Protein AF-0000000066296144 (afdb_homodimer)

Solvent-accessible surface area (backbone atoms only — not comparable to full-atom values): 32142 Å² total; per-residue (Å²): 129,93,56,96,74,70,73,81,37,66,88,30,77,69,23,45,52,47,50,52,51,28,46,23,26,40,69,8,43,38,70,89,79,57,44,69,63,33,77,63,24,42,54,54,24,49,72,71,30,70,70,45,24,37,51,76,69,67,43,95,56,78,36,52,68,66,33,81,61,58,13,44,34,44,11,40,48,38,24,47,54,49,50,53,54,51,48,49,51,57,57,44,43,73,73,66,42,38,36,34,39,31,46,60,34,60,76,66,50,59,53,49,71,44,88,51,61,87,84,22,35,37,36,33,32,24,46,55,65,50,51,50,52,46,50,52,54,38,54,75,66,67,64,65,60,47,36,53,72,41,81,39,70,41,56,82,92,51,76,43,69,60,55,44,41,75,71,68,52,57,49,85,42,36,29,38,37,38,41,51,88,44,51,54,62,31,54,48,69,55,40,52,50,52,53,50,50,51,57,73,42,43,19,64,68,11,37,40,37,34,43,46,64,62,67,57,40,62,64,56,46,52,52,49,48,53,52,32,56,72,64,44,41,97,64,39,31,72,64,32,57,49,57,70,52,45,48,80,54,80,57,71,45,65,41,35,50,38,40,67,70,55,23,58,48,44,68,43,38,43,58,37,51,26,58,77,70,57,38,78,72,50,57,83,86,33,70,51,29,62,56,41,69,37,30,31,42,28,42,31,36,34,101,129,91,56,98,73,72,73,80,36,66,88,31,76,65,23,44,52,49,50,50,51,28,45,22,26,40,69,7,45,39,68,90,77,58,44,69,63,33,78,65,23,44,53,53,26,48,70,71,30,70,70,45,25,37,50,78,69,67,41,95,56,76,34,53,67,66,35,80,60,58,14,45,36,44,10,39,47,38,24,46,54,49,51,53,54,50,49,49,50,56,56,44,44,74,75,65,41,38,37,34,39,30,46,60,33,62,77,64,51,59,54,50,71,44,88,50,59,88,83,22,36,36,36,34,32,23,46,54,66,51,51,48,52,45,50,52,54,38,54,75,67,69,63,66,60,48,36,52,73,42,83,37,70,41,55,83,92,51,73,43,70,60,55,45,41,75,72,66,53,56,50,85,42,36,28,38,38,38,39,51,87,45,52,53,63,31,53,50,69,53,39,53,50,51,53,49,52,50,57,72,43,44,19,64,68,10,36,41,39,35,41,46,64,62,67,58,42,61,63,55,44,54,52,49,48,52,51,32,57,72,65,44,41,100,62,40,31,73,64,34,56,49,57,70,53,45,49,81,54,80,58,71,46,64,43,36,50,40,40,66,70,55,23,58,45,43,70,45,38,44,60,38,50,26,59,78,70,56,36,77,74,50,58,86,87,33,72,53,29,64,55,41,68,38,30,31,41,28,42,32,36,34,98

Foldseek 3Di:
DDDPCPDDDLPDLVVVLLLVLLLLQLVAAQQPPRHRLDVCSLLLQCLVDDQSVCSSVVHDHPAPLNDPARVQLSSLLSSLVSVVVLVVCVVLLVLVAQAEEEEQCQLPQCQQPPQHPPAREYEYEHAPVSVVSNVVSCVVVVGDGNYHYHYDHDDLVDDVLVSVVVSPQQLQGAYEYEAPPHQQLDDQVSNVVSLVSCVSSHHAFHKYKHKDFAADDPVVLVVQLVVQVVPADPNGRSSNSSSVSGDRDDHDDNQVVVVVVAKAKDKDQSQVSCVVSVGDHHDPPDPSNVVSRRIMMMMIGHD/DDDPCPDDDLPDLVVVLLLVLLLLQLVAAQQPPRHRLDVCSLLLQCLVDDQSVCSSVVHDHPAPLNDPARVQLSSLLSSLVSVVVLVVCVVLLVLVAQAEEEEQCQLPQCQQPPQHPPAREYEYEHAPVSVVSNVVSCVVVVGDGNYHYHYDHDDLVDDVLVSVVVSPQQLQGAYEYEAPPHQQLDDQVSNVVSLVSCVSSHHAFHKYKHKDFAADDPVVLVVQLVVQVVPADPNGGSSNSSSVSGDRDDHDDNQVVVVVVAKAKDKDQSQVSCVVSVGDHHDPPDPSNVVSRRIMMMMIGHD

InterPro domains:
  IPR007213 Methyltransferase Ppm1/Ppm2/Tcmp [PF04072] (18-198)
  IPR011610 S-adenosyl-L-methionine-dependent methyltransferase ML2640-like [TIGR00027] (16-274)
  IPR029063 S-adenosyl-L-methionine-dependent methyltransferase superfamily [G3DSA:3.40.50.150] (1-303)
  IPR029063 S-adenosyl-L-methionine-dependent methyltransferase superfamily [SSF53335] (14-295)

Nearest PDB structures (foldseek):
  6id6-assembly1_A  TM=8.631E-01  e=3.226E-24  Mycobacterium tuberculosis H37Rv
  2uyq-assembly1_A  TM=8.434E-01  e=1.087E-22  Mycobacterium leprae
  2uyo-assembly1_A  TM=8.572E-01  e=2.051E-22  Mycobacterium leprae
  2ckd-assembly2_B  TM=8.237E-01  e=7.263E-23  Mycobacterium leprae
  8q8g-assembly1_B  TM=6.213E-01  e=6.949E-06  Homo sapiens

Structure (mmCIF, N/CA/C/O backbone):
data_AF-0000000066296144-model_v1
#
loop_
_entity.id
_entity.type
_entity.pdbx_description
1 polymer 'Putative S-adenosyl-L-methionine-dependent methyltransferase MAB_0213c'
#
loop_
_atom_site.group_PDB
_atom_site.id
_atom_site.type_symbol
_atom_site.label_atom_id
_atom_site.label_alt_id
_atom_site.label_comp_id
_atom_site.label_asym_id
_atom_site.label_entity_id
_atom_site.label_seq_id
_atom_site.pdbx_PDB_ins_code
_atom_site.Cartn_x
_atom_site.Cartn_y
_atom_site.Cartn_z
_atom_site.occupancy
_atom_site.B_iso_or_equiv
_atom_site.auth_seq_id
_atom_site.auth_comp_id
_atom_site.auth_asym_id
_atom_site.auth_atom_id
_atom_site.pdbx_PDB_model_num
ATOM 1 N N . MET A 1 1 ? 5.504 0.979 -26.125 1 28.5 1 MET A N 1
ATOM 2 C CA . MET A 1 1 ? 4.133 1.437 -25.938 1 28.5 1 MET A CA 1
ATOM 3 C C . MET A 1 1 ? 3.16 0.261 -25.922 1 28.5 1 MET A C 1
ATOM 5 O O . MET A 1 1 ? 3.111 -0.515 -26.875 1 28.5 1 MET A O 1
ATOM 9 N N . ARG A 1 2 ? 2.75 -0.043 -24.719 1 39.59 2 ARG A N 1
ATOM 10 C CA . ARG A 1 2 ? 1.822 -1.164 -24.625 1 39.59 2 ARG A CA 1
ATOM 11 C C . ARG A 1 2 ? 0.554 -0.904 -25.422 1 39.59 2 ARG A C 1
ATOM 13 O O . ARG A 1 2 ? -0.055 0.161 -25.312 1 39.59 2 ARG A O 1
ATOM 20 N N . THR A 1 3 ? 0.435 -1.549 -26.641 1 40.19 3 THR A N 1
ATOM 21 C CA . THR A 1 3 ? -0.837 -1.422 -27.344 1 40.19 3 THR A CA 1
ATOM 22 C C . THR A 1 3 ? -1.847 -2.441 -26.812 1 40.19 3 THR A C 1
ATOM 24 O O . THR A 1 3 ? -1.465 -3.469 -26.25 1 40.19 3 THR A O 1
ATOM 27 N N . ASP A 1 4 ? -3.039 -2.146 -26.75 1 44.53 4 ASP A N 1
ATOM 28 C CA . ASP A 1 4 ? -4.207 -2.893 -26.297 1 44.53 4 ASP A CA 1
ATOM 29 C C . ASP A 1 4 ? -4.223 -4.301 -26.875 1 44.53 4 ASP A C 1
ATOM 31 O O . ASP A 1 4 ? -4.906 -5.188 -26.359 1 44.53 4 ASP A O 1
ATOM 35 N N . THR A 1 5 ? -3.672 -4.438 -28.125 1 40.84 5 THR A N 1
ATOM 36 C CA . THR A 1 5 ? -3.742 -5.723 -28.812 1 40.84 5 THR A CA 1
ATOM 37 C C . THR A 1 5 ? -2.398 -6.441 -28.75 1 40.84 5 THR A C 1
ATOM 39 O O . THR A 1 5 ? -1.782 -6.715 -29.781 1 40.84 5 THR A O 1
ATOM 42 N N . ASP A 1 6 ? -1.7 -6.383 -27.812 1 45.28 6 ASP A N 1
ATOM 43 C CA . ASP A 1 6 ? -0.415 -7.074 -27.797 1 45.28 6 ASP A CA 1
ATOM 44 C C . ASP A 1 6 ? -0.593 -8.578 -28.016 1 45.28 6 ASP A C 1
ATOM 46 O O . ASP A 1 6 ? -1.299 -9.242 -27.25 1 45.28 6 ASP A O 1
ATOM 50 N N . THR A 1 7 ? -0.509 -8.984 -29.312 1 42.66 7 THR A N 1
ATOM 51 C CA . THR A 1 7 ? -0.531 -10.383 -29.734 1 42.66 7 THR A CA 1
ATOM 52 C C . THR A 1 7 ? 0.552 -11.188 -29.031 1 42.66 7 THR A C 1
ATOM 54 O O . THR A 1 7 ? 1.704 -10.75 -28.953 1 42.66 7 THR A O 1
ATOM 57 N N . TRP A 1 8 ? 0.164 -12.227 -28.391 1 47.19 8 TRP A N 1
ATOM 58 C CA . TRP A 1 8 ? 0.984 -13.188 -27.672 1 47.19 8 TRP A CA 1
ATOM 59 C C . TRP A 1 8 ? 1.878 -13.969 -28.625 1 47.19 8 TRP A C 1
ATOM 61 O O . TRP A 1 8 ? 1.41 -14.484 -29.641 1 47.19 8 TRP A O 1
ATOM 71 N N . ASP A 1 9 ? 3.07 -13.617 -28.906 1 51.97 9 ASP A N 1
ATOM 72 C CA . ASP A 1 9 ? 4.105 -14.531 -29.375 1 51.97 9 ASP A CA 1
ATOM 73 C C . ASP A 1 9 ? 5.078 -14.891 -28.266 1 51.97 9 ASP A C 1
ATOM 75 O O . ASP A 1 9 ? 5.57 -14 -27.562 1 51.97 9 ASP A O 1
ATOM 79 N N . ILE A 1 10 ? 5.035 -16.188 -27.766 1 49.44 10 ILE A N 1
ATOM 80 C CA . ILE A 1 10 ? 5.895 -16.656 -26.688 1 49.44 10 ILE A CA 1
ATOM 81 C C . ILE A 1 10 ? 7.273 -16.016 -26.797 1 49.44 10 ILE A C 1
ATOM 83 O O . ILE A 1 10 ? 8 -15.898 -25.812 1 49.44 10 ILE A O 1
ATOM 87 N N . GLN A 1 11 ? 7.59 -15.656 -28.016 1 51.34 11 GLN A N 1
ATOM 88 C CA . GLN A 1 11 ? 8.875 -15 -28.234 1 51.34 11 GLN A CA 1
ATOM 89 C C . GLN A 1 11 ? 8.75 -13.484 -28.094 1 51.34 11 GLN A C 1
ATOM 91 O O . GLN A 1 11 ? 9.75 -12.758 -28.156 1 51.34 11 GLN A O 1
ATOM 96 N N . THR A 1 12 ? 7.504 -13.109 -27.875 1 57.06 12 THR A N 1
ATOM 97 C CA . THR A 1 12 ? 7.297 -11.68 -27.656 1 57.06 12 THR A CA 1
ATOM 98 C C . THR A 1 12 ? 7.316 -11.344 -26.172 1 57.06 12 THR A C 1
ATOM 100 O O . THR A 1 12 ? 7.527 -12.227 -25.328 1 57.06 12 THR A O 1
ATOM 103 N N . SER A 1 13 ? 7.09 -10.031 -25.812 1 57.91 13 SER A N 1
ATOM 104 C CA . SER A 1 13 ? 7.309 -9.445 -24.5 1 57.91 13 SER A CA 1
ATOM 105 C C . SER A 1 13 ? 6.535 -10.195 -23.422 1 57.91 13 SER A C 1
ATOM 107 O O . SER A 1 13 ? 7.102 -10.555 -22.375 1 57.91 13 SER A O 1
ATOM 109 N N . VAL A 1 14 ? 5.332 -10.602 -23.641 1 56.47 14 VAL A N 1
ATOM 110 C CA . VAL A 1 14 ? 4.562 -11.312 -22.625 1 56.47 14 VAL A CA 1
ATOM 111 C C . VAL A 1 14 ? 5.062 -12.75 -22.516 1 56.47 14 VAL A C 1
ATOM 113 O O . VAL A 1 14 ? 5.211 -13.273 -21.406 1 56.47 14 VAL A O 1
ATOM 116 N N . GLY A 1 15 ? 5.414 -13.219 -23.609 1 65.5 15 GLY A N 1
ATOM 117 C CA . GLY A 1 15 ? 5.977 -14.562 -23.625 1 65.5 15 GLY A CA 1
ATOM 118 C C . GLY A 1 15 ? 7.324 -14.648 -22.938 1 65.5 15 GLY A C 1
ATOM 119 O O . GLY A 1 15 ? 7.602 -15.617 -22.219 1 65.5 15 GLY A O 1
ATOM 120 N N . SER A 1 16 ? 7.973 -13.609 -23.016 1 72.94 16 SER A N 1
ATOM 121 C CA . SER A 1 16 ? 9.289 -13.57 -22.391 1 72.94 16 SER A CA 1
ATOM 122 C C . SER A 1 16 ? 9.188 -13.547 -20.875 1 72.94 16 SER A C 1
ATOM 124 O O . SER A 1 16 ? 9.961 -14.203 -20.188 1 72.94 16 SER A O 1
ATOM 126 N N . THR A 1 17 ? 8.094 -12.867 -20.391 1 80.88 17 THR A N 1
ATOM 127 C CA . THR A 1 17 ? 7.918 -12.82 -18.938 1 80.88 17 THR A CA 1
ATOM 128 C C . THR A 1 17 ? 7.504 -14.188 -18.406 1 80.88 17 THR A C 1
ATOM 130 O O . THR A 1 17 ? 7.977 -14.617 -17.344 1 80.88 17 THR A O 1
ATOM 133 N N . ALA A 1 18 ? 6.664 -14.898 -19.234 1 85.75 18 ALA A N 1
ATOM 134 C CA . ALA A 1 18 ? 6.234 -16.234 -18.828 1 85.75 18 ALA A CA 1
ATOM 135 C C . ALA A 1 18 ? 7.418 -17.203 -18.766 1 85.75 18 ALA A C 1
ATOM 137 O O . ALA A 1 18 ? 7.523 -18 -17.828 1 85.75 18 ALA A O 1
ATOM 138 N N . LEU A 1 19 ? 8.305 -17.078 -19.719 1 89.19 19 LEU A N 1
ATOM 139 C CA . LEU A 1 19 ? 9.461 -17.969 -19.766 1 89.19 19 LEU A CA 1
ATOM 140 C C . LEU A 1 19 ? 10.477 -17.594 -18.688 1 89.19 19 LEU A C 1
ATOM 142 O O . LEU A 1 19 ? 11.125 -18.469 -18.109 1 89.19 19 LEU A O 1
ATOM 146 N N . ALA A 1 20 ? 10.602 -16.312 -18.406 1 89.12 20 ALA A N 1
ATOM 147 C CA . ALA A 1 20 ? 11.477 -15.883 -17.312 1 89.12 20 ALA A CA 1
ATOM 148 C C . ALA A 1 20 ? 11 -16.453 -15.984 1 89.12 20 ALA A C 1
ATOM 150 O O . ALA A 1 20 ? 11.805 -16.922 -15.18 1 89.12 20 ALA A O 1
ATOM 151 N N . VAL A 1 21 ? 9.703 -16.406 -15.773 1 93.19 21 VAL A N 1
ATOM 152 C CA . VAL A 1 21 ? 9.117 -16.922 -14.539 1 93.19 21 VAL A CA 1
ATOM 153 C C . VAL A 1 21 ? 9.289 -18.438 -14.477 1 93.19 21 VAL A C 1
ATOM 155 O O . VAL A 1 21 ? 9.648 -18.984 -13.43 1 93.19 21 VAL A O 1
ATOM 158 N N . ALA A 1 22 ? 9.07 -19.094 -15.633 1 94.75 22 ALA A N 1
ATOM 159 C CA . ALA A 1 22 ? 9.281 -20.531 -15.688 1 94.75 22 ALA A CA 1
ATOM 160 C C . ALA A 1 22 ? 10.734 -20.875 -15.383 1 94.75 22 ALA A C 1
ATOM 162 O O . ALA A 1 22 ? 11.016 -21.828 -14.648 1 94.75 22 ALA A O 1
ATOM 163 N N . ALA A 1 23 ? 11.656 -20.125 -15.945 1 93.06 23 ALA A N 1
ATOM 164 C CA . ALA A 1 23 ? 13.078 -20.359 -15.688 1 93.06 23 ALA A CA 1
ATOM 165 C C . ALA A 1 23 ? 13.406 -20.156 -14.211 1 93.06 23 ALA A C 1
ATOM 167 O O . ALA A 1 23 ? 14.156 -20.938 -13.633 1 93.06 23 ALA A O 1
ATOM 168 N N . GLY A 1 24 ? 12.828 -19.094 -13.656 1 93.81 24 GLY A N 1
ATOM 169 C CA . GLY A 1 24 ? 13 -18.875 -12.227 1 93.81 24 GLY A CA 1
ATOM 170 C C . GLY A 1 24 ? 12.523 -20.047 -11.391 1 93.81 24 GLY A C 1
ATOM 171 O O . GLY A 1 24 ? 13.195 -20.469 -10.445 1 93.81 24 GLY A O 1
ATOM 172 N N . ARG A 1 25 ? 11.391 -20.594 -11.75 1 96.06 25 ARG A N 1
ATOM 173 C CA . ARG A 1 25 ? 10.852 -21.75 -11.031 1 96.06 25 ARG A CA 1
ATOM 174 C C . ARG A 1 25 ? 11.703 -22.984 -11.266 1 96.06 25 ARG A C 1
ATOM 176 O O . ARG A 1 25 ? 11.867 -23.812 -10.367 1 96.06 25 ARG A O 1
ATOM 183 N N . ALA A 1 26 ? 12.203 -23.094 -12.453 1 95.19 26 ALA A N 1
ATOM 184 C CA . ALA A 1 26 ? 13.031 -24.234 -12.797 1 95.19 26 ALA A CA 1
ATOM 185 C C . ALA A 1 26 ? 14.312 -24.25 -11.969 1 95.19 26 ALA A C 1
ATOM 187 O O . ALA A 1 26 ? 14.805 -25.328 -11.594 1 95.19 26 ALA A O 1
ATOM 188 N N . LEU A 1 27 ? 14.805 -23.125 -11.68 1 93.06 27 LEU A N 1
ATOM 189 C CA . LEU A 1 27 ? 16.062 -22.984 -10.961 1 93.06 27 LEU A CA 1
ATOM 190 C C . LEU A 1 27 ? 15.828 -22.969 -9.453 1 93.06 27 LEU A C 1
ATOM 192 O O . LEU A 1 27 ? 16.766 -23.125 -8.672 1 93.06 27 LEU A O 1
ATOM 196 N N . ALA A 1 28 ? 14.586 -22.828 -9.07 1 94.81 28 ALA A N 1
ATOM 197 C CA . ALA A 1 28 ? 14.219 -22.641 -7.664 1 94.81 28 ALA A CA 1
ATOM 198 C C . ALA A 1 28 ? 14.219 -23.969 -6.918 1 94.81 28 ALA A C 1
ATOM 200 O O . ALA A 1 28 ? 13.859 -25.016 -7.484 1 94.81 28 ALA A O 1
ATOM 201 N N . ARG A 1 29 ? 14.594 -23.859 -5.625 1 93.5 29 ARG A N 1
ATOM 202 C CA . ARG A 1 29 ? 14.633 -25.031 -4.746 1 93.5 29 ARG A CA 1
ATOM 203 C C . ARG A 1 29 ? 13.961 -24.734 -3.41 1 93.5 29 ARG A C 1
ATOM 205 O O . ARG A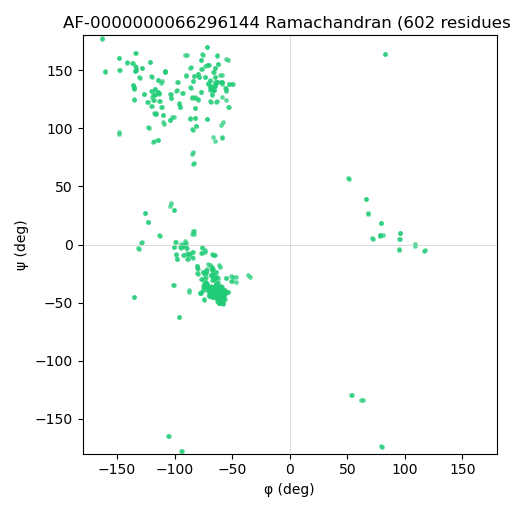 1 29 ? 13.953 -23.578 -2.955 1 93.5 29 ARG A O 1
ATOM 212 N N . HIS A 1 30 ? 13.414 -25.797 -2.85 1 93 30 HIS A N 1
ATOM 213 C CA . HIS A 1 30 ? 12.938 -25.672 -1.477 1 93 30 HIS A CA 1
ATOM 214 C C . HIS A 1 30 ? 14.094 -25.484 -0.506 1 93 30 HIS A C 1
ATOM 216 O O . HIS A 1 30 ? 15.102 -26.188 -0.596 1 93 30 HIS A O 1
ATOM 222 N N . PRO A 1 31 ? 13.859 -24.531 0.38 1 90.69 31 PRO A N 1
ATOM 223 C CA . PRO A 1 31 ? 14.984 -24.25 1.272 1 90.69 31 PRO A CA 1
ATOM 224 C C . PRO A 1 31 ? 15.273 -25.391 2.246 1 90.69 31 PRO A C 1
ATOM 226 O O . PRO A 1 31 ? 16.406 -25.547 2.691 1 90.69 31 PRO A O 1
ATOM 229 N N . ALA A 1 32 ? 14.32 -26.219 2.609 1 88.56 32 ALA A N 1
ATOM 230 C CA . ALA A 1 32 ? 14.477 -27.234 3.645 1 88.56 32 ALA A CA 1
ATOM 231 C C . ALA A 1 32 ? 15.258 -28.438 3.119 1 88.56 32 ALA A C 1
ATOM 233 O O . ALA A 1 32 ? 16.141 -28.953 3.805 1 88.56 32 ALA A O 1
ATOM 234 N N . ASN A 1 33 ? 14.977 -28.875 1.859 1 90.88 33 ASN A N 1
ATOM 235 C CA . ASN A 1 33 ? 15.562 -30.141 1.41 1 90.88 33 ASN A CA 1
ATOM 236 C C . ASN A 1 33 ? 16.203 -30 0.033 1 90.88 33 ASN A C 1
ATOM 238 O O . ASN A 1 33 ? 16.75 -30.969 -0.503 1 90.88 33 ASN A O 1
ATOM 242 N N . GLY A 1 34 ? 16.078 -28.844 -0.544 1 91.38 34 GLY A N 1
ATOM 243 C CA . GLY A 1 34 ? 16.703 -28.594 -1.832 1 91.38 34 GLY A CA 1
ATOM 244 C C . GLY A 1 34 ? 15.938 -29.188 -2.994 1 91.38 34 GLY A C 1
ATOM 245 O O . GLY A 1 34 ? 16.391 -29.156 -4.137 1 91.38 34 GLY A O 1
ATOM 246 N N . ALA A 1 35 ? 14.773 -29.703 -2.748 1 92.31 35 ALA A N 1
ATOM 247 C CA . ALA A 1 35 ? 13.961 -30.297 -3.805 1 92.31 35 ALA A CA 1
ATOM 248 C C . ALA A 1 35 ? 13.508 -29.234 -4.809 1 92.31 35 ALA A C 1
ATOM 250 O O . ALA A 1 35 ? 13.336 -28.062 -4.449 1 92.31 35 ALA A O 1
ATOM 251 N N . PRO A 1 36 ? 13.367 -29.672 -6.086 1 92.81 36 PRO A N 1
ATOM 252 C CA . PRO A 1 36 ? 12.844 -28.719 -7.066 1 92.81 36 PRO A CA 1
ATOM 253 C C . PRO A 1 36 ? 11.461 -28.188 -6.695 1 92.81 36 PRO A C 1
ATOM 255 O O . PRO A 1 36 ? 10.617 -28.938 -6.219 1 92.81 36 PRO A O 1
ATOM 258 N N . ILE A 1 37 ? 11.266 -26.891 -6.93 1 92.88 37 ILE A N 1
ATOM 259 C CA . ILE A 1 37 ? 9.984 -26.25 -6.637 1 92.88 37 ILE A CA 1
ATOM 260 C C . ILE A 1 37 ? 8.953 -26.656 -7.684 1 92.88 37 ILE A C 1
ATOM 262 O O . ILE A 1 37 ? 7.781 -26.859 -7.367 1 92.88 37 ILE A O 1
ATOM 266 N N . ASP A 1 38 ? 9.375 -26.75 -8.93 1 95 38 ASP A N 1
ATOM 267 C CA . ASP A 1 38 ? 8.508 -27.062 -10.062 1 95 38 ASP A CA 1
ATOM 268 C C . ASP A 1 38 ? 9.266 -27.828 -11.133 1 95 38 ASP A C 1
ATOM 270 O O . ASP A 1 38 ? 9.852 -27.234 -12.047 1 95 38 ASP A O 1
ATOM 274 N N . PRO A 1 39 ? 9.141 -29.094 -11.109 1 92 39 PRO A N 1
ATOM 275 C CA . PRO A 1 39 ? 9.875 -29.922 -12.07 1 92 39 PRO A CA 1
ATOM 276 C C . PRO A 1 39 ? 9.391 -29.719 -13.508 1 92 39 PRO A C 1
ATOM 278 O O . PRO A 1 39 ? 10.141 -29.969 -14.453 1 92 39 PRO A O 1
ATOM 281 N N . TYR A 1 40 ? 8.195 -29.234 -13.703 1 96.19 40 TYR A N 1
ATOM 282 C CA . TYR A 1 40 ? 7.652 -29.047 -15.039 1 96.19 40 TYR A CA 1
ATOM 283 C C . TYR A 1 40 ? 8.188 -27.781 -15.68 1 96.19 40 TYR A C 1
ATOM 285 O O . TYR A 1 40 ? 8.195 -27.641 -16.906 1 96.19 40 TYR A O 1
ATOM 293 N N . ALA A 1 41 ? 8.578 -26.828 -14.852 1 96.31 41 ALA A N 1
ATOM 294 C CA . ALA A 1 41 ? 9.023 -25.531 -15.367 1 96.31 41 ALA A CA 1
ATOM 295 C C . ALA A 1 41 ? 10.227 -25.703 -16.297 1 96.31 41 ALA A C 1
ATOM 297 O O . ALA A 1 41 ? 10.336 -25 -17.312 1 96.31 41 ALA A O 1
ATOM 298 N N . GLU A 1 42 ? 11.07 -26.625 -15.977 1 94.44 42 GLU A N 1
ATOM 299 C CA . GLU A 1 42 ? 12.242 -26.875 -16.812 1 94.44 42 GLU A CA 1
ATOM 300 C C . GLU A 1 42 ? 11.852 -27.344 -18.203 1 94.44 42 GLU A C 1
ATOM 302 O O . GLU A 1 42 ? 12.516 -27.016 -19.188 1 94.44 42 GLU A O 1
ATOM 307 N N . LEU A 1 43 ? 10.781 -28.141 -18.328 1 95.81 43 LEU A N 1
ATOM 308 C CA . LEU A 1 43 ? 10.328 -28.656 -19.609 1 95.81 43 LEU A CA 1
ATOM 309 C C . LEU A 1 43 ? 9.969 -27.516 -20.562 1 95.81 43 LEU A C 1
ATOM 311 O O . LEU A 1 43 ? 10.25 -27.594 -21.75 1 95.81 43 LEU A O 1
ATOM 315 N N . PHE A 1 44 ? 9.391 -26.453 -20 1 95.62 44 PHE A N 1
ATOM 316 C CA . PHE A 1 44 ? 8.984 -25.312 -20.812 1 95.62 44 PHE A CA 1
ATOM 317 C C . PHE A 1 44 ? 10.195 -24.562 -21.344 1 95.62 44 PHE A C 1
ATOM 319 O O . PHE A 1 44 ? 10.211 -24.141 -22.5 1 95.62 44 PHE A O 1
ATOM 326 N N . CYS A 1 45 ? 11.203 -24.422 -20.5 1 92.62 45 CYS A N 1
ATOM 327 C CA . CYS A 1 45 ? 12.422 -23.734 -20.922 1 92.62 45 CYS A CA 1
ATOM 328 C C . CYS A 1 45 ? 13.141 -24.516 -22 1 92.62 45 CYS A C 1
ATOM 330 O O . CYS A 1 45 ? 13.609 -23.953 -22.984 1 92.62 45 CYS A O 1
ATOM 332 N N . ARG A 1 46 ? 13.188 -25.781 -21.875 1 93.5 46 ARG A N 1
ATOM 333 C CA . ARG A 1 46 ? 13.812 -26.625 -22.875 1 93.5 46 ARG A CA 1
ATOM 334 C C . ARG A 1 46 ? 13.047 -26.578 -24.188 1 93.5 46 ARG A C 1
ATOM 336 O O . ARG A 1 46 ? 13.648 -26.5 -25.266 1 93.5 46 ARG A O 1
ATOM 343 N N . ALA A 1 47 ? 11.75 -26.641 -24.094 1 93.19 47 ALA A N 1
ATOM 344 C CA . ALA A 1 47 ? 10.898 -26.609 -25.281 1 93.19 47 ALA A CA 1
ATOM 345 C C . ALA A 1 47 ? 11.031 -25.281 -26.016 1 93.19 47 ALA A C 1
ATOM 347 O O . ALA A 1 47 ? 10.961 -25.219 -27.25 1 93.19 47 ALA A O 1
ATOM 348 N N . ALA A 1 48 ? 11.148 -24.172 -25.25 1 90 48 ALA A N 1
ATOM 349 C CA . ALA A 1 48 ? 11.312 -22.844 -25.844 1 90 48 ALA A CA 1
ATOM 350 C C . ALA A 1 48 ? 12.633 -22.75 -26.609 1 90 48 ALA A C 1
ATOM 352 O O . ALA A 1 48 ? 12.734 -22.031 -27.609 1 90 48 ALA A O 1
ATOM 353 N N . GLY A 1 49 ? 13.648 -23.406 -26.125 1 88.75 49 GLY A N 1
ATOM 354 C CA . GLY A 1 49 ? 14.938 -23.453 -26.797 1 88.75 49 GLY A CA 1
ATOM 355 C C . GLY A 1 49 ? 15.781 -22.219 -26.562 1 88.75 49 GLY A C 1
ATOM 356 O O . GLY A 1 49 ? 15.508 -21.438 -25.656 1 88.75 49 GLY A O 1
ATOM 357 N N . GLY A 1 50 ? 16.906 -22.188 -27.266 1 87.38 50 GLY A N 1
ATOM 358 C CA . GLY A 1 50 ? 17.766 -21.016 -27.219 1 87.38 50 GLY A CA 1
ATOM 359 C C . GLY A 1 50 ? 18.344 -20.75 -25.844 1 87.38 50 GLY A C 1
ATOM 360 O O . GLY A 1 50 ? 18.828 -21.672 -25.188 1 87.38 50 GLY A O 1
ATOM 361 N N . GLN A 1 51 ? 18.25 -19.469 -25.484 1 83.94 51 GLN A N 1
ATOM 362 C CA . GLN A 1 51 ? 18.859 -19.047 -24.234 1 83.94 51 GLN A CA 1
ATOM 363 C C . GLN A 1 51 ? 18.172 -19.688 -23.031 1 83.94 51 GLN A C 1
ATOM 365 O O . GLN A 1 51 ? 18.797 -19.953 -22.016 1 83.94 51 GLN A O 1
ATOM 370 N N . TRP A 1 52 ? 16.906 -19.969 -23.156 1 88.94 52 TRP A N 1
ATOM 371 C CA . TRP A 1 52 ? 16.156 -20.562 -22.062 1 88.94 52 TRP A CA 1
ATOM 372 C C . TRP A 1 52 ? 16.594 -22 -21.812 1 88.94 52 TRP A C 1
ATOM 374 O O . TRP A 1 52 ? 16.766 -22.422 -20.656 1 88.94 52 TRP A O 1
ATOM 384 N N . SER A 1 53 ? 16.75 -22.719 -22.906 1 90.06 53 SER A N 1
ATOM 385 C CA . SER A 1 53 ? 17.219 -24.094 -22.781 1 90.06 53 SER A CA 1
ATOM 386 C C . SER A 1 53 ? 18.641 -24.156 -22.203 1 90.06 53 SER A C 1
ATOM 388 O O . SER A 1 53 ? 18.922 -24.969 -21.328 1 90.06 53 SER A O 1
ATOM 390 N N . ASP A 1 54 ? 19.5 -23.266 -22.656 1 89.69 54 ASP A N 1
ATOM 391 C CA . ASP A 1 54 ? 20.875 -23.219 -22.172 1 89.69 54 ASP A CA 1
ATOM 392 C C . ASP A 1 54 ? 20.906 -22.891 -20.672 1 89.69 54 ASP A C 1
ATOM 394 O O . ASP A 1 54 ? 21.688 -23.484 -19.922 1 89.69 54 ASP A O 1
ATOM 398 N N . LEU A 1 55 ? 20.047 -21.984 -20.297 1 88.19 55 LEU A N 1
ATOM 399 C CA . LEU A 1 55 ? 20.016 -21.531 -18.922 1 88.19 55 LEU A CA 1
ATOM 400 C C . LEU A 1 55 ? 19.688 -22.688 -17.984 1 88.19 55 LEU A C 1
ATOM 402 O O . LEU A 1 55 ? 20.391 -22.922 -17 1 88.19 55 LEU A O 1
ATOM 406 N N . VAL A 1 56 ? 18.688 -23.516 -18.297 1 90.12 56 VAL A N 1
ATOM 407 C CA . VAL A 1 56 ? 18.219 -24.531 -17.359 1 90.12 56 VAL A CA 1
ATOM 408 C C . VAL A 1 56 ? 19.094 -25.766 -17.469 1 90.12 56 VAL A C 1
ATOM 410 O O . VAL A 1 56 ? 19.078 -26.641 -16.594 1 90.12 56 VAL A O 1
ATOM 413 N N . GLN A 1 57 ? 19.938 -25.859 -18.484 1 89.81 57 GLN A N 1
ATOM 414 C CA . GLN A 1 57 ? 20.859 -26.969 -18.641 1 89.81 57 GLN A CA 1
ATOM 415 C C . GLN A 1 57 ? 22.219 -26.656 -18.016 1 89.81 57 GLN A C 1
ATOM 417 O O . GLN A 1 57 ? 23.141 -27.484 -18.047 1 89.81 57 GLN A O 1
ATOM 422 N N . GLY A 1 58 ? 22.359 -25.453 -17.469 1 85.38 58 GLY A N 1
ATOM 423 C CA . GLY A 1 58 ? 23.578 -25.078 -16.766 1 85.38 58 GLY A CA 1
ATOM 424 C C . GLY A 1 58 ? 24.703 -24.688 -17.688 1 85.38 58 GLY A C 1
ATOM 425 O O . GLY A 1 58 ? 25.875 -24.703 -17.297 1 85.38 58 GLY A O 1
ATOM 426 N N . LYS A 1 59 ? 24.375 -24.391 -18.844 1 84.19 59 LYS A N 1
ATOM 427 C CA . LYS A 1 59 ? 25.406 -23.922 -19.766 1 84.19 59 LYS A CA 1
ATOM 428 C C . LYS A 1 59 ? 25.781 -22.469 -19.469 1 84.19 59 LYS A C 1
ATOM 430 O O . LYS A 1 59 ? 25.016 -21.734 -18.844 1 84.19 59 LYS A O 1
ATOM 435 N N . GLN A 1 60 ? 27.062 -22.219 -19.812 1 74.06 60 GLN A N 1
ATOM 436 C CA . GLN A 1 60 ? 27.484 -20.828 -19.641 1 74.06 60 GLN A CA 1
ATOM 437 C C . GLN A 1 60 ? 26.516 -19.875 -20.344 1 74.06 60 GLN A C 1
ATOM 439 O O . GLN A 1 60 ? 26.172 -20.094 -21.516 1 74.06 60 GLN A O 1
ATOM 444 N N . SER A 1 61 ? 25.906 -19.016 -19.547 1 75.44 61 SER A N 1
ATOM 445 C CA . SER A 1 61 ? 24.906 -18.094 -20.078 1 75.44 61 SER A CA 1
ATOM 446 C C . SER A 1 61 ? 25.125 -16.688 -19.531 1 75.44 61 SER A C 1
ATOM 448 O O . SER A 1 61 ? 25.547 -16.516 -18.391 1 75.44 61 SER A O 1
ATOM 450 N N . ASP A 1 62 ? 25.062 -15.75 -20.391 1 77.12 62 ASP A N 1
ATOM 451 C CA . ASP A 1 62 ? 25.125 -14.352 -19.984 1 77.12 62 ASP A CA 1
ATOM 452 C C . ASP A 1 62 ? 23.734 -13.844 -19.562 1 77.12 62 ASP A C 1
ATOM 454 O O . ASP A 1 62 ? 23.547 -12.641 -19.359 1 77.12 62 ASP A O 1
ATOM 458 N N . HIS A 1 63 ? 22.906 -14.867 -19.438 1 80.31 63 HIS A N 1
ATOM 459 C CA . HIS A 1 63 ? 21.562 -14.461 -19.047 1 80.31 63 HIS A CA 1
ATOM 460 C C . HIS A 1 63 ? 21.531 -13.953 -17.609 1 80.31 63 HIS A C 1
ATOM 462 O O . HIS A 1 63 ? 22.219 -14.508 -16.734 1 80.31 63 HIS A O 1
ATOM 468 N N . ALA A 1 64 ? 20.734 -12.875 -17.344 1 79.88 64 ALA A N 1
ATOM 469 C CA . ALA A 1 64 ? 20.656 -12.242 -16.031 1 79.88 64 ALA A CA 1
ATOM 470 C C . ALA A 1 64 ? 20.281 -13.258 -14.961 1 79.88 64 ALA A C 1
ATOM 472 O O . ALA A 1 64 ? 20.734 -13.164 -13.82 1 79.88 64 ALA A O 1
ATOM 473 N N . LEU A 1 65 ? 19.562 -14.281 -15.32 1 85.69 65 LEU A N 1
ATOM 474 C CA . LEU A 1 65 ? 19.078 -15.281 -14.375 1 85.69 65 LEU A CA 1
ATOM 475 C C . LEU A 1 65 ? 20.203 -16.234 -13.977 1 85.69 65 LEU A C 1
ATOM 477 O O . LEU A 1 65 ? 20.047 -17.016 -13.031 1 85.69 65 LEU A O 1
ATOM 481 N N . SER A 1 66 ? 21.297 -16.109 -14.609 1 83 66 SER A N 1
ATOM 482 C CA . SER A 1 66 ? 22.438 -16.953 -14.258 1 83 66 SER A CA 1
ATOM 483 C C . SER A 1 66 ? 23.328 -16.266 -13.227 1 83 66 SER A C 1
ATOM 485 O O . SER A 1 66 ? 24.234 -16.891 -12.664 1 83 66 SER A O 1
ATOM 487 N N . SER A 1 67 ? 23.016 -15.008 -13 1 80.56 67 SER A N 1
ATOM 488 C CA . SER A 1 67 ? 23.859 -14.242 -12.094 1 80.56 67 SER A CA 1
ATOM 489 C C . SER A 1 67 ? 23.656 -14.68 -10.648 1 80.56 67 SER A C 1
ATOM 491 O O . SER A 1 67 ? 22.562 -15.133 -10.281 1 80.56 67 SER A O 1
ATOM 493 N N . GLU A 1 68 ? 24.703 -14.445 -9.844 1 78.69 68 GLU A N 1
ATOM 494 C CA . GLU A 1 68 ? 24.672 -14.812 -8.43 1 78.69 68 GLU A CA 1
ATOM 495 C C . GLU A 1 68 ? 23.781 -13.852 -7.637 1 78.69 68 GLU A C 1
ATOM 497 O O . GLU A 1 68 ? 23.219 -14.234 -6.609 1 78.69 68 GLU A O 1
ATOM 502 N N . ASP A 1 69 ? 23.641 -12.75 -8.109 1 80.44 69 ASP A N 1
ATOM 503 C CA . ASP A 1 69 ? 22.875 -11.766 -7.336 1 80.44 69 ASP A CA 1
ATOM 504 C C . ASP A 1 69 ? 21.422 -11.719 -7.797 1 80.44 69 ASP A C 1
ATOM 506 O O . ASP A 1 69 ? 20.531 -12.211 -7.105 1 80.44 69 ASP A O 1
ATOM 510 N N . PHE A 1 70 ? 21.219 -11.367 -8.984 1 79.81 70 PHE A N 1
ATOM 511 C CA . PHE A 1 70 ? 19.859 -11.211 -9.484 1 79.81 70 PHE A CA 1
ATOM 512 C C . PHE A 1 70 ? 19.203 -12.57 -9.719 1 79.81 70 PHE A C 1
ATOM 514 O O . PHE A 1 70 ? 18.078 -12.812 -9.281 1 79.81 70 PHE A O 1
ATOM 521 N N . GLY A 1 71 ? 19.953 -13.414 -10.375 1 85.12 71 GLY A N 1
ATOM 522 C CA . GLY A 1 71 ? 19.422 -14.719 -10.703 1 85.12 71 GLY A CA 1
ATOM 523 C C . GLY A 1 71 ? 19.047 -15.539 -9.484 1 85.12 71 GLY A C 1
ATOM 524 O O . GLY A 1 71 ? 17.969 -16.141 -9.43 1 85.12 71 GLY A O 1
ATOM 525 N N . ARG A 1 72 ? 19.922 -15.539 -8.531 1 88.5 72 ARG A N 1
ATOM 526 C CA . ARG A 1 72 ? 19.672 -16.281 -7.305 1 88.5 72 ARG A CA 1
ATOM 527 C C . ARG A 1 72 ? 18.484 -15.688 -6.547 1 88.5 72 ARG A C 1
ATOM 529 O O . ARG A 1 72 ? 17.625 -16.422 -6.078 1 88.5 72 ARG A O 1
ATOM 536 N N . SER A 1 73 ? 18.422 -14.406 -6.441 1 91 73 SER A N 1
ATOM 537 C CA . SER A 1 73 ? 17.312 -13.734 -5.762 1 91 73 SER A CA 1
ATOM 538 C C . SER A 1 73 ? 15.992 -13.992 -6.469 1 91 73 SER A C 1
ATOM 540 O O . SER A 1 73 ? 14.961 -14.18 -5.82 1 91 73 SER A O 1
ATOM 542 N N . PHE A 1 74 ? 16.094 -14.023 -7.75 1 92.44 74 PHE A N 1
ATOM 543 C CA . PHE A 1 74 ? 14.891 -14.25 -8.547 1 92.44 74 PHE A CA 1
ATOM 544 C C . PHE A 1 74 ? 14.375 -15.672 -8.359 1 92.44 74 PHE A C 1
ATOM 546 O O . PHE A 1 74 ? 13.172 -15.883 -8.203 1 92.44 74 PHE A O 1
ATOM 553 N N . ALA A 1 75 ? 15.281 -16.609 -8.391 1 93.62 75 ALA A N 1
ATOM 554 C CA . ALA A 1 75 ? 14.906 -18 -8.172 1 93.62 75 ALA A CA 1
ATOM 555 C C . ALA A 1 75 ? 14.312 -18.188 -6.777 1 93.62 75 ALA A C 1
ATOM 557 O O . ALA A 1 75 ? 13.305 -18.891 -6.617 1 93.62 75 ALA A O 1
ATOM 558 N N . ASN A 1 76 ? 14.906 -17.594 -5.785 1 95.06 76 ASN A N 1
ATOM 559 C CA . ASN A 1 76 ? 14.406 -17.703 -4.422 1 95.06 76 ASN A CA 1
ATOM 560 C C . ASN A 1 76 ? 13.039 -17.031 -4.273 1 95.06 76 ASN A C 1
ATOM 562 O O . ASN A 1 76 ? 12.188 -17.516 -3.527 1 95.06 76 ASN A O 1
ATOM 566 N N . PHE A 1 77 ? 12.891 -15.945 -4.961 1 96.12 77 PHE A N 1
ATOM 567 C CA . PHE A 1 77 ? 11.594 -15.281 -5.016 1 96.12 77 PHE A CA 1
ATOM 568 C C . PHE A 1 77 ? 10.539 -16.203 -5.613 1 96.12 77 PHE A C 1
ATOM 570 O O . PHE A 1 77 ? 9.461 -16.359 -5.039 1 96.12 77 PHE A O 1
ATOM 577 N N . GLN A 1 78 ? 10.844 -16.766 -6.727 1 96.12 78 GLN A N 1
ATOM 578 C CA . GLN A 1 78 ? 9.906 -17.672 -7.379 1 96.12 78 GLN A CA 1
ATOM 579 C C . GLN A 1 78 ? 9.586 -18.859 -6.488 1 96.12 78 GLN A C 1
ATOM 581 O O . GLN A 1 78 ? 8.438 -19.312 -6.441 1 96.12 78 GLN A O 1
ATOM 586 N N . ALA A 1 79 ? 10.609 -19.359 -5.797 1 96.94 79 ALA A N 1
ATOM 587 C CA . ALA A 1 79 ? 10.414 -20.484 -4.891 1 96.94 79 ALA A CA 1
ATOM 588 C C . ALA A 1 79 ? 9.43 -20.125 -3.775 1 96.94 79 ALA A C 1
ATOM 590 O O . ALA A 1 79 ? 8.477 -20.859 -3.521 1 96.94 79 ALA A O 1
ATOM 591 N N . ALA A 1 80 ? 9.664 -19.016 -3.137 1 97.62 80 ALA A N 1
ATOM 592 C CA . ALA A 1 80 ? 8.828 -18.578 -2.016 1 97.62 80 ALA A CA 1
ATOM 593 C C . ALA A 1 80 ? 7.398 -18.312 -2.467 1 97.62 80 ALA A C 1
ATOM 595 O O . ALA A 1 80 ? 6.445 -18.75 -1.819 1 97.62 80 ALA A O 1
ATOM 596 N N . ARG A 1 81 ? 7.277 -17.625 -3.57 1 97.56 81 ARG A N 1
ATOM 597 C CA . ARG A 1 81 ? 5.973 -17.312 -4.141 1 97.56 81 ARG A CA 1
ATOM 598 C C . ARG A 1 81 ? 5.191 -18.578 -4.461 1 97.56 81 ARG A C 1
ATOM 600 O O . ARG A 1 81 ? 4.012 -18.688 -4.117 1 97.56 81 ARG A O 1
ATOM 607 N N . THR A 1 82 ? 5.832 -19.469 -5.121 1 97.5 82 THR A N 1
ATOM 608 C CA . THR A 1 82 ? 5.199 -20.719 -5.492 1 97.5 82 THR A CA 1
ATOM 609 C C . THR A 1 82 ? 4.785 -21.516 -4.254 1 97.5 82 THR A C 1
ATOM 611 O O . THR A 1 82 ? 3.662 -22.016 -4.176 1 97.5 82 THR A O 1
ATOM 614 N N . ALA A 1 83 ? 5.703 -21.578 -3.293 1 97 83 ALA A N 1
ATOM 615 C CA . ALA A 1 83 ? 5.418 -22.312 -2.062 1 97 83 ALA A CA 1
ATOM 616 C C . ALA A 1 83 ? 4.223 -21.703 -1.332 1 97 83 ALA A C 1
ATOM 618 O O . ALA A 1 83 ? 3.373 -22.422 -0.809 1 97 83 ALA A O 1
ATOM 619 N N . PHE A 1 84 ? 4.164 -20.422 -1.262 1 98.19 84 PHE A N 1
ATOM 620 C CA . PHE A 1 84 ? 3.074 -19.734 -0.583 1 98.19 84 PHE A CA 1
ATOM 621 C C . PHE A 1 84 ? 1.731 -20.094 -1.207 1 98.19 84 PHE A C 1
ATOM 623 O O . PHE A 1 84 ? 0.798 -20.484 -0.502 1 98.19 84 PHE A O 1
ATOM 630 N N . PHE A 1 85 ? 1.626 -20.016 -2.518 1 98.56 85 PHE A N 1
ATOM 631 C CA . PHE A 1 85 ? 0.351 -20.219 -3.191 1 98.56 85 PHE A CA 1
ATOM 632 C C . PHE A 1 85 ? 0.011 -21.703 -3.266 1 98.56 85 PHE A C 1
ATOM 634 O O . PHE A 1 85 ? -1.164 -22.078 -3.254 1 98.56 85 PHE A O 1
ATOM 641 N N . ASP A 1 86 ? 1.066 -22.578 -3.318 1 97.81 86 ASP A N 1
ATOM 642 C CA . ASP A 1 86 ? 0.8 -24 -3.195 1 97.81 86 ASP A CA 1
ATOM 643 C C . ASP A 1 86 ? 0.139 -24.328 -1.857 1 97.81 86 ASP A C 1
ATOM 645 O O . ASP A 1 86 ? -0.816 -25.094 -1.803 1 97.81 86 ASP A O 1
ATOM 649 N N . ASN A 1 87 ? 0.688 -23.734 -0.811 1 97.25 87 ASN A N 1
ATOM 650 C CA . ASN A 1 87 ? 0.12 -23.953 0.517 1 97.25 87 ASN A CA 1
ATOM 651 C C . ASN A 1 87 ? -1.312 -23.422 0.604 1 97.25 87 ASN A C 1
ATOM 653 O O . ASN A 1 87 ? -2.15 -24.016 1.287 1 97.25 87 ASN A O 1
ATOM 657 N N . PHE A 1 88 ? -1.583 -22.359 -0.069 1 98.56 88 PHE A N 1
ATOM 658 C CA . PHE A 1 88 ? -2.939 -21.828 -0.153 1 98.56 88 PHE A CA 1
ATOM 659 C C . PHE A 1 88 ? -3.9 -22.875 -0.691 1 98.56 88 PHE A C 1
ATOM 661 O O . PHE A 1 88 ? -4.969 -23.109 -0.12 1 98.56 88 PHE A O 1
ATOM 668 N N . PHE A 1 89 ? -3.52 -23.531 -1.749 1 98.44 89 PHE A N 1
ATOM 669 C CA . PHE A 1 89 ? -4.395 -24.516 -2.371 1 98.44 89 PHE A CA 1
ATOM 670 C C . PHE A 1 89 ? -4.508 -25.766 -1.504 1 98.44 89 PHE A C 1
ATOM 672 O O . PHE A 1 89 ? -5.574 -26.375 -1.419 1 98.44 89 PHE A O 1
ATOM 679 N N . THR A 1 90 ? -3.375 -26.141 -0.881 1 96.5 90 THR A N 1
ATOM 680 C CA . THR A 1 90 ? -3.432 -27.281 0.026 1 96.5 90 THR A CA 1
ATOM 681 C C . THR A 1 90 ? -4.418 -27.031 1.162 1 96.5 90 THR A C 1
ATOM 683 O O . THR A 1 90 ? -5.273 -27.859 1.452 1 96.5 90 THR A O 1
ATOM 686 N N . THR A 1 91 ? -4.379 -25.844 1.731 1 97 91 THR A N 1
ATOM 687 C CA . THR A 1 91 ? -5.219 -25.484 2.861 1 97 91 THR A CA 1
ATOM 688 C C . THR A 1 91 ? -6.68 -25.344 2.428 1 97 91 THR A C 1
ATOM 690 O O . THR A 1 91 ? -7.586 -25.781 3.139 1 97 91 THR A O 1
ATOM 693 N N . THR A 1 92 ? -6.898 -24.75 1.241 1 97.5 92 THR A N 1
ATOM 694 C CA . THR A 1 92 ? -8.273 -24.531 0.79 1 97.5 92 THR A CA 1
ATOM 695 C C . THR A 1 92 ? -8.914 -25.844 0.349 1 97.5 92 THR A C 1
ATOM 697 O O . THR A 1 92 ? -10.117 -26.047 0.524 1 97.5 92 THR A O 1
ATOM 700 N N . SER A 1 93 ? -8.125 -26.734 -0.178 1 96.75 93 SER A N 1
ATOM 701 C CA . SER A 1 93 ? -8.648 -28.047 -0.542 1 96.75 93 SER A CA 1
ATOM 702 C C . SER A 1 93 ? -9.148 -28.797 0.684 1 96.75 93 SER A C 1
ATOM 704 O O . SER A 1 93 ? -10.125 -29.547 0.601 1 96.75 93 SER A O 1
ATOM 706 N N . ASP A 1 94 ? -8.516 -28.578 1.796 1 95.56 94 ASP A N 1
ATOM 707 C CA . ASP A 1 94 ? -8.875 -29.234 3.045 1 95.56 94 ASP A CA 1
ATOM 708 C C . ASP A 1 94 ? -10.219 -28.75 3.572 1 95.56 94 ASP A C 1
ATOM 710 O O . ASP A 1 94 ? -10.859 -29.422 4.379 1 95.56 94 ASP A O 1
ATOM 714 N N . THR A 1 95 ? -10.656 -27.609 3.072 1 96.06 95 THR A N 1
ATOM 715 C CA . THR A 1 95 ? -11.938 -27.062 3.52 1 96.06 95 THR A CA 1
ATOM 716 C C . THR A 1 95 ? -13.086 -27.625 2.688 1 96.06 95 THR A C 1
ATOM 718 O O . THR A 1 95 ? -14.25 -27.344 2.965 1 96.06 95 THR A O 1
ATOM 721 N N . GLY A 1 96 ? -12.766 -28.344 1.625 1 96.25 96 GLY A N 1
ATOM 722 C CA . GLY A 1 96 ? -13.805 -28.984 0.823 1 96.25 96 GLY A CA 1
ATOM 723 C C . GLY A 1 96 ? -13.992 -28.328 -0.533 1 96.25 96 GLY A C 1
ATOM 724 O O . GLY A 1 96 ? -14.781 -28.797 -1.352 1 96.25 96 GLY A O 1
ATOM 725 N N . VAL A 1 97 ? -13.25 -27.328 -0.84 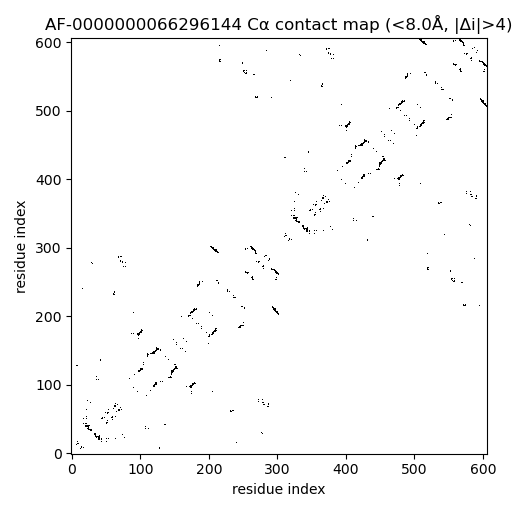1 98.25 97 VAL A N 1
ATOM 726 C CA . VAL A 1 97 ? -13.344 -26.641 -2.121 1 98.25 97 VAL A CA 1
ATOM 727 C C . VAL A 1 97 ? -12.828 -27.547 -3.236 1 98.25 97 VAL A C 1
ATOM 729 O O . VAL A 1 97 ? -11.766 -28.156 -3.109 1 98.25 97 VAL A O 1
ATOM 732 N N . ARG A 1 98 ? -13.602 -27.578 -4.301 1 98.62 98 ARG A N 1
ATOM 733 C CA . ARG A 1 98 ? -13.234 -28.5 -5.371 1 98.62 98 ARG A CA 1
ATOM 734 C C . ARG A 1 98 ? -13.195 -27.797 -6.719 1 98.62 98 ARG A C 1
ATOM 736 O O . ARG A 1 98 ? -13 -28.422 -7.754 1 98.62 98 ARG A O 1
ATOM 743 N N . GLN A 1 99 ? -13.461 -26.5 -6.777 1 98.81 99 GLN A N 1
ATOM 744 C CA . GLN A 1 99 ? -13.289 -25.672 -7.965 1 98.81 99 GLN A CA 1
ATOM 745 C C . GLN A 1 99 ? -12.141 -24.688 -7.789 1 98.81 99 GLN A C 1
ATOM 747 O O . GLN A 1 99 ? -12.172 -23.844 -6.883 1 98.81 99 GLN A O 1
ATOM 752 N N . VAL A 1 100 ? -11.172 -24.828 -8.633 1 98.88 100 VAL A N 1
ATOM 753 C CA . VAL A 1 100 ? -9.992 -23.969 -8.586 1 98.88 100 VAL A CA 1
ATOM 754 C C . VAL A 1 100 ? -9.883 -23.156 -9.875 1 98.88 100 VAL A C 1
ATOM 756 O O . VAL A 1 100 ? -10.023 -23.703 -10.977 1 98.88 100 VAL A O 1
ATOM 759 N N . VAL A 1 101 ? -9.727 -21.859 -9.766 1 98.94 101 VAL A N 1
ATOM 760 C CA . VAL A 1 101 ? -9.602 -21 -10.938 1 98.94 101 VAL A CA 1
ATOM 761 C C . VAL A 1 101 ? -8.258 -20.281 -10.922 1 98.94 101 VAL A C 1
ATOM 763 O O . VAL A 1 101 ? -7.949 -19.562 -9.969 1 98.94 101 VAL A O 1
ATOM 766 N N . LEU A 1 102 ? -7.43 -20.5 -11.906 1 98.75 102 LEU A N 1
ATOM 767 C CA . LEU A 1 102 ? -6.156 -19.828 -12.109 1 98.75 102 LEU A CA 1
ATOM 768 C C . LEU A 1 102 ? -6.266 -18.781 -13.219 1 98.75 102 LEU A C 1
ATOM 770 O O . LEU A 1 102 ? -6.328 -19.125 -14.398 1 98.75 102 LEU A O 1
ATOM 774 N N . LEU A 1 103 ? -6.27 -17.516 -12.859 1 98.31 103 LEU A N 1
ATOM 775 C CA . LEU A 1 103 ? -6.344 -16.438 -13.836 1 98.31 103 LEU A CA 1
ATOM 776 C C . LEU A 1 103 ? -4.957 -16.078 -14.359 1 98.31 103 LEU A C 1
ATOM 778 O O . LEU A 1 103 ? -4.016 -15.922 -13.578 1 98.31 103 LEU A O 1
ATOM 782 N N . ALA A 1 104 ? -4.879 -15.93 -15.703 1 95.56 104 ALA A N 1
ATOM 783 C CA . ALA A 1 104 ? -3.582 -15.742 -16.344 1 95.56 104 ALA A CA 1
ATOM 784 C C . ALA A 1 104 ? -2.59 -16.812 -15.906 1 95.56 104 ALA A C 1
ATOM 786 O O . ALA A 1 104 ? -1.491 -16.5 -15.445 1 95.56 104 ALA A O 1
ATOM 787 N N . SER A 1 105 ? -2.986 -18.062 -16.125 1 96.06 105 SER A N 1
ATOM 788 C CA . SER A 1 105 ? -2.295 -19.219 -15.555 1 96.06 105 SER A CA 1
ATOM 789 C C . SER A 1 105 ? -0.894 -19.375 -16.141 1 96.06 105 SER A C 1
ATOM 791 O O . SER A 1 105 ? -0.029 -20.016 -15.539 1 96.06 105 SER A O 1
ATOM 793 N N . GLY A 1 106 ? -0.692 -18.859 -17.375 1 94.19 106 GLY A N 1
ATOM 794 C CA . GLY A 1 106 ? 0.621 -18.984 -17.984 1 94.19 106 GLY A CA 1
ATOM 795 C C . GLY A 1 106 ? 1.127 -20.422 -18.031 1 94.19 106 GLY A C 1
ATOM 796 O O . GLY A 1 106 ? 0.414 -21.328 -18.453 1 94.19 106 GLY A O 1
ATOM 797 N N . LEU A 1 107 ? 2.33 -20.594 -17.562 1 96.19 107 LEU A N 1
ATOM 798 C CA . LEU A 1 107 ? 2.961 -21.906 -17.562 1 96.19 107 LEU A CA 1
ATOM 799 C C . LEU A 1 107 ? 2.881 -22.562 -16.188 1 96.19 107 LEU A C 1
ATOM 801 O O . LEU A 1 107 ? 3.785 -23.297 -15.797 1 96.19 107 LEU A O 1
ATOM 805 N N . ASP A 1 108 ? 1.818 -22.203 -15.484 1 96.38 108 ASP A N 1
ATOM 806 C CA . ASP A 1 108 ? 1.513 -22.828 -14.195 1 96.38 108 ASP A CA 1
ATOM 807 C C . ASP A 1 108 ? 1.189 -24.312 -14.352 1 96.38 108 ASP A C 1
ATOM 809 O O . ASP A 1 108 ? 0.48 -24.703 -15.281 1 96.38 108 ASP A O 1
ATOM 813 N N . CYS A 1 109 ? 1.726 -25.156 -13.469 1 96.94 109 CYS A N 1
ATOM 814 C CA . CYS A 1 109 ? 1.487 -26.594 -13.594 1 96.94 109 CYS A CA 1
ATOM 815 C C . CYS A 1 109 ? 0.92 -27.156 -12.297 1 96.94 109 CYS A C 1
ATOM 817 O O . CYS A 1 109 ? 1.126 -28.344 -11.992 1 96.94 109 CYS A O 1
ATOM 819 N N . ARG A 1 110 ? 0.254 -26.359 -11.562 1 98 110 ARG A N 1
ATOM 820 C CA . ARG A 1 110 ? -0.276 -26.828 -10.289 1 98 110 ARG A CA 1
ATOM 821 C C . ARG A 1 110 ? -1.283 -27.953 -10.492 1 98 110 ARG A C 1
ATOM 823 O O . ARG A 1 110 ? -1.398 -28.844 -9.648 1 98 110 ARG A O 1
ATOM 830 N N . ALA A 1 111 ? -1.987 -28 -11.594 1 98 111 ALA A N 1
ATOM 831 C CA . ALA A 1 111 ? -2.914 -29.094 -11.898 1 98 111 ALA A CA 1
ATOM 832 C C . ALA A 1 111 ? -2.174 -30.422 -12.039 1 98 111 ALA A C 1
ATOM 834 O O . ALA A 1 111 ? -2.777 -31.484 -11.906 1 98 111 ALA A O 1
ATOM 835 N N . TYR A 1 112 ? -0.875 -30.344 -12.367 1 97.06 112 TYR A N 1
ATOM 836 C CA . TYR A 1 112 ? -0.038 -31.516 -12.57 1 97.06 112 TYR A CA 1
ATOM 837 C C . TYR A 1 112 ? 0.829 -31.797 -11.352 1 97.06 112 TYR A C 1
ATOM 839 O O . TYR A 1 112 ? 1.113 -32.938 -11.023 1 97.06 112 TYR A O 1
ATOM 847 N N . ARG A 1 113 ? 1.249 -30.766 -10.703 1 96.12 113 ARG A N 1
ATOM 848 C CA . ARG A 1 113 ? 2.289 -30.828 -9.688 1 96.12 113 ARG A CA 1
ATOM 849 C C . ARG A 1 113 ? 1.69 -31.141 -8.312 1 96.12 113 ARG A C 1
ATOM 851 O O . ARG A 1 113 ? 2.262 -31.906 -7.535 1 96.12 113 ARG A O 1
ATOM 858 N N . LEU A 1 114 ? 0.543 -30.531 -7.988 1 96.81 114 LEU A N 1
ATOM 859 C CA . LEU A 1 114 ? -0.052 -30.703 -6.664 1 96.81 114 LEU A CA 1
ATOM 860 C C . LEU A 1 114 ? -0.922 -31.953 -6.609 1 96.81 114 LEU A C 1
ATOM 862 O O . LEU A 1 114 ? -1.423 -32.406 -7.637 1 96.81 114 LEU A O 1
ATOM 866 N N . GLN A 1 115 ? -1.039 -32.5 -5.434 1 95.56 115 GLN A N 1
ATOM 867 C CA . GLN A 1 115 ? -1.967 -33.594 -5.203 1 95.56 115 GLN A CA 1
ATOM 868 C C . GLN A 1 115 ? -3.361 -33.094 -4.859 1 95.56 115 GLN A C 1
ATOM 870 O O . GLN A 1 115 ? -3.598 -32.625 -3.746 1 95.56 115 GLN A O 1
ATOM 875 N N . TRP A 1 116 ? -4.258 -33.25 -5.797 1 97.69 116 TRP A N 1
ATOM 876 C CA . TRP A 1 116 ? -5.613 -32.75 -5.621 1 97.69 116 TRP A CA 1
ATOM 877 C C . TRP A 1 116 ? -6.555 -33.844 -5.152 1 97.69 116 TRP A C 1
ATOM 879 O O . TRP A 1 116 ? -6.445 -35 -5.594 1 97.69 116 TRP A O 1
ATOM 889 N N . PRO A 1 117 ? -7.469 -33.531 -4.215 1 97.25 117 PRO A N 1
ATOM 890 C CA . PRO A 1 117 ? -8.539 -34.469 -3.912 1 97.25 117 PRO A CA 1
ATOM 891 C C . PRO A 1 117 ? -9.336 -34.906 -5.152 1 97.25 117 PRO A C 1
ATOM 893 O O . PRO A 1 117 ? -9.391 -34.156 -6.129 1 97.25 117 PRO A O 1
ATOM 896 N N . ALA A 1 118 ? -9.969 -36 -5 1 94.56 118 ALA A N 1
ATOM 897 C CA . ALA A 1 118 ? -10.773 -36.5 -6.109 1 94.56 118 ALA A CA 1
ATOM 898 C C . ALA A 1 118 ? -11.844 -35.5 -6.516 1 94.56 118 ALA A C 1
ATOM 900 O O . ALA A 1 118 ? -12.445 -34.844 -5.66 1 94.56 118 ALA A O 1
ATOM 901 N N . GLU A 1 119 ? -12.062 -35.344 -7.738 1 93.69 119 GLU A N 1
ATOM 902 C CA . GLU A 1 119 ? -13.141 -34.531 -8.336 1 93.69 119 GLU A CA 1
ATOM 903 C C . GLU A 1 119 ? -12.805 -33.062 -8.32 1 93.69 119 GLU A C 1
ATOM 905 O O . GLU A 1 119 ? -13.672 -32.219 -8.57 1 93.69 119 GLU A O 1
ATOM 910 N N . THR A 1 120 ? -11.562 -32.75 -7.941 1 98.44 120 THR A N 1
ATOM 911 C CA . THR A 1 120 ? -11.164 -31.359 -8.055 1 98.44 120 THR A CA 1
ATOM 912 C C . THR A 1 120 ? -11.078 -30.922 -9.516 1 98.44 120 THR A C 1
ATOM 914 O O . THR A 1 120 ? -10.5 -31.641 -10.336 1 98.44 120 THR A O 1
ATOM 917 N N . GLU A 1 121 ? -11.742 -29.828 -9.812 1 98.75 121 GLU A N 1
ATOM 918 C CA . GLU A 1 121 ? -11.68 -29.203 -11.133 1 98.75 121 GLU A CA 1
ATOM 919 C C . GLU A 1 121 ? -10.789 -27.969 -11.117 1 98.75 121 GLU A C 1
ATOM 921 O O . GLU A 1 121 ? -10.945 -27.094 -10.266 1 98.75 121 GLU A O 1
ATOM 926 N N . VAL A 1 122 ? -9.828 -27.906 -12.078 1 98.88 122 VAL A N 1
ATOM 927 C CA . VAL A 1 122 ? -8.922 -26.766 -12.188 1 98.88 122 VAL A CA 1
ATOM 928 C C . VAL A 1 122 ? -9.148 -26.047 -13.516 1 98.88 122 VAL A C 1
ATOM 930 O O . VAL A 1 122 ? -8.891 -26.609 -14.578 1 98.88 122 VAL A O 1
ATOM 933 N N . TYR A 1 123 ? -9.664 -24.828 -13.406 1 98.94 123 TYR A N 1
ATOM 934 C CA . TYR A 1 123 ? -9.875 -23.984 -14.578 1 98.94 123 TYR A CA 1
ATOM 935 C C . TYR A 1 123 ? -8.703 -23.047 -14.781 1 98.94 123 TYR A C 1
ATOM 937 O O . TYR A 1 123 ? -8.414 -22.203 -13.93 1 98.94 123 TYR A O 1
ATOM 945 N N . GLU A 1 124 ? -8.023 -23.188 -15.945 1 98.56 124 GLU A N 1
ATOM 946 C CA . GLU A 1 124 ? -6.883 -22.344 -16.281 1 98.56 124 GLU A CA 1
ATOM 947 C C . GLU A 1 124 ? -7.227 -21.375 -17.422 1 98.56 124 GLU A C 1
ATOM 949 O O . GLU A 1 124 ? -7.453 -21.812 -18.547 1 98.56 124 GLU A O 1
ATOM 954 N N . LEU A 1 125 ? -7.281 -20.094 -17.078 1 98 125 LEU A N 1
ATOM 955 C CA . LEU A 1 125 ? -7.598 -19.109 -18.109 1 98 125 LEU A CA 1
ATOM 956 C C . LEU A 1 125 ? -6.34 -18.375 -18.562 1 98 125 LEU A C 1
ATOM 958 O O . LEU A 1 125 ? -5.574 -17.875 -17.734 1 98 125 LEU A O 1
ATOM 962 N N . ASP A 1 126 ? -6.07 -18.359 -19.844 1 95.44 126 ASP A N 1
ATOM 963 C CA . ASP A 1 126 ? -4.984 -17.594 -20.453 1 95.44 126 ASP A CA 1
ATOM 964 C C . ASP A 1 126 ? -5.188 -17.453 -21.953 1 95.44 126 ASP A C 1
ATOM 966 O O . ASP A 1 126 ? -6.164 -17.969 -22.5 1 95.44 126 ASP A O 1
ATOM 970 N N . GLN A 1 127 ? -4.309 -16.734 -22.562 1 92 127 GLN A N 1
ATOM 971 C CA . GLN A 1 127 ? -4.367 -16.531 -24 1 92 127 GLN A CA 1
ATOM 972 C C . GLN A 1 127 ? -4.16 -17.844 -24.75 1 92 127 GLN A C 1
ATOM 974 O O . GLN A 1 127 ? -3.428 -18.719 -24.281 1 92 127 GLN A O 1
ATOM 979 N N . PRO A 1 128 ? -4.707 -17.969 -25.938 1 91 128 PRO A N 1
ATOM 980 C CA . PRO A 1 128 ? -4.711 -19.234 -26.688 1 91 128 PRO A CA 1
ATOM 981 C C . PRO A 1 128 ? -3.303 -19.75 -26.969 1 91 128 PRO A C 1
ATOM 983 O O . PRO A 1 128 ? -3.027 -20.938 -26.781 1 91 128 PRO A O 1
ATOM 986 N N . LEU A 1 129 ? -2.404 -18.922 -27.297 1 88.88 129 LEU A N 1
ATOM 987 C CA . LEU A 1 129 ? -1.077 -19.359 -27.703 1 88.88 129 LEU A CA 1
ATOM 988 C C . LEU A 1 129 ? -0.278 -19.859 -26.5 1 88.88 129 LEU A C 1
ATOM 990 O O . LEU A 1 129 ? 0.533 -20.781 -26.625 1 88.88 129 LEU A O 1
ATOM 994 N N . VAL A 1 130 ? -0.518 -19.266 -25.344 1 90.19 130 VAL A N 1
ATOM 995 C CA . VAL A 1 130 ? 0.142 -19.719 -24.125 1 90.19 130 VAL A CA 1
ATOM 996 C C . VAL A 1 130 ? -0.364 -21.109 -23.75 1 90.19 130 VAL A C 1
ATOM 998 O O . VAL A 1 130 ? 0.428 -22 -23.422 1 90.19 130 VAL A O 1
ATOM 1001 N N . GLN A 1 131 ? -1.621 -21.297 -23.859 1 92 131 GLN A N 1
ATOM 1002 C CA . GLN A 1 131 ? -2.23 -22.578 -23.531 1 92 131 GLN A CA 1
ATOM 1003 C C . GLN A 1 131 ? -1.746 -23.672 -24.484 1 92 131 GLN A C 1
ATOM 1005 O O . GLN A 1 131 ? -1.478 -24.797 -24.062 1 92 131 GLN A O 1
ATOM 1010 N N . GLN A 1 132 ? -1.661 -23.312 -25.719 1 92.81 132 GLN A N 1
ATOM 1011 C CA . GLN A 1 132 ? -1.212 -24.266 -26.719 1 92.81 132 GLN A CA 1
ATOM 1012 C C . GLN A 1 132 ? 0.218 -24.734 -26.453 1 92.81 132 GLN A C 1
ATOM 1014 O O . GLN A 1 132 ? 0.505 -25.922 -26.453 1 92.81 132 GLN A O 1
ATOM 1019 N N . PHE A 1 133 ? 1.069 -23.797 -26.219 1 92.62 133 PHE A N 1
ATOM 1020 C CA . PHE A 1 133 ? 2.461 -24.109 -25.922 1 92.62 133 PHE A CA 1
ATOM 1021 C C . PHE A 1 133 ? 2.562 -25 -24.688 1 92.62 133 PHE A C 1
ATOM 1023 O O . PHE A 1 133 ? 3.293 -25.984 -24.688 1 92.62 133 PHE A O 1
ATOM 1030 N N . LYS A 1 134 ? 1.816 -24.594 -23.656 1 95.12 134 LYS A N 1
ATOM 1031 C CA . LYS A 1 134 ? 1.814 -25.344 -22.406 1 95.12 134 LYS A CA 1
ATOM 1032 C C . LYS A 1 134 ? 1.351 -26.781 -22.641 1 95.12 134 LYS A C 1
ATOM 1034 O O . LYS A 1 134 ? 2.018 -27.734 -22.234 1 95.12 134 LYS A O 1
ATOM 1039 N N . GLN A 1 135 ? 0.274 -26.953 -23.375 1 95.25 135 GLN A N 1
ATOM 1040 C CA . GLN A 1 135 ? -0.315 -28.266 -23.609 1 95.25 135 GLN A CA 1
ATOM 1041 C C . GLN A 1 135 ? 0.609 -29.141 -24.453 1 95.25 135 GLN A C 1
ATOM 1043 O O . GLN A 1 135 ? 0.839 -30.312 -24.125 1 95.25 135 GLN A O 1
ATOM 1048 N N . GLU A 1 136 ? 1.147 -28.578 -25.484 1 95.56 136 GLU A N 1
ATOM 1049 C CA . GLU A 1 136 ? 2.031 -29.328 -26.375 1 95.56 136 GLU A CA 1
ATOM 1050 C C . GLU A 1 136 ? 3.27 -29.812 -25.641 1 95.56 136 GLU A C 1
ATOM 1052 O O . GLU A 1 136 ? 3.695 -30.953 -25.828 1 95.56 136 GLU A O 1
ATOM 1057 N N . THR A 1 137 ? 3.803 -28.922 -24.859 1 95.62 137 THR A N 1
ATOM 1058 C CA . THR A 1 137 ? 5.004 -29.266 -24.109 1 95.62 137 THR A CA 1
ATOM 1059 C C . THR A 1 137 ? 4.719 -30.391 -23.125 1 95.62 137 THR A C 1
ATOM 1061 O O . THR A 1 137 ? 5.469 -31.375 -23.047 1 95.62 137 THR A O 1
ATOM 1064 N N . LEU A 1 138 ? 3.629 -30.312 -22.391 1 96.88 138 LEU A N 1
ATOM 1065 C CA . LEU A 1 138 ? 3.287 -31.312 -21.375 1 96.88 138 LEU A CA 1
ATOM 1066 C C . LEU A 1 138 ? 2.922 -32.656 -22.031 1 96.88 138 LEU A C 1
ATOM 1068 O O . LEU A 1 138 ? 3.314 -33.719 -21.547 1 96.88 138 LEU A O 1
ATOM 1072 N N . ASP A 1 139 ? 2.242 -32.594 -23.141 1 96.62 139 ASP A N 1
ATOM 1073 C CA . ASP A 1 139 ? 1.892 -33.781 -23.875 1 96.62 139 ASP A CA 1
ATOM 1074 C C . ASP A 1 139 ? 3.143 -34.5 -24.375 1 96.62 139 ASP A C 1
ATOM 1076 O O . ASP A 1 139 ? 3.223 -35.75 -24.297 1 96.62 139 ASP A O 1
ATOM 1080 N N . ALA A 1 140 ? 4.047 -33.75 -24.859 1 96.56 140 ALA A N 1
ATOM 1081 C CA . ALA A 1 140 ? 5.277 -34.312 -25.406 1 96.56 140 ALA A CA 1
ATOM 1082 C C . ALA A 1 140 ? 6.055 -35.094 -24.344 1 96.56 140 ALA A C 1
ATOM 1084 O O . ALA A 1 140 ? 6.867 -35.969 -24.672 1 96.56 140 ALA A O 1
ATOM 1085 N N . HIS A 1 141 ? 5.734 -34.812 -23.141 1 96.12 141 HIS A N 1
ATOM 1086 C CA . HIS A 1 141 ? 6.473 -35.438 -22.062 1 96.12 141 HIS A CA 1
ATOM 1087 C C . HIS A 1 141 ? 5.578 -36.406 -21.281 1 96.12 141 HIS A C 1
ATOM 1089 O O . HIS A 1 141 ? 5.934 -36.844 -20.188 1 96.12 141 HIS A O 1
ATOM 1095 N N . GLY A 1 142 ? 4.395 -36.656 -21.719 1 95.94 142 GLY A N 1
ATOM 1096 C CA . GLY A 1 142 ? 3.484 -37.625 -21.156 1 95.94 142 GLY A CA 1
ATOM 1097 C C . GLY A 1 142 ? 2.982 -37.219 -19.766 1 95.94 142 GLY A C 1
ATOM 1098 O O . GLY A 1 142 ? 2.693 -38.094 -18.938 1 95.94 142 GLY A O 1
ATOM 1099 N N . ALA A 1 143 ? 2.949 -35.938 -19.531 1 95.81 143 ALA A N 1
ATOM 1100 C CA . ALA A 1 143 ? 2.471 -35.469 -18.234 1 95.81 143 ALA A CA 1
ATOM 1101 C C . ALA A 1 143 ? 0.974 -35.719 -18.078 1 95.81 143 ALA A C 1
ATOM 1103 O O . ALA A 1 143 ? 0.208 -35.562 -19.031 1 95.81 143 ALA A O 1
ATOM 1104 N N . ALA A 1 144 ? 0.564 -36.219 -16.875 1 95.94 144 ALA A N 1
ATOM 1105 C CA . ALA A 1 144 ? -0.844 -36.406 -16.547 1 95.94 144 ALA A CA 1
ATOM 1106 C C . ALA A 1 144 ? -1.262 -35.562 -15.352 1 95.94 144 ALA A C 1
ATOM 1108 O O . ALA A 1 144 ? -0.61 -35.625 -14.305 1 95.94 144 ALA A O 1
ATOM 1109 N N . PRO A 1 145 ? -2.297 -34.844 -15.5 1 96.88 145 PRO A N 1
ATOM 1110 C CA . PRO A 1 145 ? -2.742 -34.031 -14.359 1 96.88 145 PRO A CA 1
ATOM 1111 C C . PRO A 1 145 ? -3.34 -34.875 -13.234 1 96.88 145 PRO A C 1
ATOM 1113 O O . PRO A 1 145 ? -3.834 -35.969 -13.477 1 96.88 145 PRO A O 1
ATOM 1116 N N . SER A 1 146 ? -3.27 -34.312 -12.023 1 96.38 146 SER A N 1
ATOM 1117 C CA . SER A 1 146 ? -3.838 -34.969 -10.844 1 96.38 146 SER A CA 1
ATOM 1118 C C . SER A 1 146 ? -5.258 -34.469 -10.578 1 96.38 146 SER A C 1
ATOM 1120 O O . SER A 1 146 ? -5.906 -34.938 -9.633 1 96.38 146 SER A O 1
ATOM 1122 N N . ALA A 1 147 ? -5.785 -33.562 -11.391 1 97.81 147 ALA A N 1
ATOM 1123 C CA . ALA A 1 147 ? -7.129 -33 -11.312 1 97.81 147 ALA A CA 1
ATOM 1124 C C . ALA A 1 147 ? -7.789 -32.969 -12.695 1 97.81 147 ALA A C 1
ATOM 1126 O O . ALA A 1 147 ? -7.145 -33.281 -13.703 1 97.81 147 ALA A O 1
ATOM 1127 N N . VAL A 1 148 ? -9.102 -32.781 -12.703 1 98 148 VAL A N 1
ATOM 1128 C CA . VAL A 1 148 ? -9.766 -32.5 -13.977 1 98 148 VAL A CA 1
ATOM 1129 C C . VAL A 1 148 ? -9.414 -31.094 -14.453 1 98 148 VAL A C 1
ATOM 1131 O O . VAL A 1 148 ? -9.883 -30.109 -13.883 1 98 148 VAL A O 1
ATOM 1134 N N . ARG A 1 149 ? -8.602 -31.031 -15.477 1 98.12 149 ARG A N 1
ATOM 1135 C CA . ARG A 1 149 ? -8.086 -29.766 -15.961 1 98.12 149 ARG A CA 1
ATOM 1136 C C . ARG A 1 149 ? -8.961 -29.203 -17.078 1 98.12 149 ARG A C 1
ATOM 1138 O O . ARG A 1 149 ? -9.336 -29.938 -18 1 98.12 149 ARG A O 1
ATOM 1145 N N . HIS A 1 150 ? -9.328 -27.953 -16.953 1 98.31 150 HIS A N 1
ATOM 1146 C CA . HIS A 1 150 ? -10.086 -27.25 -17.969 1 98.31 150 HIS A CA 1
ATOM 1147 C C . HIS A 1 150 ? -9.305 -26.047 -18.5 1 98.31 150 HIS A C 1
ATOM 1149 O O . HIS A 1 150 ? -9.453 -24.938 -18 1 98.31 150 HIS A O 1
ATOM 1155 N N . PRO A 1 151 ? -8.461 -26.281 -19.562 1 97.81 151 PRO A N 1
ATOM 1156 C CA . PRO A 1 151 ? -7.824 -25.109 -20.203 1 97.81 151 PRO A CA 1
ATOM 1157 C C . PRO A 1 151 ? -8.82 -24.234 -20.953 1 97.81 151 PRO A C 1
ATOM 1159 O O . PRO A 1 151 ? -9.562 -24.734 -21.812 1 97.81 151 PRO A O 1
ATOM 1162 N N . ILE A 1 152 ? -8.867 -23.031 -20.594 1 97.69 152 ILE A N 1
ATOM 1163 C CA . ILE A 1 152 ? -9.805 -22.094 -21.203 1 97.69 152 ILE A CA 1
ATOM 1164 C C . ILE A 1 152 ? -9.031 -20.984 -21.922 1 97.69 152 ILE A C 1
ATOM 1166 O O . ILE A 1 152 ? -8.391 -20.156 -21.266 1 97.69 152 ILE A O 1
ATOM 1170 N N . SER A 1 153 ? -9.117 -20.969 -23.281 1 94.69 153 SER A N 1
ATOM 1171 C CA . SER A 1 153 ? -8.469 -19.938 -24.094 1 94.69 153 SER A CA 1
ATOM 1172 C C . SER A 1 153 ? -9.312 -18.672 -24.156 1 94.69 153 SER A C 1
ATOM 1174 O O . SER A 1 153 ? -10.344 -18.641 -24.828 1 94.69 153 SER A O 1
ATOM 1176 N N . VAL A 1 154 ? -8.797 -17.594 -23.438 1 94.06 154 VAL A N 1
ATOM 1177 C CA . VAL A 1 154 ? -9.586 -16.375 -23.406 1 94.06 154 VAL A CA 1
ATOM 1178 C C . VAL A 1 154 ? -8.695 -15.188 -23.016 1 94.06 154 VAL A C 1
ATOM 1180 O O . VAL A 1 154 ? -7.699 -15.367 -22.312 1 94.06 154 VAL A O 1
ATOM 1183 N N . ASP A 1 155 ? -9.031 -14.086 -23.531 1 89.5 155 ASP A N 1
ATOM 1184 C CA . ASP A 1 155 ? -8.477 -12.812 -23.094 1 89.5 155 ASP A CA 1
ATOM 1185 C C . ASP A 1 155 ? -9.242 -12.266 -21.891 1 89.5 155 ASP A C 1
ATOM 1187 O O . ASP A 1 155 ? -10.461 -12.055 -21.969 1 89.5 155 ASP A O 1
ATOM 1191 N N . LEU A 1 156 ? -8.539 -11.938 -20.781 1 90.56 156 LEU A N 1
ATOM 1192 C CA . LEU A 1 156 ? -9.195 -11.531 -19.547 1 90.56 156 LEU A CA 1
ATOM 1193 C C . LEU A 1 156 ? -9.766 -10.125 -19.656 1 90.56 156 LEU A C 1
ATOM 1195 O O . LEU A 1 156 ? -10.492 -9.664 -18.781 1 90.56 156 LEU A O 1
ATOM 1199 N N . ARG A 1 157 ? -9.547 -9.375 -20.766 1 86.12 157 ARG A N 1
ATOM 1200 C CA . ARG A 1 157 ? -10.148 -8.078 -21.047 1 86.12 157 ARG A CA 1
ATOM 1201 C C . ARG A 1 157 ? -11.523 -8.242 -21.688 1 86.12 157 ARG A C 1
ATOM 1203 O O . ARG A 1 157 ? -12.266 -7.262 -21.828 1 86.12 157 ARG A O 1
ATOM 1210 N N . GLN A 1 158 ? -11.828 -9.477 -21.984 1 87.81 158 GLN A N 1
ATOM 1211 C CA . GLN A 1 158 ? -13.117 -9.812 -22.562 1 87.81 158 GLN A CA 1
ATOM 1212 C C . GLN A 1 158 ? -14.039 -10.469 -21.547 1 87.81 158 GLN A C 1
ATOM 1214 O O . GLN A 1 158 ? -13.812 -10.352 -20.328 1 87.81 158 GLN A O 1
ATOM 1219 N N . ASP A 1 159 ? -15.109 -11.086 -22.047 1 92.88 159 ASP A N 1
ATOM 1220 C CA . ASP A 1 159 ? -16.109 -11.688 -21.172 1 92.88 159 ASP A CA 1
ATOM 1221 C C . ASP A 1 159 ? -15.688 -13.094 -20.734 1 92.88 159 ASP A C 1
ATOM 1223 O O . ASP A 1 159 ? -16.375 -14.07 -21.031 1 92.88 159 ASP A O 1
ATOM 1227 N N . TRP A 1 160 ? -14.656 -13.102 -19.891 1 97.06 160 TRP A N 1
ATOM 1228 C CA . TRP A 1 160 ? -14.102 -14.383 -19.469 1 97.06 160 TRP A CA 1
ATOM 1229 C C . TRP A 1 160 ? -15.016 -15.062 -18.453 1 97.06 160 TRP A C 1
ATOM 1231 O O . TRP A 1 160 ? -14.961 -16.281 -18.281 1 97.06 160 TRP A O 1
ATOM 1241 N N . SER A 1 161 ? -15.875 -14.297 -17.703 1 97.81 161 SER A N 1
ATOM 1242 C CA . SER A 1 161 ? -16.75 -14.859 -16.688 1 97.81 161 SER A CA 1
ATOM 1243 C C . SER A 1 161 ? -17.781 -15.797 -17.297 1 97.81 161 SER A C 1
ATOM 1245 O O . SER A 1 161 ? -18.047 -16.875 -16.766 1 97.81 161 SER A O 1
ATOM 1247 N N . THR A 1 162 ? -18.328 -15.398 -18.438 1 97.75 162 THR A N 1
ATOM 1248 C CA . THR A 1 162 ? -19.297 -16.219 -19.141 1 97.75 162 THR A CA 1
ATOM 1249 C C . THR A 1 162 ? -18.656 -17.5 -19.672 1 97.75 162 THR A C 1
ATOM 1251 O O . THR A 1 162 ? -19.203 -18.594 -19.516 1 97.75 162 THR A O 1
ATOM 1254 N N . ILE A 1 163 ? -17.516 -17.359 -20.266 1 98.12 163 ILE A N 1
ATOM 1255 C CA . ILE A 1 163 ? -16.797 -18.484 -20.844 1 98.12 163 ILE A CA 1
ATOM 1256 C C . ILE A 1 163 ? -16.422 -19.469 -19.734 1 98.12 163 ILE A C 1
ATOM 1258 O O . ILE A 1 163 ? -16.516 -20.688 -19.922 1 98.12 163 ILE A O 1
ATOM 1262 N N . LEU A 1 164 ? -16.016 -18.984 -18.562 1 98.75 164 LEU A N 1
ATOM 1263 C CA . LEU A 1 164 ? -15.695 -19.812 -17.422 1 98.75 164 LEU A CA 1
ATOM 1264 C C . LEU A 1 164 ? -16.906 -20.641 -17 1 98.75 164 LEU A C 1
ATOM 1266 O O . LEU A 1 164 ? -16.781 -21.859 -16.797 1 98.75 164 LEU A O 1
ATOM 1270 N N . GLN A 1 165 ? -18.016 -20.047 -16.906 1 98.56 165 GLN A N 1
ATOM 1271 C CA . GLN A 1 165 ? -19.234 -20.734 -16.5 1 98.56 165 GLN A CA 1
ATOM 1272 C C . GLN A 1 165 ? -19.672 -21.75 -17.547 1 98.56 165 GLN A C 1
ATOM 1274 O O . GLN A 1 165 ? -20.094 -22.859 -17.219 1 98.56 165 GLN A O 1
ATOM 1279 N N . GLU A 1 166 ? -19.5 -21.406 -18.797 1 98.12 166 GLU A N 1
ATOM 1280 C CA . GLU A 1 166 ? -19.844 -22.312 -19.891 1 98.12 166 GLU A CA 1
ATOM 1281 C C . GLU A 1 166 ? -18.922 -23.516 -19.906 1 98.12 166 GLU A C 1
ATOM 1283 O O . GLU A 1 166 ? -19.266 -24.562 -20.484 1 98.12 166 GLU A O 1
ATOM 1288 N N . SER A 1 167 ? -17.797 -23.375 -19.281 1 98.25 167 SER A N 1
ATOM 1289 C CA . SER A 1 167 ? -16.812 -24.453 -19.266 1 98.25 167 SER A CA 1
ATOM 1290 C C . SER A 1 167 ? -17.031 -25.375 -18.062 1 98.25 167 SER A C 1
ATOM 1292 O O . SER A 1 167 ? -16.234 -26.281 -17.828 1 98.25 167 SER A O 1
ATOM 1294 N N . GLY A 1 168 ? -18.062 -25.094 -17.297 1 98.38 168 GLY A N 1
ATOM 1295 C CA . GLY A 1 168 ? -18.453 -26.047 -16.25 1 98.38 168 GLY A CA 1
ATOM 1296 C C . GLY A 1 168 ? -18.328 -25.469 -14.852 1 98.38 168 GLY A C 1
ATOM 1297 O O . GLY A 1 168 ? -18.719 -26.109 -13.875 1 98.38 168 GLY A O 1
ATOM 1298 N N . PHE A 1 169 ? -17.797 -24.25 -14.711 1 98.81 169 PHE A N 1
ATOM 1299 C CA . PHE A 1 169 ? -17.688 -23.609 -13.406 1 98.81 169 PHE A CA 1
ATOM 1300 C C . PHE A 1 169 ? -19.047 -23.281 -12.828 1 98.81 169 PHE A C 1
ATOM 1302 O O . PHE A 1 169 ? -19.922 -22.766 -13.531 1 98.81 169 PHE A O 1
ATOM 1309 N N . ASP A 1 170 ? -19.266 -23.625 -11.547 1 98.81 170 ASP A N 1
ATOM 1310 C CA . ASP A 1 170 ? -20.531 -23.391 -10.867 1 98.81 170 ASP A CA 1
ATOM 1311 C C . ASP A 1 170 ? -20.406 -22.281 -9.82 1 98.81 170 ASP A C 1
ATOM 1313 O O . ASP A 1 170 ? -19.844 -22.516 -8.742 1 98.81 170 ASP A O 1
ATOM 1317 N N . PRO A 1 171 ? -20.906 -21.078 -10.117 1 98.62 171 PRO A N 1
ATOM 1318 C CA . PRO A 1 171 ? -20.734 -19.953 -9.188 1 98.62 171 PRO A CA 1
ATOM 1319 C C . PRO A 1 171 ? -21.5 -20.172 -7.879 1 98.62 171 PRO A C 1
ATOM 1321 O O . PRO A 1 171 ? -21.312 -19.406 -6.926 1 98.62 171 PRO A O 1
ATOM 1324 N N . SER A 1 172 ? -22.312 -21.141 -7.758 1 98.5 172 SER A N 1
ATOM 1325 C CA . SER A 1 172 ? -23.094 -21.391 -6.543 1 98.5 172 SER A CA 1
ATOM 1326 C C . SER A 1 172 ? -22.312 -22.281 -5.574 1 98.5 172 SER A C 1
ATOM 1328 O O . SER A 1 172 ? -22.703 -22.438 -4.418 1 98.5 172 SER A O 1
ATOM 1330 N N . ARG A 1 173 ? -21.172 -22.797 -6.035 1 98.38 173 ARG A N 1
ATOM 1331 C CA . ARG A 1 173 ? -20.328 -23.641 -5.195 1 98.38 173 ARG A CA 1
ATOM 1332 C C . ARG A 1 173 ? -19.047 -22.906 -4.801 1 98.38 173 ARG A C 1
ATOM 1334 O O . ARG A 1 173 ? -18.516 -22.125 -5.582 1 98.38 173 ARG A O 1
ATOM 1341 N N . PRO A 1 174 ? -18.5 -23.219 -3.605 1 98.56 174 PRO A N 1
ATOM 1342 C CA . PRO A 1 174 ? -17.25 -22.562 -3.193 1 98.56 174 PRO A CA 1
ATOM 1343 C C . PRO A 1 174 ? -16.094 -22.844 -4.16 1 98.56 174 PRO A C 1
ATOM 1345 O O . PRO A 1 174 ? -16.016 -23.938 -4.734 1 98.56 174 PRO A O 1
ATOM 1348 N N . SER A 1 175 ? -15.266 -21.875 -4.301 1 98.88 175 SER A N 1
ATOM 1349 C CA . SER A 1 175 ? -14.148 -21.969 -5.234 1 98.88 175 SER A CA 1
ATOM 1350 C C . SER A 1 175 ? -12.891 -21.328 -4.652 1 98.88 175 SER A C 1
ATOM 1352 O O . SER A 1 175 ? -12.961 -20.562 -3.686 1 98.88 175 SER A O 1
ATOM 1354 N N . ALA A 1 176 ? -11.742 -21.719 -5.133 1 98.94 176 ALA A N 1
ATOM 1355 C CA . ALA A 1 176 ? -10.453 -21.109 -4.809 1 98.94 176 ALA A CA 1
ATOM 1356 C C . ALA A 1 176 ? -9.852 -20.422 -6.023 1 98.94 176 ALA A C 1
ATOM 1358 O O . ALA A 1 176 ? -9.68 -21.031 -7.078 1 98.94 176 ALA A O 1
ATOM 1359 N N . TRP A 1 177 ? -9.57 -19.125 -5.875 1 98.94 177 TRP A N 1
ATOM 1360 C CA . TRP A 1 177 ? -9.102 -18.297 -6.977 1 98.94 177 TRP A CA 1
ATOM 1361 C C . TRP A 1 177 ? -7.645 -17.891 -6.766 1 98.94 177 TRP A C 1
ATOM 1363 O O . TRP A 1 177 ? -7.242 -17.547 -5.648 1 98.94 177 TRP A O 1
ATOM 1373 N N . LEU A 1 178 ? -6.895 -17.891 -7.824 1 98.94 178 LEU A N 1
ATOM 1374 C CA . LEU A 1 178 ? -5.523 -17.406 -7.777 1 98.94 178 LEU A CA 1
ATOM 1375 C C . LEU A 1 178 ? -5.312 -16.281 -8.797 1 98.94 178 LEU A C 1
ATOM 1377 O O . LEU A 1 178 ? -5.602 -16.469 -9.984 1 98.94 178 LEU A O 1
ATOM 1381 N N . VAL A 1 179 ? -4.902 -15.148 -8.344 1 98.56 179 VAL A N 1
ATOM 1382 C CA . VAL A 1 179 ? -4.445 -14.023 -9.156 1 98.56 179 VAL A CA 1
ATOM 1383 C C . VAL A 1 179 ? -2.963 -13.773 -8.898 1 98.56 179 VAL A C 1
ATOM 1385 O O . VAL A 1 179 ? -2.605 -12.984 -8.023 1 98.56 179 VAL A O 1
ATOM 1388 N N . GLU A 1 180 ? -2.131 -14.414 -9.656 1 97.69 180 GLU A N 1
ATOM 1389 C CA . GLU A 1 180 ? -0.682 -14.406 -9.484 1 97.69 180 GLU A CA 1
ATOM 1390 C C . GLU A 1 180 ? 0.02 -13.812 -10.703 1 97.69 180 GLU A C 1
ATOM 1392 O O . GLU A 1 180 ? -0.176 -14.281 -11.82 1 97.69 180 GLU A O 1
ATOM 1397 N N . GLY A 1 181 ? 0.846 -12.766 -10.43 1 94.88 181 GLY A N 1
ATOM 1398 C CA . GLY A 1 181 ? 1.608 -12.188 -11.523 1 94.88 181 GLY A CA 1
ATOM 1399 C C . GLY A 1 181 ? 0.737 -11.508 -12.562 1 94.88 181 GLY A C 1
ATOM 1400 O O . GLY A 1 181 ? 1.026 -11.57 -13.758 1 94.88 181 GLY A O 1
ATOM 1401 N N . LEU A 1 182 ? -0.265 -10.836 -12.125 1 95.06 182 LEU A N 1
ATOM 1402 C CA . LEU A 1 182 ? -1.23 -10.352 -13.109 1 95.06 182 LEU A CA 1
ATOM 1403 C C . LEU A 1 182 ? -1.619 -8.906 -12.836 1 95.06 182 LEU A C 1
ATOM 1405 O O . LEU A 1 182 ? -1.598 -8.07 -13.734 1 95.06 182 LEU A O 1
ATOM 1409 N N . LEU A 1 183 ? -1.915 -8.516 -11.586 1 96.06 183 LEU A N 1
ATOM 1410 C CA . LEU A 1 183 ? -2.584 -7.266 -11.266 1 96.06 183 LEU A CA 1
ATOM 1411 C C . LEU A 1 183 ? -1.766 -6.07 -11.75 1 96.06 183 LEU A C 1
ATOM 1413 O O . LEU A 1 183 ? -2.32 -5.113 -12.297 1 96.06 183 LEU A O 1
ATOM 1417 N N . PHE A 1 184 ? -0.484 -6.137 -11.586 1 93.5 184 PHE A N 1
ATOM 1418 C CA . PHE A 1 184 ? 0.346 -4.98 -11.898 1 93.5 184 PHE A CA 1
ATOM 1419 C C . PHE A 1 184 ? 0.524 -4.832 -13.406 1 93.5 184 PHE A C 1
ATOM 1421 O O . PHE A 1 184 ? 1.112 -3.855 -13.867 1 93.5 184 PHE A O 1
ATOM 1428 N N . PHE A 1 185 ? 0.005 -5.703 -14.219 1 92.88 185 PHE A N 1
ATOM 1429 C CA . PHE A 1 185 ? -0.002 -5.582 -15.672 1 92.88 185 PHE A CA 1
ATOM 1430 C C . PHE A 1 185 ? -1.349 -5.066 -16.172 1 92.88 185 PHE A C 1
ATOM 1432 O O . PHE A 1 185 ? -1.557 -4.914 -17.375 1 92.88 185 PHE A O 1
ATOM 1439 N N . LEU A 1 186 ? -2.223 -4.785 -15.227 1 94.81 186 LEU A N 1
ATOM 1440 C CA . LEU A 1 186 ? -3.539 -4.242 -15.539 1 94.81 186 LEU A CA 1
ATOM 1441 C C . LEU A 1 186 ? -3.631 -2.773 -15.133 1 94.81 186 LEU A C 1
ATOM 1443 O O . LEU A 1 186 ? -3.018 -2.359 -14.148 1 94.81 186 LEU A O 1
ATOM 1447 N N . LYS A 1 187 ? -4.426 -2.049 -15.898 1 95.25 187 LYS A N 1
ATOM 1448 C CA . LYS A 1 187 ? -4.828 -0.74 -15.398 1 95.25 187 LYS A CA 1
ATOM 1449 C C . LYS A 1 187 ? -5.625 -0.871 -14.102 1 95.25 187 LYS A C 1
ATOM 1451 O O . LYS A 1 187 ? -6.242 -1.906 -13.852 1 95.25 187 LYS A O 1
ATOM 1456 N N . SER A 1 188 ? -5.609 0.203 -13.297 1 94.94 188 SER A N 1
ATOM 1457 C CA . SER A 1 188 ? -6.277 0.193 -12 1 94.94 188 SER A CA 1
ATOM 1458 C C . SER A 1 188 ? -7.758 -0.155 -12.141 1 94.94 188 SER A C 1
ATOM 1460 O O . SER A 1 188 ? -8.297 -0.936 -11.359 1 94.94 188 SER A O 1
ATOM 1462 N N . SER A 1 189 ? -8.414 0.392 -13.172 1 95.19 189 SER A N 1
ATOM 1463 C CA . SER A 1 189 ? -9.836 0.12 -13.391 1 95.19 189 SER A CA 1
ATOM 1464 C C . SER A 1 189 ? -10.062 -1.342 -13.758 1 95.19 189 SER A C 1
ATOM 1466 O O . SER A 1 189 ? -11.062 -1.942 -13.344 1 95.19 189 SER A O 1
ATOM 1468 N N . ALA A 1 190 ? -9.141 -1.913 -14.523 1 96.06 190 ALA A N 1
ATOM 1469 C CA . ALA A 1 190 ? -9.242 -3.316 -14.914 1 96.06 190 ALA A CA 1
ATOM 1470 C C . ALA A 1 190 ? -9.047 -4.238 -13.711 1 96.06 190 ALA A C 1
ATOM 1472 O O . ALA A 1 190 ? -9.68 -5.289 -13.617 1 96.06 190 ALA A O 1
ATOM 1473 N N . GLN A 1 191 ? -8.148 -3.883 -12.836 1 96.38 191 GLN A N 1
ATOM 1474 C CA . GLN A 1 191 ? -7.973 -4.637 -11.594 1 96.38 191 GLN A CA 1
ATOM 1475 C C . GLN A 1 191 ? -9.266 -4.672 -10.789 1 96.38 191 GLN A C 1
ATOM 1477 O O . GLN A 1 191 ? -9.672 -5.73 -10.305 1 96.38 191 GLN A O 1
ATOM 1482 N N . ASP A 1 192 ? -9.859 -3.496 -10.578 1 96.62 192 ASP A N 1
ATOM 1483 C CA . ASP A 1 192 ? -11.094 -3.445 -9.797 1 96.62 192 ASP A CA 1
ATOM 1484 C C . ASP A 1 192 ? -12.188 -4.301 -10.44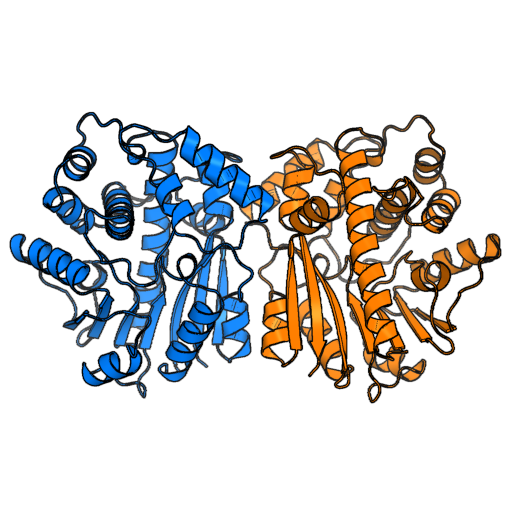5 1 96.62 192 ASP A C 1
ATOM 1486 O O . ASP A 1 192 ? -12.906 -5.02 -9.75 1 96.62 192 ASP A O 1
ATOM 1490 N N . LEU A 1 193 ? -12.273 -4.199 -11.773 1 97.25 193 LEU A N 1
ATOM 1491 C CA . LEU A 1 193 ? -13.266 -4.988 -12.492 1 97.25 193 LEU A CA 1
ATOM 1492 C C . LEU A 1 193 ? -13 -6.48 -12.32 1 97.25 193 LEU A C 1
ATOM 1494 O O . LEU A 1 193 ? -13.938 -7.266 -12.156 1 97.25 193 LEU A O 1
ATOM 1498 N N . LEU A 1 194 ? -11.766 -6.891 -12.391 1 98 194 LEU A N 1
ATOM 1499 C CA . LEU A 1 194 ? -11.383 -8.289 -12.195 1 98 194 LEU A CA 1
ATOM 1500 C C . LEU A 1 194 ? -11.82 -8.773 -10.812 1 98 194 LEU A C 1
ATOM 1502 O O . LEU A 1 194 ? -12.43 -9.844 -10.695 1 98 194 LEU A O 1
ATOM 1506 N N . LEU A 1 195 ? -11.531 -8.008 -9.758 1 98.25 195 LEU A N 1
ATOM 1507 C CA . LEU A 1 195 ? -11.883 -8.391 -8.391 1 98.25 195 LEU A CA 1
ATOM 1508 C C . LEU A 1 195 ? -13.398 -8.43 -8.211 1 98.25 195 LEU A C 1
ATOM 1510 O O . LEU A 1 195 ? -13.922 -9.312 -7.531 1 98.25 195 LEU A O 1
ATOM 1514 N N . GLU A 1 196 ? -14.055 -7.484 -8.82 1 98.19 196 GLU A N 1
ATOM 1515 C CA . GLU A 1 196 ? -15.516 -7.473 -8.773 1 98.19 196 GLU A CA 1
ATOM 1516 C C . GLU A 1 196 ? -16.094 -8.727 -9.414 1 98.19 196 GLU A C 1
ATOM 1518 O O . GLU A 1 196 ? -17.047 -9.312 -8.891 1 98.19 196 GLU A O 1
ATOM 1523 N N . THR A 1 197 ? -15.539 -9.031 -10.562 1 98.56 197 THR A N 1
ATOM 1524 C CA . THR A 1 197 ? -16.016 -10.211 -11.273 1 98.56 197 THR A CA 1
ATOM 1525 C C . THR A 1 197 ? -15.781 -11.469 -10.438 1 98.56 197 THR A C 1
ATOM 1527 O O . THR A 1 197 ? -16.688 -12.305 -10.305 1 98.56 197 THR A O 1
ATOM 1530 N N . ILE A 1 198 ? -14.633 -11.625 -9.844 1 98.81 198 ILE A N 1
ATOM 1531 C CA . ILE A 1 198 ? -14.344 -12.773 -8.992 1 98.81 198 ILE A CA 1
ATOM 1532 C C . ILE A 1 198 ? -15.328 -12.805 -7.82 1 98.81 198 ILE A C 1
ATOM 1534 O O . ILE A 1 198 ? -15.898 -13.852 -7.512 1 98.81 198 ILE A O 1
ATOM 1538 N N . ASP A 1 199 ? -15.492 -11.625 -7.191 1 98.69 199 ASP A N 1
ATOM 1539 C CA . ASP A 1 199 ? -16.406 -11.523 -6.055 1 98.69 199 ASP A CA 1
ATOM 1540 C C . ASP A 1 199 ? -17.812 -11.992 -6.438 1 98.69 199 ASP A C 1
ATOM 1542 O O . ASP A 1 199 ? -18.469 -12.672 -5.66 1 98.69 199 ASP A O 1
ATOM 1546 N N . SER A 1 200 ? -18.219 -11.648 -7.641 1 98.44 200 SER A N 1
ATOM 1547 C CA . SER A 1 200 ? -19.562 -11.984 -8.094 1 98.44 200 SER A CA 1
ATOM 1548 C C . SER A 1 200 ? -19.688 -13.477 -8.398 1 98.44 200 SER A C 1
ATOM 1550 O O . SER A 1 200 ? -20.781 -14.039 -8.336 1 98.44 200 SER A O 1
ATOM 1552 N N . LEU A 1 201 ? -18.625 -14.125 -8.68 1 98.75 201 LEU A N 1
ATOM 1553 C CA . LEU A 1 201 ? -18.641 -15.531 -9.086 1 98.75 201 LEU A CA 1
ATOM 1554 C C . LEU A 1 201 ? -18.312 -16.438 -7.906 1 98.75 201 LEU A C 1
ATOM 1556 O O . LEU A 1 201 ? -18.438 -17.656 -8.008 1 98.75 201 LEU A O 1
ATOM 1560 N N . ALA A 1 202 ? -17.891 -15.883 -6.801 1 98.81 202 ALA A N 1
ATOM 1561 C CA . ALA A 1 202 ? -17.469 -16.672 -5.645 1 98.81 202 ALA A CA 1
ATOM 1562 C C . ALA A 1 202 ? -18.594 -16.828 -4.641 1 98.81 202 ALA A C 1
ATOM 1564 O O . ALA A 1 202 ? -19.125 -15.828 -4.129 1 98.81 202 ALA A O 1
ATOM 1565 N N . ALA A 1 203 ? -18.984 -18 -4.324 1 98.62 203 ALA A N 1
ATOM 1566 C CA . ALA A 1 203 ? -19.984 -18.281 -3.293 1 98.62 203 ALA A CA 1
ATOM 1567 C C . ALA A 1 203 ? -19.375 -18.156 -1.898 1 98.62 203 ALA A C 1
ATOM 1569 O O . ALA A 1 203 ? -18.156 -18.172 -1.738 1 98.62 203 ALA A O 1
ATOM 1570 N N . PRO A 1 204 ? -20.25 -17.938 -0.86 1 98.12 204 PRO A N 1
ATOM 1571 C CA . PRO A 1 204 ? -19.703 -18.016 0.501 1 98.12 204 PRO A CA 1
ATOM 1572 C C . PRO A 1 204 ? -18.891 -19.297 0.743 1 98.12 204 PRO A C 1
ATOM 1574 O O . PRO A 1 204 ? -19.266 -20.359 0.263 1 98.12 204 PRO A O 1
ATOM 1577 N N . GLY A 1 205 ? -17.797 -19.172 1.408 1 98.25 205 GLY A N 1
ATOM 1578 C CA . GLY A 1 205 ? -16.891 -20.297 1.619 1 98.25 205 GLY A CA 1
ATOM 1579 C C . GLY A 1 205 ? -15.781 -20.359 0.597 1 98.25 205 GLY A C 1
ATOM 1580 O O . GLY A 1 205 ? -14.875 -21.188 0.715 1 98.25 205 GLY A O 1
ATOM 1581 N N . SER A 1 206 ? -15.828 -19.469 -0.396 1 98.88 206 SER A N 1
ATOM 1582 C CA . SER A 1 206 ? -14.781 -19.375 -1.401 1 98.88 206 SER A CA 1
ATOM 1583 C C . SER A 1 206 ? -13.531 -18.703 -0.843 1 98.88 206 SER A C 1
ATOM 1585 O O . SER A 1 206 ? -13.578 -18.078 0.22 1 98.88 206 SER A O 1
ATOM 1587 N N . HIS A 1 207 ? -12.422 -18.875 -1.554 1 98.94 207 HIS A N 1
ATOM 1588 C CA . HIS A 1 207 ? -11.133 -18.328 -1.182 1 98.94 207 HIS A CA 1
ATOM 1589 C C . HIS A 1 207 ? -10.445 -17.672 -2.381 1 98.94 207 HIS A C 1
ATOM 1591 O O . HIS A 1 207 ? -10.664 -18.078 -3.521 1 98.94 207 HIS A O 1
ATOM 1597 N N . ILE A 1 208 ? -9.664 -16.656 -2.074 1 98.94 208 ILE A N 1
ATOM 1598 C CA . ILE A 1 208 ? -8.867 -16.016 -3.123 1 98.94 208 ILE A CA 1
ATOM 1599 C C . ILE A 1 208 ? -7.457 -15.75 -2.609 1 98.94 208 ILE A C 1
ATOM 1601 O O . ILE A 1 208 ? -7.27 -15.398 -1.441 1 98.94 208 ILE A O 1
ATOM 1605 N N . ALA A 1 209 ? -6.477 -16 -3.381 1 98.94 209 ALA A N 1
ATOM 1606 C CA . ALA A 1 209 ? -5.09 -15.594 -3.17 1 98.94 209 ALA A CA 1
ATOM 1607 C C . ALA A 1 209 ? -4.625 -14.648 -4.277 1 98.94 209 ALA A C 1
ATOM 1609 O O . ALA A 1 209 ? -4.898 -14.883 -5.457 1 98.94 209 ALA A O 1
ATOM 1610 N N . VAL A 1 210 ? -3.957 -13.531 -3.889 1 98.81 210 VAL A N 1
ATOM 1611 C CA . VAL A 1 210 ? -3.586 -12.469 -4.816 1 98.81 210 VAL A CA 1
ATOM 1612 C C . VAL A 1 210 ? -2.145 -12.031 -4.559 1 98.81 210 VAL A C 1
ATOM 1614 O O . VAL A 1 210 ? -1.763 -11.773 -3.416 1 98.81 210 VAL A O 1
ATOM 1617 N N . GLU A 1 211 ? -1.36 -12.094 -5.625 1 98.38 211 GLU A N 1
ATOM 1618 C CA . GLU A 1 211 ? -0.107 -11.344 -5.582 1 98.38 211 GLU A CA 1
ATOM 1619 C C . GLU A 1 211 ? -0.329 -9.875 -5.93 1 98.38 211 GLU A C 1
ATOM 1621 O O . GLU A 1 211 ? -0.837 -9.555 -7.008 1 98.38 211 GLU A O 1
ATOM 1626 N N . GLN A 1 212 ? -0.064 -9.031 -5.043 1 95.94 212 GLN A N 1
ATOM 1627 C CA . GLN A 1 212 ? -0.17 -7.609 -5.344 1 95.94 212 GLN A CA 1
ATOM 1628 C C . GLN A 1 212 ? 1.165 -6.902 -5.133 1 95.94 212 GLN A C 1
ATOM 1630 O O . GLN A 1 212 ? 2.066 -7.445 -4.492 1 95.94 212 GLN A O 1
ATOM 1635 N N . ARG A 1 213 ? 1.308 -5.809 -5.785 1 94.56 213 ARG A N 1
ATOM 1636 C CA . ARG A 1 213 ? 2.49 -4.957 -5.684 1 94.56 213 ARG A CA 1
ATOM 1637 C C . ARG A 1 213 ? 2.104 -3.52 -5.352 1 94.56 213 ARG A C 1
ATOM 1639 O O . ARG A 1 213 ? 1.199 -2.955 -5.969 1 94.56 213 ARG A O 1
ATOM 1646 N N . ASP A 1 214 ? 2.775 -3.037 -4.332 1 93.81 214 ASP A N 1
ATOM 1647 C CA . ASP A 1 214 ? 2.596 -1.616 -4.047 1 93.81 214 ASP A CA 1
ATOM 1648 C C . ASP A 1 214 ? 3.125 -0.755 -5.188 1 93.81 214 ASP A C 1
ATOM 1650 O O . ASP A 1 214 ? 4.105 -1.117 -5.84 1 93.81 214 ASP A O 1
ATOM 1654 N N . THR A 1 215 ? 2.461 0.333 -5.441 1 93.19 215 THR A N 1
ATOM 1655 C CA . THR A 1 215 ? 2.891 1.254 -6.488 1 93.19 215 THR A CA 1
ATOM 1656 C C . THR A 1 215 ? 4.164 1.986 -6.078 1 93.19 215 THR A C 1
ATOM 1658 O O . THR A 1 215 ? 4.305 2.398 -4.926 1 93.19 215 THR A O 1
ATOM 1661 N N . TYR A 1 216 ? 5.062 2.113 -7.031 1 94.31 216 TYR A N 1
ATOM 1662 C CA . TYR A 1 216 ? 6.219 2.975 -6.812 1 94.31 216 TYR A CA 1
ATOM 1663 C C . TYR A 1 216 ? 5.824 4.445 -6.871 1 94.31 216 TYR A C 1
ATOM 1665 O O . TYR A 1 216 ? 4.957 4.832 -7.66 1 94.31 216 TYR A O 1
ATOM 1673 N N . PRO A 1 217 ? 6.535 5.227 -5.984 1 95.94 217 PRO A N 1
ATOM 1674 C CA . PRO A 1 217 ? 6.516 6.625 -6.426 1 95.94 217 PRO A CA 1
ATOM 1675 C C . PRO A 1 217 ? 6.973 6.789 -7.875 1 95.94 217 PRO A C 1
ATOM 1677 O O . PRO A 1 217 ? 7.91 6.117 -8.312 1 95.94 217 PRO A O 1
ATOM 1680 N N . ASP A 1 218 ? 6.289 7.637 -8.625 1 96.69 218 ASP A N 1
ATOM 1681 C CA . ASP A 1 218 ? 6.582 7.809 -10.047 1 96.69 218 ASP A CA 1
ATOM 1682 C C . ASP A 1 218 ? 8.055 8.133 -10.273 1 96.69 218 ASP A C 1
ATOM 1684 O O . ASP A 1 218 ? 8.68 7.598 -11.188 1 96.69 218 ASP A O 1
ATOM 1688 N N . ILE A 1 219 ? 8.609 8.953 -9.445 1 96.38 219 ILE A N 1
ATOM 1689 C CA . ILE A 1 219 ? 10 9.367 -9.594 1 96.38 219 ILE A CA 1
ATOM 1690 C C . ILE A 1 219 ? 10.914 8.164 -9.383 1 96.38 219 ILE A C 1
ATOM 1692 O O . ILE A 1 219 ? 11.93 8.016 -10.07 1 96.38 219 ILE A O 1
ATOM 1696 N N . GLU A 1 220 ? 10.633 7.383 -8.461 1 95.06 220 GLU A N 1
ATOM 1697 C CA . GLU A 1 220 ? 11.414 6.176 -8.234 1 95.06 220 GLU A CA 1
ATOM 1698 C C . GLU A 1 220 ? 11.258 5.191 -9.391 1 95.06 220 GLU A C 1
ATOM 1700 O O . GLU A 1 220 ? 12.219 4.547 -9.805 1 95.06 220 GLU A O 1
ATOM 1705 N N . PHE A 1 221 ? 10.039 5.023 -9.844 1 95.88 221 PHE A N 1
ATOM 1706 C CA . PHE A 1 221 ? 9.758 4.129 -10.961 1 95.88 221 PHE A CA 1
ATOM 1707 C C . PHE A 1 221 ? 10.578 4.512 -12.188 1 95.88 221 PHE A C 1
ATOM 1709 O O . PHE A 1 221 ? 11.148 3.646 -12.852 1 95.88 221 PHE A O 1
ATOM 1716 N N . GLU A 1 222 ? 10.656 5.789 -12.438 1 95 222 GLU A N 1
ATOM 1717 C CA . GLU A 1 222 ? 11.43 6.281 -13.57 1 95 222 GLU A CA 1
ATOM 1718 C C . GLU A 1 222 ? 12.914 5.977 -13.398 1 95 222 GLU A C 1
ATOM 1720 O O . GLU A 1 222 ? 13.586 5.574 -14.344 1 95 222 GLU A O 1
ATOM 1725 N N . MET A 1 223 ? 13.391 6.156 -12.219 1 93.56 223 MET A N 1
ATOM 1726 C CA . MET A 1 223 ? 14.789 5.859 -11.93 1 93.56 223 MET A CA 1
ATOM 1727 C C . MET A 1 223 ? 15.078 4.375 -12.109 1 93.56 223 MET A C 1
ATOM 1729 O O . MET A 1 223 ? 16.109 4.004 -12.672 1 93.56 223 MET A O 1
ATOM 1733 N N . ARG A 1 224 ? 14.164 3.561 -11.68 1 92.06 224 ARG A N 1
ATOM 1734 C CA . ARG A 1 224 ? 14.344 2.115 -11.773 1 92.06 224 ARG A CA 1
ATOM 1735 C C . ARG A 1 224 ? 14.305 1.647 -13.227 1 92.06 224 ARG A C 1
ATOM 1737 O O . ARG A 1 224 ? 15.094 0.794 -13.625 1 92.06 224 ARG A O 1
ATOM 1744 N N . ARG A 1 225 ? 13.391 2.162 -13.945 1 92.94 225 ARG A N 1
ATOM 1745 C CA . ARG A 1 225 ? 13.312 1.817 -15.359 1 92.94 225 ARG A CA 1
ATOM 1746 C C . ARG A 1 225 ? 14.594 2.201 -16.094 1 92.94 225 ARG A C 1
ATOM 1748 O O . ARG A 1 225 ? 15.102 1.432 -16.906 1 92.94 225 ARG A O 1
ATOM 1755 N N . ALA A 1 226 ? 15.117 3.377 -15.82 1 92.19 226 ALA A N 1
ATOM 1756 C CA . ALA A 1 226 ? 16.344 3.848 -16.453 1 92.19 226 ALA A CA 1
ATOM 1757 C C . ALA A 1 226 ? 17.531 2.961 -16.078 1 92.19 226 ALA A C 1
ATOM 1759 O O . ALA A 1 226 ? 18.328 2.574 -16.938 1 92.19 226 ALA A O 1
ATOM 1760 N N . ALA A 1 227 ? 17.594 2.609 -14.789 1 88.88 227 ALA A N 1
ATOM 1761 C CA . ALA A 1 227 ? 18.688 1.77 -14.312 1 88.88 227 ALA A CA 1
ATOM 1762 C C . ALA A 1 227 ? 18.625 0.376 -14.93 1 88.88 227 ALA A C 1
ATOM 1764 O O . ALA A 1 227 ? 19.656 -0.193 -15.297 1 88.88 227 ALA A O 1
ATOM 1765 N N . ALA A 1 228 ? 17.438 -0.167 -15 1 86.94 228 ALA A N 1
ATOM 1766 C CA . ALA A 1 228 ? 17.266 -1.495 -15.578 1 86.94 228 ALA A CA 1
ATOM 1767 C C . ALA A 1 228 ? 17.609 -1.497 -17.062 1 86.94 228 ALA A C 1
ATOM 1769 O O . ALA A 1 228 ? 18.203 -2.457 -17.562 1 86.94 228 ALA A O 1
ATOM 1770 N N . ALA A 1 229 ? 17.281 -0.458 -17.734 1 85.5 229 ALA A N 1
ATOM 1771 C CA . ALA A 1 229 ? 17.594 -0.335 -19.156 1 85.5 229 ALA A CA 1
ATOM 1772 C C . ALA A 1 229 ? 19.094 -0.231 -19.391 1 85.5 229 ALA A C 1
ATOM 1774 O O . ALA A 1 229 ? 19.625 -0.824 -20.328 1 85.5 229 ALA A O 1
ATOM 1775 N N . ASP A 1 230 ? 19.734 0.435 -18.5 1 84.31 230 ASP A N 1
ATOM 1776 C CA . ASP A 1 230 ? 21.172 0.657 -18.625 1 84.31 230 ASP A CA 1
ATOM 1777 C C . ASP A 1 230 ? 21.953 -0.622 -18.328 1 84.31 230 ASP A C 1
ATOM 1779 O O . ASP A 1 230 ? 23.062 -0.807 -18.828 1 84.31 230 ASP A O 1
ATOM 1783 N N . SER A 1 231 ? 21.344 -1.455 -17.484 1 76.31 231 SER A N 1
ATOM 1784 C CA . SER A 1 231 ? 22.031 -2.67 -17.062 1 76.31 231 SER A CA 1
ATOM 1785 C C . SER A 1 231 ? 21.703 -3.84 -17.984 1 76.31 231 SER A C 1
ATOM 1787 O O . SER A 1 231 ? 22.156 -4.965 -17.766 1 76.31 231 SER A O 1
ATOM 1789 N N . ALA A 1 232 ? 20.875 -3.576 -18.969 1 71.81 232 ALA A N 1
ATOM 1790 C CA . ALA A 1 232 ? 20.453 -4.668 -19.844 1 71.81 232 ALA A CA 1
ATOM 1791 C C . ALA A 1 232 ? 21.641 -5.258 -20.594 1 71.81 232 ALA A C 1
ATOM 1793 O O . ALA A 1 232 ? 22.453 -4.523 -21.156 1 71.81 232 ALA A O 1
ATOM 1794 N N . GLU A 1 233 ? 21.766 -6.559 -20.375 1 67.88 233 GLU A N 1
ATOM 1795 C CA . GLU A 1 233 ? 22.797 -7.332 -21.062 1 67.88 233 GLU A CA 1
ATOM 1796 C C . GLU A 1 233 ? 22.281 -7.883 -22.391 1 67.88 233 GLU A C 1
ATOM 1798 O O . GLU A 1 233 ? 21.078 -7.887 -22.641 1 67.88 233 GLU A O 1
ATOM 1803 N N . PRO A 1 234 ? 23.125 -8.312 -23.281 1 60.56 234 PRO A N 1
ATOM 1804 C CA . PRO A 1 234 ? 22.703 -8.875 -24.562 1 60.56 234 PRO A CA 1
ATOM 1805 C C . PRO A 1 234 ? 21.641 -9.969 -24.406 1 60.56 234 PRO A C 1
ATOM 1807 O O . PRO A 1 234 ? 20.781 -10.125 -25.281 1 60.56 234 PRO A O 1
ATOM 1810 N N . GLY A 1 235 ? 21.672 -10.609 -23.281 1 63.56 235 GLY A N 1
ATOM 1811 C CA . GLY A 1 235 ? 20.688 -11.641 -23 1 63.56 235 GLY A CA 1
ATOM 1812 C C . GLY A 1 235 ? 19.391 -11.086 -22.438 1 63.56 235 GLY A C 1
ATOM 1813 O O . GLY A 1 235 ? 18.438 -11.828 -22.219 1 63.56 235 GLY A O 1
ATOM 1814 N N . GLY A 1 236 ? 19.312 -9.789 -22.484 1 69.81 236 GLY A N 1
ATOM 1815 C CA . GLY A 1 236 ? 18.109 -9.141 -22.016 1 69.81 236 GLY A CA 1
ATOM 1816 C C . GLY A 1 236 ? 18.078 -8.961 -20.516 1 69.81 236 GLY A C 1
ATOM 1817 O O . GLY A 1 236 ? 18.984 -9.391 -19.812 1 69.81 236 GLY A O 1
ATOM 1818 N N . SER A 1 237 ? 17.219 -8.133 -20.047 1 78.25 237 SER A N 1
ATOM 1819 C CA . SER A 1 237 ? 17 -7.875 -18.625 1 78.25 237 SER A CA 1
ATOM 1820 C C . SER A 1 237 ? 15.547 -8.141 -18.234 1 78.25 237 SER A C 1
ATOM 1822 O O . SER A 1 237 ? 14.664 -7.332 -18.531 1 78.25 237 SER A O 1
ATOM 1824 N N . PRO A 1 238 ? 15.32 -9.383 -17.609 1 80.38 238 PRO A N 1
ATOM 1825 C CA . PRO A 1 238 ? 13.953 -9.68 -17.172 1 80.38 238 PRO A CA 1
ATOM 1826 C C . PRO A 1 238 ? 13.344 -8.547 -16.344 1 80.38 238 PRO A C 1
ATOM 1828 O O . PRO A 1 238 ? 12.133 -8.297 -16.438 1 80.38 238 PRO A O 1
ATOM 1831 N N . LEU A 1 239 ? 14.234 -7.859 -15.617 1 84 239 LEU A N 1
ATOM 1832 C CA . LEU A 1 239 ? 13.719 -6.754 -14.82 1 84 239 LEU A CA 1
ATOM 1833 C C . LEU A 1 239 ? 13.25 -5.605 -15.711 1 84 239 LEU A C 1
ATOM 1835 O O . LEU A 1 239 ? 12.195 -5.016 -15.469 1 84 239 LEU A O 1
ATOM 1839 N N . ALA A 1 240 ? 14.078 -5.305 -16.703 1 86.44 240 ALA A N 1
ATOM 1840 C CA . ALA A 1 240 ? 13.688 -4.246 -17.641 1 86.44 240 ALA A CA 1
ATOM 1841 C C . ALA A 1 240 ? 12.383 -4.59 -18.359 1 86.44 240 ALA A C 1
ATOM 1843 O O . ALA A 1 240 ? 11.508 -3.736 -18.5 1 86.44 240 ALA A O 1
ATOM 1844 N N . ASP A 1 241 ? 12.273 -5.824 -18.75 1 84.5 241 ASP A N 1
ATOM 1845 C CA . ASP A 1 241 ? 11.062 -6.285 -19.422 1 84.5 241 ASP A CA 1
ATOM 1846 C C . ASP A 1 241 ? 9.852 -6.207 -18.5 1 84.5 241 ASP A C 1
ATOM 1848 O O . ASP A 1 241 ? 8.773 -5.762 -18.906 1 84.5 241 ASP A O 1
ATOM 1852 N N . PHE A 1 242 ? 10.055 -6.59 -17.344 1 86.44 242 PHE A N 1
ATOM 1853 C CA . PHE A 1 242 ? 9.008 -6.555 -16.328 1 86.44 242 PHE A CA 1
ATOM 1854 C C . PHE A 1 242 ? 8.531 -5.129 -16.078 1 86.44 242 PHE A C 1
ATOM 1856 O O . PHE A 1 242 ? 7.332 -4.848 -16.141 1 86.44 242 PHE A O 1
ATOM 1863 N N . LEU A 1 243 ? 9.477 -4.207 -15.844 1 90.19 243 LEU A N 1
ATOM 1864 C CA . LEU A 1 243 ? 9.148 -2.822 -15.531 1 90.19 243 LEU A CA 1
ATOM 1865 C C . LEU A 1 243 ? 8.453 -2.15 -16.719 1 90.19 243 LEU A C 1
ATOM 1867 O O . LEU A 1 243 ? 7.602 -1.278 -16.531 1 90.19 243 LEU A O 1
ATOM 1871 N N . ALA A 1 244 ? 8.75 -2.629 -17.875 1 88.56 244 ALA A N 1
ATOM 1872 C CA . ALA A 1 244 ? 8.148 -2.053 -19.078 1 88.56 244 ALA A CA 1
ATOM 1873 C C . ALA A 1 244 ? 6.676 -2.428 -19.188 1 88.56 244 ALA A C 1
ATOM 1875 O O . ALA A 1 244 ? 5.895 -1.722 -19.828 1 88.56 244 ALA A O 1
ATOM 1876 N N . LEU A 1 245 ? 6.285 -3.48 -18.531 1 89.62 245 LEU A N 1
ATOM 1877 C CA . LEU A 1 245 ? 4.926 -3.988 -18.672 1 89.62 245 LEU A CA 1
ATOM 1878 C C . LEU A 1 245 ? 4.043 -3.488 -17.531 1 89.62 245 LEU A C 1
ATOM 1880 O O . LEU A 1 245 ? 2.816 -3.586 -17.594 1 89.62 245 LEU A O 1
ATOM 1884 N N . ILE A 1 246 ? 4.617 -2.932 -16.5 1 93 246 ILE A N 1
ATOM 1885 C CA . ILE A 1 246 ? 3.885 -2.547 -15.297 1 93 246 ILE A CA 1
ATOM 1886 C C . ILE A 1 246 ? 3.111 -1.256 -15.555 1 93 246 ILE A C 1
ATOM 1888 O O . ILE A 1 246 ? 3.637 -0.321 -16.156 1 93 246 ILE A O 1
ATOM 1892 N N . TYR A 1 247 ? 1.836 -1.225 -15.211 1 95.06 247 TYR A N 1
ATOM 1893 C CA . TYR A 1 247 ? 1.096 0.023 -15.055 1 95.06 247 TYR A CA 1
ATOM 1894 C C . TYR A 1 247 ? 1.302 0.609 -13.664 1 95.06 247 TYR A C 1
ATOM 1896 O O . TYR A 1 247 ? 0.625 0.215 -12.711 1 95.06 247 TYR A O 1
ATOM 1904 N N . ASN A 1 248 ? 2.236 1.596 -13.555 1 95.38 248 ASN A N 1
ATOM 1905 C CA . ASN A 1 248 ? 2.533 2.215 -12.266 1 95.38 248 ASN A CA 1
ATOM 1906 C C . ASN A 1 248 ? 1.555 3.34 -11.945 1 95.38 248 ASN A C 1
ATOM 1908 O O . ASN A 1 248 ? 1.896 4.52 -12.07 1 95.38 248 ASN A O 1
ATOM 1912 N N . GLU A 1 249 ? 0.369 3.006 -11.477 1 94.31 249 GLU A N 1
ATOM 1913 C CA . GLU A 1 249 ? -0.655 3.99 -11.141 1 94.31 249 GLU A CA 1
ATOM 1914 C C . GLU A 1 249 ? -1.337 3.643 -9.82 1 94.31 249 GLU A C 1
ATOM 1916 O O . GLU A 1 249 ? -1.303 2.492 -9.383 1 94.31 249 GLU A O 1
ATOM 1921 N N . SER A 1 250 ? -1.869 4.676 -9.234 1 91 250 SER A N 1
ATOM 1922 C CA . SER A 1 250 ? -2.617 4.449 -8 1 91 250 SER A CA 1
ATOM 1923 C C . SER A 1 250 ? -3.725 3.422 -8.211 1 91 250 SER A C 1
ATOM 1925 O O . SER A 1 250 ? -4.43 3.453 -9.219 1 91 250 SER A O 1
ATOM 1927 N N . ARG A 1 251 ? -3.789 2.484 -7.301 1 94.38 251 ARG A N 1
ATOM 1928 C CA . ARG A 1 251 ? -4.742 1.39 -7.438 1 94.38 251 ARG A CA 1
ATOM 1929 C C . ARG A 1 251 ? -5.219 0.903 -6.074 1 94.38 251 ARG A C 1
ATOM 1931 O O . ARG A 1 251 ? -4.602 1.203 -5.051 1 94.38 251 ARG A O 1
ATOM 1938 N N . SER A 1 252 ? -6.363 0.203 -6.066 1 96.12 252 SER A N 1
ATOM 1939 C CA . SER A 1 252 ? -6.895 -0.358 -4.832 1 96.12 252 SER A CA 1
ATOM 1940 C C . SER A 1 252 ? -5.965 -1.424 -4.262 1 96.12 252 SER A C 1
ATOM 1942 O O . SER A 1 252 ? -5.383 -2.213 -5.012 1 96.12 252 SER A O 1
ATOM 1944 N N . GLU A 1 253 ? -5.82 -1.343 -2.973 1 97.19 253 GLU A N 1
ATOM 1945 C CA . GLU A 1 253 ? -5.121 -2.408 -2.262 1 97.19 253 GLU A CA 1
ATOM 1946 C C . GLU A 1 253 ? -6.031 -3.613 -2.041 1 97.19 253 GLU A C 1
ATOM 1948 O O . GLU A 1 253 ? -7.102 -3.488 -1.444 1 97.19 253 GLU A O 1
ATOM 1953 N N . ALA A 1 254 ? -5.582 -4.758 -2.488 1 98 254 ALA A N 1
ATOM 1954 C CA . ALA A 1 254 ? -6.469 -5.906 -2.676 1 98 254 ALA A CA 1
ATOM 1955 C C . ALA A 1 254 ? -7.066 -6.359 -1.346 1 98 254 ALA A C 1
ATOM 1957 O O . ALA A 1 254 ? -8.258 -6.652 -1.264 1 98 254 ALA A O 1
ATOM 1958 N N . ALA A 1 255 ? -6.281 -6.465 -0.277 1 98.06 255 ALA A N 1
ATOM 1959 C CA . ALA A 1 255 ? -6.809 -6.926 1.004 1 98.06 255 ALA A CA 1
ATOM 1960 C C . ALA A 1 255 ? -7.879 -5.973 1.532 1 98.06 255 ALA A C 1
ATOM 1962 O O . ALA A 1 255 ? -8.938 -6.41 1.992 1 98.06 255 ALA A O 1
ATOM 1963 N N . THR A 1 256 ? -7.562 -4.691 1.458 1 97.94 256 THR A N 1
ATOM 1964 C CA . THR A 1 256 ? -8.531 -3.693 1.897 1 97.94 256 THR A CA 1
ATOM 1965 C C . THR A 1 256 ? -9.797 -3.764 1.056 1 97.94 256 THR A C 1
ATOM 1967 O O . THR A 1 256 ? -10.906 -3.689 1.589 1 97.94 256 THR A O 1
ATOM 1970 N N . TRP A 1 257 ? -9.617 -3.893 -0.275 1 98.31 257 TRP A N 1
ATOM 1971 C CA . TRP A 1 257 ? -10.742 -3.99 -1.199 1 98.31 257 TRP A CA 1
ATOM 1972 C C . TRP A 1 257 ? -11.633 -5.172 -0.841 1 98.31 257 TRP A C 1
ATOM 1974 O O . TRP A 1 257 ? -12.859 -5.027 -0.754 1 98.31 257 TRP A O 1
ATOM 1984 N N . LEU A 1 258 ? -11.023 -6.289 -0.579 1 98.56 258 LEU A N 1
ATOM 1985 C CA . LEU A 1 258 ? -11.758 -7.512 -0.264 1 98.56 258 LEU A CA 1
ATOM 1986 C C . LEU A 1 258 ? -12.461 -7.395 1.084 1 98.56 258 LEU A C 1
ATOM 1988 O O . LEU A 1 258 ? -13.625 -7.781 1.218 1 98.56 258 LEU A O 1
ATOM 1992 N N . ARG A 1 259 ? -11.781 -6.844 2.098 1 97.25 259 ARG A N 1
ATOM 1993 C CA . ARG A 1 259 ? -12.398 -6.664 3.41 1 97.25 259 ARG A CA 1
ATOM 1994 C C . ARG A 1 259 ? -13.648 -5.797 3.312 1 97.25 259 ARG A C 1
ATOM 1996 O O . ARG A 1 259 ? -14.641 -6.055 3.992 1 97.25 259 ARG A O 1
ATOM 2003 N N . GLY A 1 260 ? -13.531 -4.801 2.455 1 95.62 260 GLY A N 1
ATOM 2004 C CA . GLY A 1 260 ? -14.664 -3.906 2.268 1 95.62 260 GLY A CA 1
ATOM 2005 C C . GLY A 1 260 ? -15.875 -4.594 1.656 1 95.62 260 GLY A C 1
ATOM 2006 O O . GLY A 1 260 ? -16.969 -4.023 1.625 1 95.62 260 GLY A O 1
ATOM 2007 N N . ARG A 1 261 ? -15.711 -5.816 1.205 1 96.62 261 ARG A N 1
ATOM 2008 C CA . ARG A 1 261 ? -16.781 -6.543 0.538 1 96.62 261 ARG A CA 1
ATOM 2009 C C . ARG A 1 261 ? -17.078 -7.859 1.248 1 96.62 261 ARG A C 1
ATOM 2011 O O . ARG A 1 261 ? -17.609 -8.797 0.641 1 96.62 261 ARG A O 1
ATOM 2018 N N . GLY A 1 262 ? -16.672 -7.941 2.451 1 95.38 262 GLY A N 1
ATOM 2019 C CA . GLY A 1 262 ? -17.125 -9.016 3.32 1 95.38 262 GLY A CA 1
ATOM 2020 C C . GLY A 1 262 ? -16.172 -10.188 3.361 1 95.38 262 GLY A C 1
ATOM 2021 O O . GLY A 1 262 ? -16.469 -11.219 3.967 1 95.38 262 GLY A O 1
ATOM 2022 N N . TRP A 1 263 ? -15.023 -10.125 2.732 1 98.44 263 TRP A N 1
ATOM 2023 C CA . TRP A 1 263 ? -14.008 -11.172 2.826 1 98.44 263 TRP A CA 1
ATOM 2024 C C . TRP A 1 263 ? -13.148 -10.977 4.066 1 98.44 263 TRP A C 1
ATOM 2026 O O . TRP A 1 263 ? -12.828 -9.844 4.445 1 98.44 263 TRP A O 1
ATOM 2036 N N . ALA A 1 264 ? -12.797 -12.016 4.723 1 98.25 264 ALA A N 1
ATOM 2037 C CA . ALA A 1 264 ? -11.727 -11.984 5.715 1 98.25 264 ALA A CA 1
ATOM 2038 C C . ALA A 1 264 ? -10.359 -12.078 5.043 1 98.25 264 ALA A C 1
ATOM 2040 O O . ALA A 1 264 ? -9.93 -13.164 4.637 1 98.25 264 ALA A O 1
ATOM 2041 N N . ALA A 1 265 ? -9.719 -10.969 4.938 1 98.12 265 ALA A N 1
ATOM 2042 C CA . ALA A 1 265 ? -8.5 -10.906 4.133 1 98.12 265 ALA A CA 1
ATOM 2043 C C . ALA A 1 265 ? -7.277 -10.625 5.004 1 98.12 265 ALA A C 1
ATOM 2045 O O . ALA A 1 265 ? -7.348 -9.828 5.941 1 98.12 265 ALA A O 1
ATOM 2046 N N . GLU A 1 266 ? -6.199 -11.25 4.684 1 97.06 266 GLU A N 1
ATOM 2047 C CA . GLU A 1 266 ? -4.898 -11.023 5.305 1 97.06 266 GLU A CA 1
ATOM 2048 C C . GLU A 1 266 ? -3.822 -10.773 4.25 1 97.06 266 GLU A C 1
ATOM 2050 O O . GLU A 1 266 ? -3.953 -11.211 3.105 1 97.06 266 GLU A O 1
ATOM 2055 N N . ARG A 1 267 ? -2.896 -10.078 4.629 1 96.81 267 ARG A N 1
ATOM 2056 C CA . ARG A 1 267 ? -1.783 -9.766 3.74 1 96.81 267 ARG A CA 1
ATOM 2057 C C . ARG A 1 267 ? -0.445 -10.023 4.426 1 96.81 267 ARG A C 1
ATOM 2059 O O . ARG A 1 267 ? -0.307 -9.812 5.633 1 96.81 267 ARG A O 1
ATOM 2066 N N . ILE A 1 268 ? 0.564 -10.5 3.686 1 97.56 268 ILE A N 1
ATOM 2067 C CA . ILE A 1 268 ? 1.925 -10.688 4.18 1 97.56 268 ILE A CA 1
ATOM 2068 C C . ILE A 1 268 ? 2.924 -10.172 3.143 1 97.56 268 ILE A C 1
ATOM 2070 O O . ILE A 1 268 ? 2.758 -10.406 1.943 1 97.56 268 ILE A O 1
ATOM 2074 N N . ALA A 1 269 ? 3.902 -9.414 3.627 1 97.62 269 ALA A N 1
ATOM 2075 C CA . ALA A 1 269 ? 4.996 -9.023 2.74 1 97.62 269 ALA A CA 1
ATOM 2076 C C . ALA A 1 269 ? 5.793 -10.242 2.281 1 97.62 269 ALA A C 1
ATOM 2078 O O . ALA A 1 269 ? 6.062 -11.148 3.072 1 97.62 269 ALA A O 1
ATOM 2079 N N . LEU A 1 270 ? 6.176 -10.234 1.032 1 97.94 270 LEU A N 1
ATOM 2080 C CA . LEU A 1 270 ? 6.93 -11.367 0.505 1 97.94 270 LEU A CA 1
ATOM 2081 C C . LEU A 1 270 ? 8.234 -11.555 1.274 1 97.94 270 LEU A C 1
ATOM 2083 O O . LEU A 1 270 ? 8.602 -12.68 1.606 1 97.94 270 LEU A O 1
ATOM 2087 N N . LEU A 1 271 ? 8.93 -10.484 1.593 1 97.75 271 LEU A N 1
ATOM 2088 C CA . LEU A 1 271 ? 10.18 -10.562 2.346 1 97.75 271 LEU A CA 1
ATOM 2089 C C . LEU A 1 271 ? 9.961 -11.227 3.699 1 97.75 271 LEU A C 1
ATOM 2091 O O . LEU A 1 271 ? 10.805 -12 4.16 1 97.75 271 LEU A O 1
ATOM 2095 N N . ASP A 1 272 ? 8.844 -10.93 4.305 1 98.19 272 ASP A N 1
ATOM 2096 C CA . ASP A 1 272 ? 8.555 -11.523 5.609 1 98.19 272 ASP A CA 1
ATOM 2097 C C . ASP A 1 272 ? 8.266 -13.016 5.477 1 98.19 272 ASP A C 1
ATOM 2099 O O . ASP A 1 272 ? 8.711 -13.82 6.305 1 98.19 272 ASP A O 1
ATOM 2103 N N . TYR A 1 273 ? 7.477 -13.359 4.473 1 98.25 273 TYR A N 1
ATOM 2104 C CA . TYR A 1 273 ? 7.238 -14.781 4.246 1 98.25 273 TYR A CA 1
ATOM 2105 C C . TYR A 1 273 ? 8.547 -15.516 3.988 1 98.25 273 TYR A C 1
ATOM 2107 O O . TYR A 1 273 ? 8.781 -16.594 4.539 1 98.25 273 TYR A O 1
ATOM 2115 N N . MET A 1 274 ? 9.414 -14.938 3.109 1 97.81 274 MET A N 1
ATOM 2116 C CA . MET A 1 274 ? 10.711 -15.547 2.824 1 97.81 274 MET A CA 1
ATOM 2117 C C . MET A 1 274 ? 11.523 -15.734 4.105 1 97.81 274 MET A C 1
ATOM 2119 O O . MET A 1 274 ? 12.031 -16.828 4.371 1 97.81 274 MET A O 1
ATOM 2123 N N . ASN A 1 275 ? 11.523 -14.711 4.883 1 97.19 275 ASN A N 1
ATOM 2124 C CA . ASN A 1 275 ? 12.297 -14.727 6.121 1 97.19 275 ASN A CA 1
ATOM 2125 C C . ASN A 1 275 ? 11.789 -15.797 7.086 1 97.19 275 ASN A C 1
ATOM 2127 O O . ASN A 1 275 ? 12.57 -16.594 7.605 1 97.19 275 ASN A O 1
ATOM 2131 N N . THR A 1 276 ? 10.477 -15.883 7.305 1 96.81 276 THR A N 1
ATOM 2132 C CA . THR A 1 276 ? 9.898 -16.75 8.32 1 96.81 276 THR A CA 1
ATOM 2133 C C . THR A 1 276 ? 9.82 -18.188 7.82 1 96.81 276 THR A C 1
ATOM 2135 O O . THR A 1 276 ? 9.742 -19.125 8.617 1 96.81 276 THR A O 1
ATOM 2138 N N . SER A 1 277 ? 9.852 -18.406 6.48 1 96.31 277 SER A N 1
ATOM 2139 C CA . SER A 1 277 ? 9.719 -19.734 5.918 1 96.31 277 SER A CA 1
ATOM 2140 C C . SER A 1 277 ? 11.078 -20.312 5.527 1 96.31 277 SER A C 1
ATOM 2142 O O . SER A 1 277 ? 11.156 -21.406 4.957 1 96.31 277 SER A O 1
ATOM 2144 N N . GLY A 1 278 ? 12.141 -19.562 5.691 1 95.62 278 GLY A N 1
ATOM 2145 C CA . GLY A 1 278 ? 13.492 -20.094 5.559 1 95.62 278 GLY A CA 1
ATOM 2146 C C . GLY A 1 278 ? 14.086 -19.875 4.18 1 95.62 278 GLY A C 1
ATOM 2147 O O . GLY A 1 278 ? 15.117 -20.453 3.846 1 95.62 278 GLY A O 1
ATOM 2148 N N . PHE A 1 279 ? 13.477 -19.094 3.33 1 96.38 279 PHE A N 1
ATOM 2149 C CA . PHE A 1 279 ? 14.055 -18.766 2.033 1 96.38 279 PHE A CA 1
ATOM 2150 C C . PHE A 1 279 ? 15.125 -17.688 2.178 1 96.38 279 PHE A C 1
ATOM 2152 O O . PHE A 1 279 ? 14.977 -16.766 2.99 1 96.38 279 PHE A O 1
ATOM 2159 N N . GLU A 1 280 ? 16.156 -17.797 1.374 1 95.06 280 GLU A N 1
ATOM 2160 C CA . GLU A 1 280 ? 17.219 -16.797 1.411 1 95.06 280 GLU A CA 1
ATOM 2161 C C . GLU A 1 280 ? 16.719 -15.438 0.947 1 95.06 280 GLU A C 1
ATOM 2163 O O . GLU A 1 280 ? 16.031 -15.336 -0.068 1 95.06 280 GLU A O 1
ATOM 2168 N N . LEU A 1 281 ? 17.047 -14.422 1.694 1 95.44 281 LEU A N 1
ATOM 2169 C CA . LEU A 1 281 ? 16.703 -13.055 1.334 1 95.44 281 LEU A CA 1
ATOM 2170 C C . LEU A 1 281 ? 17.797 -12.414 0.49 1 95.44 281 LEU A C 1
ATOM 2172 O O . LEU A 1 281 ? 18.969 -12.742 0.646 1 95.44 281 LEU A O 1
ATOM 2176 N N . PRO A 1 282 ? 17.422 -11.578 -0.434 1 93.81 282 PRO A N 1
ATOM 2177 C CA . PRO A 1 282 ? 18.469 -10.766 -1.059 1 93.81 282 PRO A CA 1
ATOM 2178 C C . PRO A 1 282 ? 19.156 -9.836 -0.067 1 93.81 282 PRO A C 1
ATOM 2180 O O . PRO A 1 282 ? 18.625 -9.578 1.018 1 93.81 282 PRO A O 1
ATOM 2183 N N . ALA A 1 283 ? 20.344 -9.367 -0.533 1 91.44 283 ALA A N 1
ATOM 2184 C CA . ALA A 1 283 ? 21.031 -8.391 0.3 1 91.44 283 ALA A CA 1
ATOM 2185 C C . ALA A 1 283 ? 20.219 -7.117 0.455 1 91.44 283 ALA A C 1
ATOM 2187 O O . ALA A 1 283 ? 19.594 -6.645 -0.505 1 91.44 283 ALA A O 1
ATOM 2188 N N . TYR A 1 284 ? 20.219 -6.566 1.676 1 89.5 284 TYR A N 1
ATOM 2189 C CA . TYR A 1 284 ? 19.5 -5.328 1.935 1 89.5 284 TYR A CA 1
ATOM 2190 C C . TYR A 1 284 ? 19.953 -4.223 0.99 1 89.5 284 TYR A C 1
ATOM 2192 O O . TYR A 1 284 ? 21.156 -4.07 0.739 1 89.5 284 TYR A O 1
ATOM 2200 N N . SER A 1 285 ? 19.047 -3.467 0.409 1 86 285 SER A N 1
ATOM 2201 C CA . SER A 1 285 ? 19.25 -2.326 -0.479 1 86 285 SER A CA 1
ATOM 2202 C C . SER A 1 285 ? 19.766 -2.773 -1.844 1 86 285 SER A C 1
ATOM 2204 O O . SER A 1 285 ? 20.156 -1.943 -2.672 1 86 285 SER A O 1
ATOM 2206 N N . SER A 1 286 ? 19.859 -4.113 -2.09 1 88.38 286 SER A N 1
ATOM 2207 C CA . SER A 1 286 ? 20.156 -4.609 -3.43 1 88.38 286 SER A CA 1
ATOM 2208 C C . SER A 1 286 ? 18.969 -4.422 -4.367 1 88.38 286 SER A C 1
ATOM 2210 O O . SER A 1 286 ? 17.875 -4.086 -3.922 1 88.38 286 SER A O 1
ATOM 2212 N N . VAL A 1 287 ? 19.188 -4.633 -5.59 1 84.44 287 VAL A N 1
ATOM 2213 C CA . VAL A 1 287 ? 18.125 -4.574 -6.582 1 84.44 287 VAL A CA 1
ATOM 2214 C C . VAL A 1 287 ? 17.062 -5.617 -6.254 1 84.44 287 VAL A C 1
ATOM 2216 O O . VAL A 1 287 ? 15.859 -5.344 -6.359 1 84.44 287 VAL A O 1
ATOM 2219 N N . GLY A 1 288 ? 17.5 -6.777 -5.848 1 88.81 288 GLY A N 1
ATOM 2220 C CA . GLY A 1 288 ? 16.578 -7.82 -5.449 1 88.81 288 GLY A CA 1
ATOM 2221 C C . GLY A 1 288 ? 15.695 -7.418 -4.281 1 88.81 288 GLY A C 1
ATOM 2222 O O . GLY A 1 288 ? 14.477 -7.621 -4.316 1 88.81 288 GLY A O 1
ATOM 2223 N N . TRP A 1 289 ? 16.344 -6.84 -3.225 1 91.19 289 TRP A N 1
ATOM 2224 C CA . TRP A 1 289 ? 15.586 -6.391 -2.059 1 91.19 289 TRP A CA 1
ATOM 2225 C C . TRP A 1 289 ? 14.57 -5.324 -2.449 1 91.19 289 TRP A C 1
ATOM 2227 O O . TRP A 1 289 ? 13.391 -5.41 -2.082 1 91.19 289 TRP A O 1
ATOM 2237 N N . ASP A 1 290 ? 14.992 -4.375 -3.248 1 87.38 290 ASP A N 1
ATOM 2238 C CA . ASP A 1 290 ? 14.164 -3.24 -3.635 1 87.38 290 ASP A CA 1
ATOM 2239 C C . ASP A 1 290 ? 13 -3.688 -4.52 1 87.38 290 ASP A C 1
ATOM 2241 O O . ASP A 1 290 ? 11.938 -3.062 -4.516 1 87.38 290 ASP A O 1
ATOM 2245 N N . THR A 1 291 ? 13.219 -4.742 -5.191 1 87.56 291 THR A N 1
ATOM 2246 C CA . THR A 1 291 ? 12.148 -5.281 -6.027 1 87.56 291 THR A CA 1
ATOM 2247 C C . THR A 1 291 ? 11.125 -6.027 -5.18 1 87.56 291 THR A C 1
ATOM 2249 O O . THR A 1 291 ? 9.922 -5.852 -5.359 1 87.56 291 THR A O 1
ATOM 2252 N N . LEU A 1 292 ? 11.609 -6.793 -4.223 1 93.88 292 LEU A N 1
ATOM 2253 C CA . LEU A 1 292 ? 10.734 -7.68 -3.457 1 93.88 292 LEU A CA 1
ATOM 2254 C C . LEU A 1 292 ? 10.008 -6.91 -2.361 1 93.88 292 LEU A C 1
ATOM 2256 O O . LEU A 1 292 ? 8.945 -7.336 -1.899 1 93.88 292 LEU A O 1
ATOM 2260 N N . ARG A 1 293 ? 10.539 -5.73 -2.023 1 93.75 293 ARG A N 1
ATOM 2261 C CA . ARG A 1 293 ? 9.945 -4.98 -0.918 1 93.75 293 ARG A CA 1
ATOM 2262 C C . ARG A 1 293 ? 8.547 -4.496 -1.271 1 93.75 293 ARG A C 1
ATOM 2264 O O . ARG A 1 293 ? 7.742 -4.203 -0.383 1 93.75 293 ARG A O 1
ATOM 2271 N N . TYR A 1 294 ? 8.203 -4.402 -2.533 1 94.44 294 TYR A N 1
ATOM 2272 C CA . TYR A 1 294 ? 6.914 -3.885 -2.973 1 94.44 294 TYR A CA 1
ATOM 2273 C C . TYR A 1 294 ? 5.922 -5.02 -3.205 1 94.44 294 TYR A C 1
ATOM 2275 O O . TYR A 1 294 ? 4.758 -4.777 -3.533 1 94.44 294 TYR A O 1
ATOM 2283 N N . THR A 1 295 ? 6.34 -6.223 -3.029 1 96.06 295 THR A N 1
ATOM 2284 C CA . THR A 1 295 ? 5.496 -7.375 -3.318 1 96.06 295 THR A CA 1
ATOM 2285 C C . THR A 1 295 ? 4.855 -7.91 -2.041 1 96.06 295 THR A C 1
ATOM 2287 O O . THR A 1 295 ? 5.531 -8.078 -1.024 1 96.06 295 THR A O 1
ATOM 2290 N N . ASN A 1 296 ? 3.549 -8.156 -2.098 1 96 296 ASN A N 1
ATOM 2291 C CA . ASN A 1 296 ? 2.775 -8.742 -1.005 1 96 296 ASN A CA 1
ATOM 2292 C C . ASN A 1 296 ? 1.854 -9.852 -1.501 1 96 296 ASN A C 1
ATOM 2294 O O . ASN A 1 296 ? 1.498 -9.891 -2.68 1 96 296 ASN A O 1
ATOM 2298 N N . MET A 1 297 ? 1.585 -10.711 -0.597 1 98.19 297 MET A N 1
ATOM 2299 C CA . MET A 1 297 ? 0.627 -11.773 -0.872 1 98.19 297 MET A CA 1
ATOM 2300 C C . MET A 1 297 ? -0.622 -11.625 -0.01 1 98.19 297 MET A C 1
ATOM 2302 O O . MET A 1 297 ? -0.523 -11.398 1.198 1 98.19 297 MET A O 1
ATOM 2306 N N . VAL A 1 298 ? -1.785 -11.688 -0.648 1 98.62 298 VAL A N 1
ATOM 2307 C CA . VAL A 1 298 ? -3.07 -11.547 0.03 1 98.62 298 VAL A CA 1
ATOM 2308 C C . VAL A 1 298 ? -3.846 -12.859 -0.061 1 98.62 298 VAL A C 1
ATOM 2310 O O . VAL A 1 298 ? -3.895 -13.484 -1.122 1 98.62 298 VAL A O 1
ATOM 2313 N N . THR A 1 299 ? -4.363 -13.336 1.029 1 98.81 299 THR A N 1
ATOM 2314 C CA . THR A 1 299 ? -5.359 -14.406 1.042 1 98.81 299 THR A CA 1
ATOM 2315 C C . THR A 1 299 ? -6.648 -13.93 1.709 1 98.81 299 THR A C 1
ATOM 2317 O O . THR A 1 299 ? -6.613 -13.117 2.631 1 98.81 299 THR A O 1
ATOM 2320 N N . ALA A 1 300 ? -7.719 -14.406 1.204 1 98.81 300 ALA A N 1
ATOM 2321 C CA . ALA A 1 300 ? -9 -13.992 1.77 1 98.81 300 ALA A CA 1
ATOM 2322 C C . ALA A 1 300 ? -10.031 -15.109 1.661 1 98.81 300 ALA A C 1
ATOM 2324 O O . ALA A 1 300 ? -9.961 -15.945 0.755 1 98.81 300 ALA A O 1
ATOM 2325 N N . ALA A 1 301 ? -10.953 -15.172 2.576 1 98.81 301 ALA A N 1
ATOM 2326 C CA . ALA A 1 301 ? -12.094 -16.094 2.594 1 98.81 301 ALA A CA 1
ATOM 2327 C C . ALA A 1 301 ? -13.414 -15.328 2.596 1 98.81 301 ALA A C 1
ATOM 2329 O O . ALA A 1 301 ? -13.586 -14.375 3.361 1 98.81 301 ALA A O 1
ATOM 2330 N N . LYS A 1 302 ? -14.242 -15.742 1.755 1 98.38 302 LYS A N 1
ATOM 2331 C CA . LYS A 1 302 ? -15.547 -15.102 1.678 1 98.38 302 LYS A CA 1
ATOM 2332 C C . LYS A 1 302 ? -16.5 -15.648 2.74 1 98.38 302 LYS A C 1
ATOM 2334 O O . LYS A 1 302 ? -16.656 -16.859 2.861 1 98.38 302 LYS A O 1
ATOM 2339 N N . ARG A 1 303 ? -17.062 -14.727 3.529 1 94.31 303 ARG A N 1
ATOM 2340 C CA . ARG A 1 303 ? -17.969 -15.117 4.605 1 94.31 303 ARG A CA 1
ATOM 2341 C C . ARG A 1 303 ? -19.406 -15.242 4.098 1 94.31 303 ARG A C 1
ATOM 2343 O O . ARG A 1 303 ? -19.766 -14.594 3.119 1 94.31 303 ARG A O 1
ATOM 2350 N N . MET B 1 1 ? 7.906 -0.403 25.406 1 28.53 1 MET B N 1
ATOM 2351 C CA . MET B 1 1 ? 6.586 -1.017 25.297 1 28.53 1 MET B CA 1
ATOM 2352 C C . MET B 1 1 ? 5.488 0.033 25.438 1 28.53 1 MET B C 1
ATOM 2354 O O . MET B 1 1 ? 5.426 0.752 26.422 1 28.53 1 MET B O 1
ATOM 2358 N N . ARG B 1 2 ? 4.992 0.371 24.297 1 40.75 2 ARG B N 1
ATOM 2359 C CA . ARG B 1 2 ? 3.938 1.381 24.328 1 40.75 2 ARG B CA 1
ATOM 2360 C C . ARG B 1 2 ? 2.77 0.93 25.188 1 40.75 2 ARG B C 1
ATOM 2362 O O . ARG B 1 2 ? 2.289 -0.197 25.062 1 40.75 2 ARG B O 1
ATOM 2369 N N . THR B 1 3 ? 2.668 1.545 26.422 1 40.88 3 THR B N 1
ATOM 2370 C CA . THR B 1 3 ? 1.483 1.232 27.219 1 40.88 3 THR B CA 1
ATOM 2371 C C . THR B 1 3 ? 0.303 2.102 26.797 1 40.88 3 THR B C 1
ATOM 2373 O O . THR B 1 3 ? 0.492 3.166 26.203 1 40.88 3 THR B O 1
ATOM 2376 N N . ASP B 1 4 ? -0.836 1.635 26.812 1 45.28 4 ASP B N 1
ATOM 2377 C CA . ASP B 1 4 ? -2.125 2.221 26.453 1 45.28 4 ASP B CA 1
ATOM 2378 C C . ASP B 1 4 ? -2.283 3.611 27.062 1 45.28 4 ASP B C 1
ATOM 2380 O O . ASP B 1 4 ? -3.123 4.398 26.625 1 45.28 4 ASP B O 1
ATOM 2384 N N . THR B 1 5 ? -1.593 3.834 28.234 1 41.75 5 THR B N 1
ATOM 2385 C CA . THR B 1 5 ? -1.772 5.098 28.938 1 41.75 5 THR B CA 1
ATOM 2386 C C . THR B 1 5 ? -0.573 6.016 28.719 1 41.75 5 THR B C 1
ATOM 2388 O O . THR B 1 5 ? 0.01 6.527 29.672 1 41.75 5 THR B O 1
ATOM 2391 N N . ASP B 1 6 ? 0.015 6.008 27.703 1 46.75 6 ASP B N 1
ATOM 2392 C CA . ASP B 1 6 ? 1.153 6.906 27.547 1 46.75 6 ASP B CA 1
ATOM 2393 C C . ASP B 1 6 ? 0.738 8.359 27.734 1 46.75 6 ASP B C 1
ATOM 2395 O O . ASP B 1 6 ? -0.129 8.867 27.031 1 46.75 6 ASP B O 1
ATOM 2399 N N . THR B 1 7 ? 0.854 8.82 29.031 1 44.09 7 THR B N 1
ATOM 2400 C CA . THR B 1 7 ? 0.595 10.195 29.453 1 44.09 7 THR B CA 1
ATOM 2401 C C . THR B 1 7 ? 1.501 11.164 28.703 1 44.09 7 THR B C 1
ATOM 2403 O O . THR B 1 7 ? 2.699 10.914 28.547 1 44.09 7 THR B O 1
ATOM 2406 N N . TRP B 1 8 ? 0.921 12.133 28.109 1 47.78 8 TRP B N 1
ATOM 2407 C CA . TRP B 1 8 ? 1.515 13.242 27.375 1 47.78 8 TRP B CA 1
ATOM 2408 C C . TRP B 1 8 ? 2.342 14.133 28.281 1 47.78 8 TRP B C 1
ATOM 2410 O O . TRP B 1 8 ? 1.878 14.531 29.359 1 47.78 8 TRP B O 1
ATOM 2420 N N . ASP B 1 9 ? 3.596 13.953 28.516 1 52 9 ASP B N 1
ATOM 2421 C CA . ASP B 1 9 ? 4.484 15.023 28.938 1 52 9 ASP B CA 1
ATOM 2422 C C . ASP B 1 9 ? 5.309 15.555 27.766 1 52 9 ASP B C 1
ATOM 2424 O O . ASP B 1 9 ? 5.895 14.781 27.016 1 52 9 ASP B O 1
ATOM 2428 N N . ILE B 1 10 ? 5 16.812 27.312 1 49.16 10 ILE B N 1
ATOM 2429 C CA . ILE B 1 10 ? 5.695 17.453 26.203 1 49.16 10 ILE B CA 1
ATOM 2430 C C . ILE B 1 10 ? 7.168 17.047 26.203 1 49.16 10 ILE B C 1
ATOM 2432 O O . ILE B 1 10 ? 7.832 17.078 25.172 1 49.16 10 ILE B O 1
ATOM 2436 N N . GLN B 1 11 ? 7.648 16.734 27.391 1 51.62 11 GLN B N 1
ATOM 2437 C CA . GLN B 1 11 ? 9.039 16.312 27.5 1 51.62 11 GLN B CA 1
ATOM 2438 C C . GLN B 1 11 ? 9.156 14.797 27.328 1 51.62 11 GLN B C 1
ATOM 2440 O O . GLN B 1 11 ? 10.266 14.258 27.312 1 51.62 11 GLN B O 1
ATOM 2445 N N . THR B 1 12 ? 7.996 14.234 27.188 1 57.16 12 THR B N 1
ATOM 2446 C CA . THR B 1 12 ? 8.016 12.789 26.969 1 57.16 12 THR B CA 1
ATOM 2447 C C . THR B 1 12 ? 7.973 12.469 25.484 1 57.16 12 THR B C 1
ATOM 2449 O O . THR B 1 12 ? 7.973 13.375 24.641 1 57.16 12 THR B O 1
ATOM 2452 N N . SER B 1 13 ? 7.938 11.141 25.125 1 58.12 13 SER B N 1
ATOM 2453 C CA . SER B 1 13 ? 8.125 10.602 23.781 1 58.12 13 SER B CA 1
ATOM 2454 C C . SER B 1 13 ? 7.137 11.219 22.797 1 58.12 13 SER B C 1
ATOM 2456 O O . SER B 1 13 ? 7.527 11.672 21.719 1 58.12 13 SER B O 1
ATOM 2458 N N . VAL B 1 14 ? 5.918 11.422 23.141 1 56.47 14 VAL B N 1
ATOM 2459 C CA . VAL B 1 14 ? 4.941 12 22.234 1 56.47 14 VAL B CA 1
ATOM 2460 C C . VAL B 1 14 ? 5.188 13.5 22.078 1 56.47 14 VAL B C 1
ATOM 2462 O O . VAL B 1 14 ? 5.137 14.031 20.969 1 56.47 14 VAL B O 1
ATOM 2465 N N . GLY B 1 15 ? 5.562 14.023 23.156 1 65.88 15 GLY B N 1
ATOM 2466 C CA . GLY B 1 15 ? 5.898 15.438 23.125 1 65.88 15 GLY B CA 1
ATOM 2467 C C . GLY B 1 15 ? 7.137 15.742 22.297 1 65.88 15 GLY B C 1
ATOM 2468 O O . GLY B 1 15 ? 7.176 16.734 21.562 1 65.88 15 GLY B O 1
ATOM 2469 N N . SER B 1 16 ? 7.945 14.812 22.297 1 72.75 16 SER B N 1
ATOM 2470 C CA . SER B 1 16 ? 9.18 14.977 21.531 1 72.75 16 SER B CA 1
ATOM 2471 C C . SER B 1 16 ? 8.922 14.922 20.031 1 72.75 16 SER B C 1
ATOM 2473 O O . SER B 1 16 ? 9.5 15.695 19.266 1 72.75 16 SER B O 1
ATOM 2475 N N . THR B 1 17 ? 7.914 14.078 19.656 1 80.94 17 THR B N 1
ATOM 2476 C CA . THR B 1 17 ? 7.598 13.992 18.234 1 80.94 17 THR B CA 1
ATOM 2477 C C . THR B 1 17 ? 6.91 15.266 17.75 1 80.94 17 THR B C 1
ATOM 2479 O O . THR B 1 17 ? 7.199 15.758 16.656 1 80.94 17 THR B O 1
ATOM 2482 N N . ALA B 1 18 ? 6.047 15.836 18.672 1 85.69 18 ALA B N 1
ATOM 2483 C CA . ALA B 1 18 ? 5.367 17.078 18.312 1 85.69 18 ALA B CA 1
ATOM 2484 C C . ALA B 1 18 ? 6.363 18.219 18.141 1 85.69 18 ALA B C 1
ATOM 2486 O O . ALA B 1 18 ? 6.242 19.016 17.219 1 85.69 18 ALA B O 1
ATOM 2487 N N . LEU B 1 19 ? 7.359 18.266 19.016 1 89.25 19 LEU B N 1
ATOM 2488 C CA . LEU B 1 19 ? 8.352 19.328 18.953 1 89.25 19 LEU B CA 1
ATOM 2489 C C . LEU B 1 19 ? 9.297 19.125 17.766 1 89.25 19 LEU B C 1
ATOM 2491 O O . LEU B 1 19 ? 9.734 20.078 17.141 1 89.25 19 LEU B O 1
ATOM 2495 N N . ALA B 1 20 ? 9.609 17.859 17.469 1 89.12 20 ALA B N 1
ATOM 2496 C CA . ALA B 1 20 ? 10.422 17.578 16.297 1 89.12 20 ALA B CA 1
ATOM 2497 C C . ALA B 1 20 ? 9.727 18.047 15.023 1 89.12 20 ALA B C 1
ATOM 2499 O O . ALA B 1 20 ? 10.359 18.641 14.148 1 89.12 20 ALA B O 1
ATOM 2500 N N . VAL B 1 21 ? 8.438 17.797 14.945 1 93.19 21 VAL B N 1
ATOM 2501 C CA . VAL B 1 21 ? 7.66 18.203 13.781 1 93.19 21 VAL B CA 1
ATOM 2502 C C . VAL B 1 21 ? 7.574 19.719 13.719 1 93.19 21 VAL B C 1
ATOM 2504 O O . VAL B 1 21 ? 7.738 20.312 12.648 1 93.19 21 VAL B O 1
ATOM 2507 N N . ALA B 1 22 ? 7.367 20.344 14.891 1 94.75 22 ALA B N 1
ATOM 2508 C CA . ALA B 1 22 ? 7.348 21.797 14.938 1 94.75 22 ALA B CA 1
ATOM 2509 C C . ALA B 1 22 ? 8.688 22.375 14.5 1 94.75 22 ALA B C 1
ATOM 2511 O O . ALA B 1 22 ? 8.727 23.359 13.75 1 94.75 22 ALA B O 1
ATOM 2512 N N . ALA B 1 23 ? 9.773 21.781 14.961 1 93.06 23 ALA B N 1
ATOM 2513 C CA . ALA B 1 23 ? 11.102 22.234 14.57 1 93.06 23 ALA B CA 1
ATOM 2514 C C . ALA B 1 23 ? 11.312 22.094 13.062 1 93.06 23 ALA B C 1
ATOM 2516 O O . ALA B 1 23 ? 11.859 22.984 12.414 1 93.06 23 ALA B O 1
ATOM 2517 N N . GLY B 1 24 ? 10.859 20.938 12.547 1 93.75 24 GLY B N 1
ATOM 2518 C CA . GLY B 1 24 ? 10.922 20.75 11.109 1 93.75 24 GLY B CA 1
ATOM 2519 C C . GLY B 1 24 ? 10.172 21.828 10.336 1 93.75 24 GLY B C 1
ATOM 2520 O O . GLY B 1 24 ? 10.68 22.344 9.336 1 93.75 24 GLY B O 1
ATOM 2521 N N . ARG B 1 25 ? 9.008 22.172 10.812 1 96.06 25 ARG B N 1
ATOM 2522 C CA . ARG B 1 25 ? 8.219 23.219 10.156 1 96.06 25 ARG B CA 1
ATOM 2523 C C . ARG B 1 25 ? 8.875 24.578 10.312 1 96.06 25 ARG B C 1
ATOM 2525 O O . ARG B 1 25 ? 8.812 25.422 9.406 1 96.06 25 ARG B O 1
ATOM 2532 N N . ALA B 1 26 ? 9.477 24.781 11.445 1 95.19 26 ALA B N 1
ATOM 2533 C CA . ALA B 1 26 ? 10.133 26.047 11.711 1 95.19 26 ALA B CA 1
ATOM 2534 C C . ALA B 1 26 ? 11.305 26.266 10.758 1 95.19 26 ALA B C 1
ATOM 2536 O O . ALA B 1 26 ? 11.57 27.391 10.336 1 95.19 26 ALA B O 1
ATOM 2537 N N . LEU B 1 27 ? 11.938 25.219 10.414 1 93.06 27 LEU B N 1
ATOM 2538 C CA . LEU B 1 27 ? 13.125 25.281 9.57 1 93.06 27 LEU B CA 1
ATOM 2539 C C . LEU B 1 27 ? 12.75 25.219 8.094 1 93.06 27 LEU B C 1
ATOM 2541 O O . LEU B 1 27 ? 13.57 25.531 7.227 1 93.06 27 LEU B O 1
ATOM 2545 N N . ALA B 1 28 ? 11.508 24.875 7.832 1 94.81 28 ALA B N 1
ATOM 2546 C CA . ALA B 1 28 ? 11.039 24.625 6.473 1 94.81 28 ALA B CA 1
ATOM 2547 C C . ALA B 1 28 ? 10.75 25.938 5.738 1 94.81 28 ALA B C 1
ATOM 2549 O O . ALA B 1 28 ? 10.289 26.906 6.344 1 94.81 28 ALA B O 1
ATOM 2550 N N . ARG B 1 29 ? 11 25.875 4.418 1 93.38 29 ARG B N 1
ATOM 2551 C CA . ARG B 1 29 ? 10.766 27.016 3.549 1 93.38 29 ARG B CA 1
ATOM 2552 C C . ARG B 1 29 ? 10.023 26.609 2.283 1 93.38 29 ARG B C 1
ATOM 2554 O O . ARG B 1 29 ? 10.156 25.469 1.822 1 93.38 29 ARG B O 1
ATOM 2561 N N . HIS B 1 30 ? 9.258 27.578 1.787 1 92.75 30 HIS B N 1
ATOM 2562 C CA . HIS B 1 30 ? 8.672 27.359 0.468 1 92.75 30 HIS B CA 1
ATOM 2563 C C . HIS B 1 30 ? 9.75 27.359 -0.616 1 92.75 30 HIS B C 1
ATOM 2565 O O . HIS B 1 30 ? 10.633 28.219 -0.625 1 92.75 30 HIS B O 1
ATOM 2571 N N . PRO B 1 31 ? 9.578 26.359 -1.474 1 90.5 31 PRO B N 1
ATOM 2572 C CA . PRO B 1 31 ? 10.641 26.25 -2.475 1 90.5 31 PRO B CA 1
ATOM 2573 C C . PRO B 1 31 ? 10.641 27.406 -3.463 1 90.5 31 PRO B C 1
ATOM 2575 O O . PRO B 1 31 ? 11.695 27.75 -4.016 1 90.5 31 PRO B O 1
ATOM 2578 N N . ALA B 1 32 ? 9.539 28.062 -3.73 1 88.44 32 ALA B N 1
ATOM 2579 C CA . ALA B 1 32 ? 9.422 29.094 -4.77 1 88.44 32 ALA B CA 1
ATOM 2580 C C . ALA B 1 32 ? 10.047 30.406 -4.312 1 88.44 32 ALA B C 1
ATOM 2582 O O . ALA B 1 32 ? 10.758 31.062 -5.078 1 88.44 32 ALA B O 1
ATOM 2583 N N . ASN B 1 33 ? 9.82 30.812 -3.029 1 90.75 33 ASN B N 1
ATOM 2584 C CA . ASN B 1 33 ? 10.234 32.156 -2.631 1 90.75 33 ASN B CA 1
ATOM 2585 C C . ASN B 1 33 ? 11.023 32.125 -1.326 1 90.75 33 ASN B C 1
ATOM 2587 O O . ASN B 1 33 ? 11.461 33.188 -0.842 1 90.75 33 ASN B O 1
ATOM 2591 N N . GLY B 1 34 ? 11.141 30.969 -0.739 1 91.19 34 GLY B N 1
ATOM 2592 C CA . GLY B 1 34 ? 11.93 30.844 0.478 1 91.19 34 GLY B CA 1
ATOM 2593 C C . GLY B 1 34 ? 11.195 31.328 1.715 1 91.19 34 GLY B C 1
ATOM 2594 O O . GLY B 1 34 ? 11.766 31.375 2.805 1 91.19 34 GLY B O 1
ATOM 2595 N N . ALA B 1 35 ? 9.945 31.625 1.582 1 92.12 35 ALA B N 1
ATOM 2596 C CA . ALA B 1 35 ? 9.148 32.094 2.719 1 92.12 35 ALA B CA 1
ATOM 2597 C C . ALA B 1 35 ? 8.984 30.984 3.756 1 92.12 35 ALA B C 1
ATOM 2599 O O . ALA B 1 35 ? 8.961 29.797 3.412 1 92.12 35 ALA B O 1
ATOM 2600 N N . PRO B 1 36 ? 8.898 31.406 5.043 1 92.62 36 PRO B N 1
ATOM 2601 C CA . PRO B 1 36 ? 8.648 30.391 6.066 1 92.62 36 PRO B CA 1
ATOM 2602 C C . PRO B 1 36 ? 7.336 29.641 5.836 1 92.62 36 PRO B C 1
ATOM 2604 O O . PRO 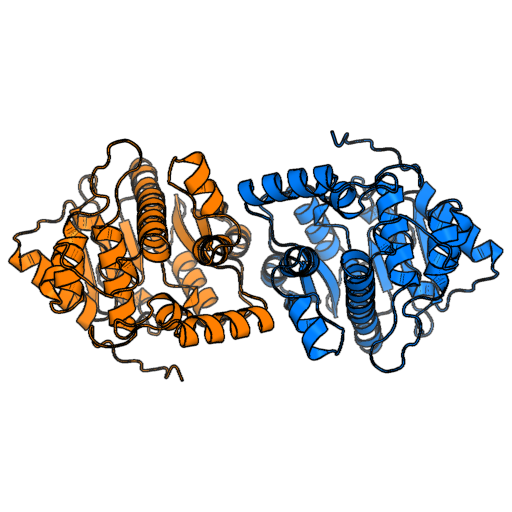B 1 36 ? 6.332 30.25 5.457 1 92.62 36 PRO B O 1
ATOM 2607 N N . ILE B 1 37 ? 7.379 28.328 6.078 1 92.62 37 ILE B N 1
ATOM 2608 C CA . ILE B 1 37 ? 6.195 27.5 5.906 1 92.62 37 ILE B CA 1
ATOM 2609 C C . ILE B 1 37 ? 5.223 27.734 7.059 1 92.62 37 ILE B C 1
ATOM 2611 O O . ILE B 1 37 ? 4.008 27.734 6.863 1 92.62 37 ILE B O 1
ATOM 2615 N N . ASP B 1 38 ? 5.754 27.906 8.25 1 95 38 ASP B N 1
ATOM 2616 C CA . ASP B 1 38 ? 4.969 28.062 9.469 1 95 38 ASP B CA 1
ATOM 2617 C C . ASP B 1 38 ? 5.695 28.969 10.477 1 95 38 ASP B C 1
ATOM 2619 O O . ASP B 1 38 ? 6.449 28.484 11.32 1 95 38 ASP B O 1
ATOM 2623 N N . PRO B 1 39 ? 5.367 30.188 10.461 1 92 39 PRO B N 1
ATOM 2624 C CA . PRO B 1 39 ? 6.051 31.125 11.359 1 92 39 PRO B CA 1
ATOM 2625 C C . PRO B 1 39 ? 5.75 30.859 12.836 1 92 39 PRO B C 1
ATOM 2627 O O . PRO B 1 39 ? 6.531 31.234 13.703 1 92 39 PRO B O 1
ATOM 2630 N N . TYR B 1 40 ? 4.668 30.188 13.141 1 96.12 40 TYR B N 1
ATOM 2631 C CA . TYR B 1 40 ? 4.297 29.938 14.531 1 96.12 40 TYR B CA 1
ATOM 2632 C C . TYR B 1 40 ? 5.086 28.766 15.102 1 96.12 40 TYR B C 1
ATOM 2634 O O . TYR B 1 40 ? 5.242 28.641 16.328 1 96.12 40 TYR B O 1
ATOM 2642 N N . ALA B 1 41 ? 5.551 27.875 14.234 1 96.25 41 ALA B N 1
ATOM 2643 C CA . ALA B 1 41 ? 6.254 26.688 14.688 1 96.25 41 ALA B CA 1
ATOM 2644 C C . ALA B 1 41 ? 7.496 27.062 15.5 1 96.25 41 ALA B C 1
ATOM 2646 O O . ALA B 1 41 ? 7.828 26.391 16.484 1 96.25 41 ALA B O 1
ATOM 2647 N N . GLU B 1 42 ? 8.133 28.109 15.094 1 94.44 42 GLU B N 1
ATOM 2648 C CA . GLU B 1 42 ? 9.336 28.562 15.797 1 94.44 42 GLU B CA 1
ATOM 2649 C C . GLU B 1 42 ? 9.008 28.969 17.234 1 94.44 42 GLU B C 1
ATOM 2651 O O . GLU B 1 42 ? 9.812 28.766 18.141 1 94.44 42 GLU B O 1
ATOM 2656 N N . LEU B 1 43 ? 7.844 29.562 17.469 1 95.88 43 LEU B N 1
ATOM 2657 C CA . LEU B 1 43 ? 7.434 30.016 18.797 1 95.88 43 LEU B CA 1
ATOM 2658 C C . LEU B 1 43 ? 7.363 28.844 19.766 1 95.88 43 LEU B C 1
ATOM 2660 O O . LEU B 1 43 ? 7.75 28.969 20.938 1 95.88 43 LEU B O 1
ATOM 2664 N N . PHE B 1 44 ? 6.922 27.688 19.266 1 95.69 44 PHE B N 1
ATOM 2665 C CA . PHE B 1 44 ? 6.789 26.516 20.109 1 95.69 44 PHE B CA 1
ATOM 2666 C C . PHE B 1 44 ? 8.156 25.969 20.516 1 95.69 44 PHE B C 1
ATOM 2668 O O . PHE B 1 44 ? 8.359 25.562 21.656 1 95.69 44 PHE B O 1
ATOM 2675 N N . CYS B 1 45 ? 9.078 25.984 19.562 1 92.75 45 CYS B N 1
ATOM 2676 C CA . CYS B 1 45 ? 10.43 25.516 19.859 1 92.75 45 CYS B CA 1
ATOM 2677 C C . CYS B 1 45 ? 11.117 26.422 20.875 1 92.75 45 CYS B C 1
ATOM 2679 O O . CYS B 1 45 ? 11.766 25.938 21.797 1 92.75 45 CYS B O 1
ATOM 2681 N N . ARG B 1 46 ? 10.945 27.656 20.75 1 93.62 46 ARG B N 1
ATOM 2682 C CA . ARG B 1 46 ? 11.523 28.609 21.688 1 93.62 46 ARG B CA 1
ATOM 2683 C C . ARG B 1 46 ? 10.914 28.453 23.078 1 93.62 46 ARG B C 1
ATOM 2685 O O . ARG B 1 46 ? 11.625 28.469 24.078 1 93.62 46 ARG B O 1
ATOM 2692 N N . ALA B 1 47 ? 9.617 28.281 23.109 1 93.25 47 ALA B N 1
ATOM 2693 C CA . ALA B 1 47 ? 8.906 28.125 24.375 1 93.25 47 ALA B CA 1
ATOM 2694 C C . ALA B 1 47 ? 9.32 26.844 25.078 1 93.25 47 ALA B C 1
ATOM 2696 O O . ALA B 1 47 ? 9.383 26.797 26.312 1 93.25 47 ALA B O 1
ATOM 2697 N N . ALA B 1 48 ? 9.531 25.75 24.281 1 90.19 48 ALA B N 1
ATOM 2698 C CA . ALA B 1 48 ? 9.969 24.484 24.859 1 90.19 48 ALA B CA 1
ATOM 2699 C C . ALA B 1 48 ? 11.359 24.609 25.484 1 90.19 48 ALA B C 1
ATOM 2701 O O . ALA B 1 48 ? 11.672 23.938 26.453 1 90.19 48 ALA B O 1
ATOM 2702 N N . GLY B 1 49 ? 12.195 25.422 24.906 1 89 49 GLY B N 1
ATOM 2703 C CA . GLY B 1 49 ? 13.523 25.688 25.438 1 89 49 GLY B CA 1
ATOM 2704 C C . GLY B 1 49 ? 14.523 24.594 25.125 1 89 49 GLY B C 1
ATOM 2705 O O . GLY B 1 49 ? 14.289 23.766 24.234 1 89 49 GLY B O 1
ATOM 2706 N N . GLY B 1 50 ? 15.711 24.734 25.719 1 87.5 50 GLY B N 1
ATOM 2707 C CA . GLY B 1 50 ? 16.75 23.734 25.578 1 87.5 50 GLY B CA 1
ATOM 2708 C C . GLY B 1 50 ? 17.203 23.547 24.141 1 87.5 50 GLY B C 1
ATOM 2709 O O . GLY B 1 50 ? 17.484 24.531 23.438 1 87.5 50 GLY B O 1
ATOM 2710 N N . GLN B 1 51 ? 17.297 22.266 23.781 1 84 51 GLN B N 1
ATOM 2711 C CA . GLN B 1 51 ? 17.844 21.938 22.469 1 84 51 GLN B CA 1
ATOM 2712 C C . GLN B 1 51 ? 16.938 22.453 21.359 1 84 51 GLN B C 1
ATOM 2714 O O . GLN B 1 51 ? 17.406 22.812 20.281 1 84 51 GLN B O 1
ATOM 2719 N N . TRP B 1 52 ? 15.664 22.531 21.609 1 89.06 52 TRP B N 1
ATOM 2720 C CA . TRP B 1 52 ? 14.727 22.984 20.594 1 89.06 52 TRP B CA 1
ATOM 2721 C C . TRP B 1 52 ? 14.891 24.484 20.312 1 89.06 52 TRP B C 1
ATOM 2723 O O . TRP B 1 52 ? 14.883 24.906 19.156 1 89.06 52 TRP B O 1
ATOM 2733 N N . SER B 1 53 ? 15.039 25.219 21.391 1 90.12 53 SER B N 1
ATOM 2734 C CA . SER B 1 53 ? 15.273 26.656 21.25 1 90.12 53 SER B CA 1
ATOM 2735 C C . SER B 1 53 ? 16.594 26.922 20.531 1 90.12 53 SER B C 1
ATOM 2737 O O . SER B 1 53 ? 16.656 27.766 19.641 1 90.12 53 SER B O 1
ATOM 2739 N N . ASP B 1 54 ? 17.609 26.203 20.875 1 89.62 54 ASP B N 1
ATOM 2740 C CA . ASP B 1 54 ? 18.922 26.359 20.25 1 89.62 54 ASP B CA 1
ATOM 2741 C C . ASP B 1 54 ? 18.859 26.047 18.766 1 89.62 54 ASP B C 1
ATOM 2743 O O . ASP B 1 54 ? 19.453 26.766 17.953 1 89.62 54 ASP B O 1
ATOM 2747 N N . LEU B 1 55 ? 18.141 25.031 18.469 1 88.19 55 LEU B N 1
ATOM 2748 C CA . LEU B 1 55 ? 18.031 24.562 17.094 1 88.19 55 LEU B CA 1
ATOM 2749 C C . LEU B 1 55 ? 17.422 25.641 16.203 1 88.19 55 LEU B C 1
ATOM 2751 O O . LEU B 1 55 ? 17.984 25.984 15.156 1 88.19 55 LEU B O 1
ATOM 2755 N N . VAL B 1 56 ? 16.344 26.297 16.641 1 90.12 56 VAL B N 1
ATOM 2756 C CA . VAL B 1 56 ? 15.625 27.219 15.758 1 90.12 56 VAL B CA 1
ATOM 2757 C C . VAL B 1 56 ? 16.297 28.594 15.789 1 90.12 56 VAL B C 1
ATOM 2759 O O . VAL B 1 56 ? 16.047 29.438 14.93 1 90.12 56 VAL B O 1
ATOM 2762 N N . GLN B 1 57 ? 17.219 28.812 16.719 1 89.88 57 GLN B N 1
ATOM 2763 C CA . GLN B 1 57 ? 17.953 30.062 16.797 1 89.88 57 GLN B CA 1
ATOM 2764 C C . GLN B 1 57 ? 19.281 29.969 16.031 1 89.88 57 GLN B C 1
ATOM 2766 O O . GLN B 1 57 ? 20.047 30.938 15.984 1 89.88 57 GLN B O 1
ATOM 2771 N N . GLY B 1 58 ? 19.562 28.781 15.453 1 85.56 58 GLY B N 1
ATOM 2772 C CA . GLY B 1 58 ? 20.734 28.609 14.625 1 85.56 58 GLY B CA 1
ATOM 2773 C C . GLY B 1 58 ? 22.016 28.422 15.43 1 85.56 58 GLY B C 1
ATOM 2774 O O . GLY B 1 58 ? 23.109 28.625 14.914 1 85.56 58 GLY B O 1
ATOM 2775 N N . LYS B 1 59 ? 21.828 28.078 16.609 1 84.5 59 LYS B N 1
ATOM 2776 C CA . LYS B 1 59 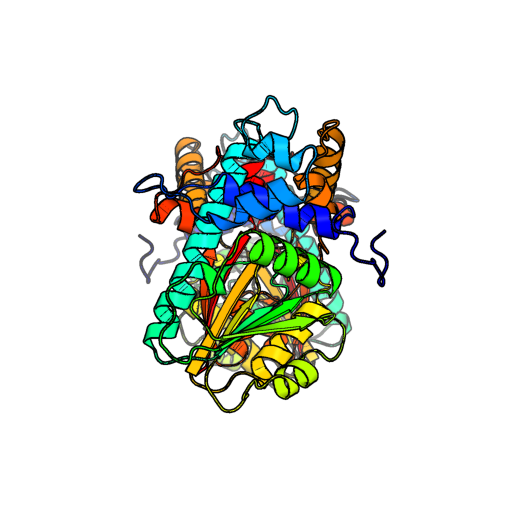? 23.016 27.781 17.422 1 84.5 59 LYS B CA 1
ATOM 2777 C C . LYS B 1 59 ? 23.594 26.422 17.062 1 84.5 59 LYS B C 1
ATOM 2779 O O . LYS B 1 59 ? 22.891 25.562 16.516 1 84.5 59 LYS B O 1
ATOM 2784 N N . GLN B 1 60 ? 24.938 26.391 17.281 1 74.38 60 GLN B N 1
ATOM 2785 C CA . GLN B 1 60 ? 25.547 25.094 17.062 1 74.38 60 GLN B CA 1
ATOM 2786 C C . GLN B 1 60 ? 24.844 24 17.859 1 74.38 60 GLN B C 1
ATOM 2788 O O . GLN B 1 60 ? 24.594 24.156 19.062 1 74.38 60 GLN B O 1
ATOM 2793 N N . SER B 1 61 ? 24.297 23.031 17.109 1 75.81 61 SER B N 1
ATOM 2794 C CA . SER B 1 61 ? 23.531 21.953 17.734 1 75.81 61 SER B CA 1
ATOM 2795 C C . SER B 1 61 ? 23.922 20.594 17.141 1 75.81 61 SER B C 1
ATOM 2797 O O . SER B 1 61 ? 24.234 20.5 15.961 1 75.81 61 SER B O 1
ATOM 2799 N N . ASP B 1 62 ? 24.094 19.672 18 1 77.25 62 ASP B N 1
ATOM 2800 C CA . ASP B 1 62 ? 24.328 18.297 17.578 1 77.25 62 ASP B CA 1
ATOM 2801 C C . ASP B 1 62 ? 23.016 17.578 17.281 1 77.25 62 ASP B C 1
ATOM 2803 O O . ASP B 1 62 ? 23 16.359 17.094 1 77.25 62 ASP B O 1
ATOM 2807 N N . HIS B 1 63 ? 22.031 18.453 17.25 1 80.31 63 HIS B N 1
ATOM 2808 C CA . HIS B 1 63 ? 20.734 17.828 16.984 1 80.31 63 HIS B CA 1
ATOM 2809 C C . HIS B 1 63 ? 20.656 17.312 15.555 1 80.31 63 HIS B C 1
ATOM 2811 O O . HIS B 1 63 ? 21.141 17.969 14.625 1 80.31 63 HIS B O 1
ATOM 2817 N N . ALA B 1 64 ? 20.016 16.125 15.367 1 79.88 64 ALA B N 1
ATOM 2818 C CA . ALA B 1 64 ? 19.906 15.492 14.062 1 79.88 64 ALA B CA 1
ATOM 2819 C C . ALA B 1 64 ? 19.266 16.422 13.039 1 79.88 64 ALA B C 1
ATOM 2821 O O . ALA B 1 64 ? 19.609 16.406 11.859 1 79.88 64 ALA B O 1
ATOM 2822 N N . LEU B 1 65 ? 18.422 17.312 13.484 1 85.62 65 LEU B N 1
ATOM 2823 C CA . LEU B 1 65 ? 17.688 18.219 12.602 1 85.62 65 LEU B CA 1
ATOM 2824 C C . LEU B 1 65 ? 18.594 19.344 12.109 1 85.62 65 LEU B C 1
ATOM 2826 O O . LEU B 1 65 ? 18.234 20.078 11.188 1 85.62 65 LEU B O 1
ATOM 2830 N N . SER B 1 66 ? 19.75 19.406 12.625 1 82.94 66 SER B N 1
ATOM 2831 C CA . SER B 1 66 ? 20.703 20.406 12.172 1 82.94 66 SER B CA 1
ATOM 2832 C C . SER B 1 66 ? 21.594 19.875 11.055 1 82.94 66 SER B C 1
ATOM 2834 O O . SER B 1 66 ? 22.328 20.625 10.414 1 82.94 66 SER B O 1
ATOM 2836 N N . SER B 1 67 ? 21.469 18.578 10.836 1 80.19 67 SER B N 1
ATOM 2837 C CA . SER B 1 67 ? 22.328 17.953 9.844 1 80.19 67 SER B CA 1
ATOM 2838 C C . SER B 1 67 ? 21.906 18.328 8.43 1 80.19 67 SER B C 1
ATOM 2840 O O . SER B 1 67 ? 20.734 18.609 8.18 1 80.19 67 SER B O 1
ATOM 2842 N N . GLU B 1 68 ? 22.906 18.281 7.535 1 78.44 68 GLU B N 1
ATOM 2843 C CA . GLU B 1 68 ? 22.672 18.625 6.137 1 78.44 68 GLU B CA 1
ATOM 2844 C C . GLU B 1 68 ? 21.875 17.531 5.426 1 78.44 68 GLU B C 1
ATOM 2846 O O . GLU B 1 68 ? 21.156 17.797 4.465 1 78.44 68 GLU B O 1
ATOM 2851 N N . ASP B 1 69 ? 21.953 16.406 5.898 1 80 69 ASP B N 1
ATOM 2852 C CA . ASP B 1 69 ? 21.281 15.312 5.199 1 80 69 ASP B CA 1
ATOM 2853 C C . ASP B 1 69 ? 19.906 15.031 5.801 1 80 69 ASP B C 1
ATOM 2855 O O . ASP B 1 69 ? 18.891 15.375 5.211 1 80 69 ASP B O 1
ATOM 2859 N N . PHE B 1 70 ? 19.875 14.664 6.996 1 79.62 70 PHE B N 1
ATOM 2860 C CA . PHE B 1 70 ? 18.625 14.289 7.629 1 79.62 70 PHE B CA 1
ATOM 2861 C C . PHE B 1 70 ? 17.781 15.531 7.941 1 79.62 70 PHE B C 1
ATOM 2863 O O . PHE B 1 70 ? 16.594 15.578 7.621 1 79.62 70 PHE B O 1
ATOM 2870 N N . GLY B 1 71 ? 18.453 16.484 8.516 1 84.81 71 GLY B N 1
ATOM 2871 C CA . GLY B 1 71 ? 17.75 17.703 8.906 1 84.81 71 GLY B CA 1
ATOM 2872 C C . GLY B 1 71 ? 17.125 18.438 7.738 1 84.81 71 GLY B C 1
ATOM 2873 O O . GLY B 1 71 ? 15.961 18.844 7.801 1 84.81 71 GLY B O 1
ATOM 2874 N N . ARG B 1 72 ? 17.891 18.562 6.711 1 88.25 72 ARG B N 1
ATOM 2875 C CA . ARG B 1 72 ? 17.406 19.234 5.516 1 88.25 72 ARG B CA 1
ATOM 2876 C C . ARG B 1 72 ? 16.266 18.453 4.875 1 88.25 72 ARG B C 1
ATOM 2878 O O . ARG B 1 72 ? 15.234 19.031 4.504 1 88.25 72 ARG B O 1
ATOM 2885 N N . SER B 1 73 ? 16.391 17.188 4.773 1 90.88 73 SER B N 1
ATOM 2886 C CA . SER B 1 73 ? 15.352 16.328 4.203 1 90.88 73 SER B CA 1
ATOM 2887 C C . SER B 1 73 ? 14.078 16.375 5.043 1 90.88 73 SER B C 1
ATOM 2889 O O . SER B 1 73 ? 12.969 16.375 4.504 1 90.88 73 SER B O 1
ATOM 2891 N N . PHE B 1 74 ? 14.289 16.422 6.305 1 92.31 74 PHE B N 1
ATOM 2892 C CA . PHE B 1 74 ? 13.156 16.453 7.219 1 92.31 74 PHE B CA 1
ATOM 2893 C C . PHE B 1 74 ? 12.398 17.781 7.098 1 92.31 74 PHE B C 1
ATOM 2895 O O . PHE B 1 74 ? 11.172 17.781 7.062 1 92.31 74 PHE B O 1
ATOM 2902 N N . ALA B 1 75 ? 13.156 18.844 7.039 1 93.56 75 ALA B N 1
ATOM 2903 C CA . ALA B 1 75 ? 12.531 20.156 6.871 1 93.56 75 ALA B CA 1
ATOM 2904 C C . ALA B 1 75 ? 11.773 20.234 5.547 1 93.56 75 ALA B C 1
ATOM 2906 O O . ALA B 1 75 ? 10.656 20.766 5.492 1 93.56 75 ALA B O 1
ATOM 2907 N N . ASN B 1 76 ? 12.352 19.734 4.492 1 94.94 76 ASN B N 1
ATOM 2908 C CA . ASN B 1 76 ? 11.703 19.75 3.188 1 94.94 76 ASN B CA 1
ATOM 2909 C C . ASN B 1 76 ? 10.461 18.875 3.168 1 94.94 76 ASN B C 1
ATOM 2911 O O . ASN B 1 76 ? 9.469 19.203 2.518 1 94.94 76 ASN B O 1
ATOM 2915 N N . PHE B 1 77 ? 10.562 17.781 3.855 1 96 77 PHE B N 1
ATOM 2916 C CA . PHE B 1 77 ? 9.406 16.906 4.035 1 96 77 PHE B CA 1
ATOM 2917 C C . PHE B 1 77 ? 8.281 17.641 4.746 1 96 77 PHE B C 1
ATOM 2919 O O . PHE B 1 77 ? 7.137 17.641 4.285 1 96 77 PHE B O 1
ATOM 2926 N N . GLN B 1 78 ? 8.609 18.266 5.828 1 96.06 78 GLN B N 1
ATOM 2927 C CA . GLN B 1 78 ? 7.602 19.016 6.578 1 96.06 78 GLN B CA 1
ATOM 2928 C C . GLN B 1 78 ? 7 20.125 5.734 1 96.06 78 GLN B C 1
ATOM 2930 O O . GLN B 1 78 ? 5.797 20.391 5.801 1 96.06 78 GLN B O 1
ATOM 2935 N N . ALA B 1 79 ? 7.855 20.781 4.945 1 96.88 79 ALA B N 1
ATOM 2936 C CA . ALA B 1 79 ? 7.387 21.859 4.07 1 96.88 79 ALA B CA 1
ATOM 2937 C C . ALA B 1 79 ? 6.371 21.328 3.057 1 96.88 79 ALA B C 1
ATOM 2939 O O . ALA B 1 79 ? 5.285 21.891 2.908 1 96.88 79 ALA B O 1
ATOM 2940 N N . ALA B 1 80 ? 6.711 20.266 2.391 1 97.62 80 ALA B N 1
ATOM 2941 C CA . ALA B 1 80 ? 5.855 19.688 1.356 1 97.62 80 ALA B CA 1
ATOM 2942 C C . ALA B 1 80 ? 4.539 19.188 1.948 1 97.62 80 ALA B C 1
ATOM 2944 O O . ALA B 1 80 ? 3.465 19.469 1.405 1 97.62 80 ALA B O 1
ATOM 2945 N N . ARG B 1 81 ? 4.641 18.5 3.047 1 97.5 81 ARG B N 1
ATOM 2946 C CA . ARG B 1 81 ? 3.471 17.984 3.744 1 97.5 81 ARG B CA 1
ATOM 2947 C C . ARG B 1 81 ? 2.525 19.109 4.152 1 97.5 81 ARG B C 1
ATOM 2949 O O . ARG B 1 81 ? 1.317 19.016 3.926 1 97.5 81 ARG B O 1
ATOM 2956 N N . THR B 1 82 ? 3.082 20.094 4.754 1 97.5 82 THR B N 1
ATOM 2957 C CA . THR B 1 82 ? 2.289 21.234 5.203 1 97.5 82 THR B CA 1
ATOM 2958 C C . THR B 1 82 ? 1.63 21.938 4.016 1 97.5 82 THR B C 1
ATOM 2960 O O . THR B 1 82 ? 0.437 22.25 4.055 1 97.5 82 THR B O 1
ATOM 2963 N N . ALA B 1 83 ? 2.432 22.141 2.969 1 96.88 83 ALA B N 1
ATOM 2964 C CA . ALA B 1 83 ? 1.904 22.812 1.778 1 96.88 83 ALA B CA 1
ATOM 2965 C C . ALA B 1 83 ? 0.758 22.016 1.166 1 96.88 83 ALA B C 1
ATOM 2967 O O . ALA B 1 83 ? -0.248 22.578 0.739 1 96.88 83 ALA B O 1
ATOM 2968 N N . PHE B 1 84 ? 0.891 20.734 1.096 1 98.12 84 PHE B N 1
ATOM 2969 C CA . PHE B 1 84 ? -0.132 19.859 0.523 1 98.12 84 PHE B CA 1
ATOM 2970 C C . PHE B 1 84 ? -1.447 20.016 1.28 1 98.12 84 PHE B C 1
ATOM 2972 O O . PHE B 1 84 ? -2.496 20.234 0.676 1 98.12 84 PHE B O 1
ATOM 2979 N N . PHE B 1 85 ? -1.402 19.922 2.592 1 98.56 85 PHE B N 1
ATOM 2980 C CA . PHE B 1 85 ? -2.621 19.922 3.395 1 98.56 85 PHE B CA 1
ATOM 2981 C C . PHE B 1 85 ? -3.189 21.344 3.51 1 98.56 85 PHE B C 1
ATOM 2983 O O . PHE B 1 85 ? -4.406 21.516 3.617 1 98.56 85 PHE B O 1
ATOM 2990 N N . ASP B 1 86 ? -2.287 22.375 3.459 1 97.75 86 ASP B N 1
ATOM 2991 C CA . ASP B 1 86 ? -2.795 23.734 3.373 1 97.75 86 ASP B CA 1
ATOM 2992 C C . ASP B 1 86 ? -3.631 23.938 2.111 1 97.75 86 ASP B C 1
ATOM 2994 O O . ASP B 1 86 ? -4.703 24.547 2.158 1 97.75 86 ASP B O 1
ATOM 2998 N N . ASN B 1 87 ? -3.104 23.438 1.01 1 97.19 87 ASN B N 1
ATOM 2999 C CA . ASN B 1 87 ? -3.826 23.531 -0.253 1 97.19 87 ASN B CA 1
ATOM 3000 C C . ASN B 1 87 ? -5.156 22.781 -0.199 1 97.19 87 ASN B C 1
ATOM 3002 O O . ASN B 1 87 ? -6.145 23.234 -0.791 1 97.19 87 ASN B O 1
ATOM 3006 N N . PHE B 1 88 ? -5.18 21.703 0.497 1 98.5 88 PHE B N 1
ATOM 3007 C CA . PHE B 1 88 ? -6.414 20.953 0.713 1 98.5 88 PHE B CA 1
ATOM 3008 C C . PHE B 1 88 ? -7.477 21.844 1.354 1 98.5 88 PHE B C 1
ATOM 3010 O O . PHE B 1 88 ? -8.617 21.875 0.894 1 98.5 88 PHE B O 1
ATOM 3017 N N . PHE B 1 89 ? -7.102 22.547 2.373 1 98.44 89 PHE B N 1
ATOM 3018 C CA . PHE B 1 89 ? -8.055 23.391 3.09 1 98.44 89 PHE B CA 1
ATOM 3019 C C . PHE B 1 89 ? -8.461 24.594 2.246 1 98.44 89 PHE B C 1
ATOM 3021 O O . PHE B 1 89 ? -9.617 25.016 2.275 1 98.44 89 PHE B O 1
ATOM 3028 N N . THR B 1 90 ? -7.484 25.156 1.513 1 96.44 90 THR B N 1
ATOM 3029 C CA . THR B 1 90 ? -7.816 26.25 0.624 1 96.44 90 THR B CA 1
ATOM 3030 C C . THR B 1 90 ? -8.859 25.828 -0.407 1 96.44 90 THR B C 1
ATOM 3032 O O . THR B 1 90 ? -9.867 26.516 -0.602 1 96.44 90 THR B O 1
ATOM 3035 N N . THR B 1 91 ? -8.68 24.672 -0.977 1 96.94 91 THR B N 1
ATOM 3036 C CA . THR B 1 91 ? -9.562 24.141 -2.018 1 96.94 91 THR B CA 1
ATOM 3037 C C . THR B 1 91 ? -10.922 23.781 -1.44 1 96.94 91 THR B C 1
ATOM 3039 O O . THR B 1 91 ? -11.961 24.062 -2.051 1 96.94 91 THR B O 1
ATOM 3042 N N . THR B 1 92 ? -10.93 23.188 -0.243 1 97.5 92 THR B N 1
ATOM 3043 C CA . THR B 1 92 ? -12.188 22.734 0.344 1 97.5 92 THR B CA 1
ATOM 3044 C C . THR B 1 92 ? -12.992 23.938 0.858 1 97.5 92 THR B C 1
ATOM 3046 O O . THR B 1 92 ? -14.219 23.922 0.806 1 97.5 92 THR B O 1
ATOM 3049 N N . SER B 1 93 ? -12.305 24.938 1.312 1 96.75 93 SER B N 1
ATOM 3050 C CA . SER B 1 93 ? -12.992 26.156 1.739 1 96.75 93 SER B CA 1
ATOM 3051 C C . SER B 1 93 ? -13.734 26.812 0.577 1 96.75 93 SER B C 1
ATOM 3053 O O . SER B 1 93 ? -14.805 27.391 0.763 1 96.75 93 SER B O 1
ATOM 3055 N N . ASP B 1 94 ? -13.195 26.672 -0.6 1 95.56 94 ASP B N 1
ATOM 3056 C CA . ASP B 1 94 ? -13.773 27.2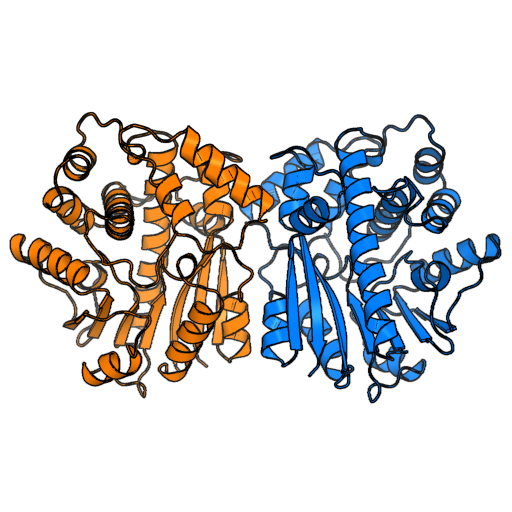66 -1.802 1 95.56 94 ASP B CA 1
ATOM 3057 C C . ASP B 1 94 ? -15.07 26.547 -2.193 1 95.56 94 ASP B C 1
ATOM 3059 O O . ASP B 1 94 ? -15.891 27.109 -2.926 1 95.56 94 ASP B O 1
ATOM 3063 N N . THR B 1 95 ? -15.273 25.359 -1.657 1 96 95 THR B N 1
ATOM 3064 C CA . THR B 1 95 ? -16.484 24.609 -1.978 1 96 95 THR B CA 1
ATOM 3065 C C . THR B 1 95 ? -17.625 24.984 -1.028 1 96 95 THR B C 1
ATOM 3067 O O . THR B 1 95 ? -18.75 24.516 -1.188 1 96 95 THR B O 1
ATOM 3070 N N . GLY B 1 96 ? -17.312 25.766 0.005 1 96.19 96 GLY B N 1
ATOM 3071 C CA . GLY B 1 96 ? -18.359 26.219 0.914 1 96.19 96 GLY B CA 1
ATOM 3072 C C . GLY B 1 96 ? -18.281 25.562 2.277 1 96.19 96 GLY B C 1
ATOM 3073 O O . GLY B 1 96 ? -19.062 25.906 3.178 1 96.19 96 GLY B O 1
ATOM 3074 N N . VAL B 1 97 ? -17.375 24.703 2.488 1 98.25 97 VAL B N 1
ATOM 3075 C CA . VAL B 1 97 ? -17.219 24.016 3.768 1 98.25 97 VAL B CA 1
ATOM 3076 C C . VAL B 1 97 ? -16.734 25 4.832 1 98.25 97 VAL B C 1
ATOM 3078 O O . VAL B 1 97 ? -15.812 25.781 4.598 1 98.25 97 VAL B O 1
ATOM 3081 N N . ARG B 1 98 ? -17.406 24.922 5.965 1 98.62 98 ARG B N 1
ATOM 3082 C CA . ARG B 1 98 ? -17.078 25.906 7 1 98.62 98 ARG B CA 1
ATOM 3083 C C . ARG B 1 98 ? -16.797 25.219 8.328 1 98.62 98 ARG B C 1
ATOM 3085 O O . ARG B 1 98 ? -16.578 25.891 9.344 1 98.62 98 ARG B O 1
ATOM 3092 N N . GLN B 1 99 ? -16.828 23.906 8.398 1 98.81 99 GLN B N 1
ATOM 3093 C CA . GLN B 1 99 ? -16.406 23.125 9.555 1 98.81 99 GLN B CA 1
ATOM 3094 C C . GLN B 1 99 ? -15.133 22.328 9.258 1 98.81 99 GLN B C 1
ATOM 3096 O O . GLN B 1 99 ? -15.117 21.5 8.359 1 98.81 99 GLN B O 1
ATOM 3101 N N . VAL B 1 100 ? -14.125 22.641 10.008 1 98.88 100 VAL B N 1
ATOM 3102 C CA . VAL B 1 100 ? -12.828 21.984 9.836 1 98.88 100 VAL B CA 1
ATOM 3103 C C . VAL B 1 100 ? -12.461 21.219 11.102 1 98.88 100 VAL B C 1
ATOM 3105 O O . VAL B 1 100 ? -12.578 21.75 12.211 1 98.88 100 VAL B O 1
ATOM 3108 N N . VAL B 1 101 ? -12.102 19.969 10.961 1 98.94 101 VAL B N 1
ATOM 3109 C CA . VAL B 1 101 ? -11.727 19.156 12.109 1 98.94 101 VAL B CA 1
ATOM 3110 C C . VAL B 1 101 ? -10.289 18.656 11.945 1 98.94 101 VAL B C 1
ATOM 3112 O O . VAL B 1 101 ? -9.969 17.984 10.969 1 98.94 101 VAL B O 1
ATOM 3115 N N . LEU B 1 102 ? -9.422 19.016 12.852 1 98.75 102 LEU B N 1
ATOM 3116 C CA . LEU B 1 102 ? -8.039 18.562 12.922 1 98.75 102 LEU B CA 1
ATOM 3117 C C . LEU B 1 102 ? -7.863 17.516 14.023 1 98.75 102 LEU B C 1
ATOM 3119 O O . LEU B 1 102 ? -7.863 17.859 15.203 1 98.75 102 LEU B O 1
ATOM 3123 N N . LEU B 1 103 ? -7.684 16.266 13.656 1 98.25 103 LEU B N 1
ATOM 3124 C CA . LEU B 1 103 ? -7.484 15.203 14.633 1 98.25 103 LEU B CA 1
ATOM 3125 C C . LEU B 1 103 ? -6.016 15.086 15.008 1 98.25 103 LEU B C 1
ATOM 3127 O O . LEU B 1 103 ? -5.141 15.086 14.141 1 98.25 103 LEU B O 1
ATOM 3131 N N . ALA B 1 104 ? -5.789 14.953 16.328 1 95.56 104 ALA B N 1
ATOM 3132 C CA . ALA B 1 104 ? -4.418 14.977 16.844 1 95.56 104 ALA B CA 1
ATOM 3133 C C . ALA B 1 104 ? -3.664 16.203 16.312 1 95.56 104 ALA B C 1
ATOM 3135 O O . ALA B 1 104 ? -2.582 16.062 15.742 1 95.56 104 ALA B O 1
ATOM 3136 N N . SER B 1 105 ? -4.234 17.375 16.594 1 96.06 105 SER B N 1
ATOM 3137 C CA . SER B 1 105 ? -3.805 18.609 15.961 1 96.06 105 SER B CA 1
ATOM 3138 C C . SER B 1 105 ? -2.395 19 16.406 1 96.06 105 SER B C 1
ATOM 3140 O O . SER B 1 105 ? -1.712 19.766 15.719 1 96.06 105 SER B O 1
ATOM 3142 N N . GLY B 1 106 ? -1.99 18.531 17.609 1 94.19 106 GLY B N 1
ATOM 3143 C CA . GLY B 1 106 ? -0.661 18.891 18.078 1 94.19 106 GLY B CA 1
ATOM 3144 C C . GLY B 1 106 ? -0.396 20.375 18.078 1 94.19 106 GLY B C 1
ATOM 3145 O O . GLY B 1 106 ? -1.201 21.156 18.578 1 94.19 106 GLY B O 1
ATOM 3146 N N . LEU B 1 107 ? 0.708 20.75 17.5 1 96.19 107 LEU B N 1
ATOM 3147 C CA . LEU B 1 107 ? 1.113 22.141 17.453 1 96.19 107 LEU B CA 1
ATOM 3148 C C . LEU B 1 107 ? 0.791 22.766 16.094 1 96.19 107 LEU B C 1
ATOM 3150 O O . LEU B 1 107 ? 1.515 23.641 15.617 1 96.19 107 LEU B O 1
ATOM 3154 N N . ASP B 1 108 ? -0.271 22.234 15.492 1 96.38 108 ASP B N 1
ATOM 3155 C CA . ASP B 1 108 ? -0.8 22.781 14.242 1 96.38 108 ASP B CA 1
ATOM 3156 C C . ASP B 1 108 ? -1.343 24.188 14.445 1 96.38 108 ASP B C 1
ATOM 3158 O O . ASP B 1 108 ? -2.01 24.469 15.445 1 96.38 108 ASP B O 1
ATOM 3162 N N . CYS B 1 109 ? -1.041 25.109 13.508 1 96.94 109 CYS B N 1
ATOM 3163 C CA . CYS B 1 109 ? -1.493 26.484 13.672 1 96.94 109 CYS B CA 1
ATOM 3164 C C . CYS B 1 109 ? -2.279 26.953 12.453 1 96.94 109 CYS B C 1
ATOM 3166 O O . CYS B 1 109 ? -2.301 28.141 12.133 1 96.94 109 CYS B O 1
ATOM 3168 N N . ARG B 1 110 ? -2.881 26.047 11.789 1 97.94 110 ARG B N 1
ATOM 3169 C CA . ARG B 1 110 ? -3.607 26.406 10.57 1 97.94 110 ARG B CA 1
ATOM 3170 C C . ARG B 1 110 ? -4.762 27.344 10.883 1 97.94 110 ARG B C 1
ATOM 3172 O O . ARG B 1 110 ? -5.109 28.203 10.062 1 97.94 110 ARG B O 1
ATOM 3179 N N . ALA B 1 111 ? -5.344 27.297 12.07 1 97.94 111 ALA B N 1
ATOM 3180 C CA . ALA B 1 111 ? -6.398 28.219 12.469 1 97.94 111 ALA B CA 1
ATOM 3181 C C . ALA B 1 111 ? -5.879 29.656 12.539 1 97.94 111 ALA B C 1
ATOM 3183 O O . ALA B 1 111 ? -6.656 30.609 12.477 1 97.94 111 ALA B O 1
ATOM 3184 N N . TYR B 1 112 ? -4.555 29.797 12.727 1 97.06 112 TYR B N 1
ATOM 3185 C CA . TYR B 1 112 ? -3.902 31.094 12.859 1 97.06 112 TYR B CA 1
ATOM 3186 C C . TYR B 1 112 ? -3.221 31.5 11.555 1 97.06 112 TYR B C 1
ATOM 3188 O O . TYR B 1 112 ? -3.17 32.688 11.211 1 97.06 112 TYR B O 1
ATOM 3196 N N . ARG B 1 113 ? -2.703 30.531 10.867 1 96.12 113 ARG B N 1
ATOM 3197 C CA . ARG B 1 113 ? -1.797 30.766 9.75 1 96.12 113 ARG B CA 1
ATOM 3198 C C . ARG B 1 113 ? -2.57 30.953 8.445 1 96.12 113 ARG B C 1
ATOM 3200 O O . ARG B 1 113 ? -2.211 31.797 7.621 1 96.12 113 ARG B O 1
ATOM 3207 N N . LEU B 1 114 ? -3.635 30.188 8.234 1 96.75 114 LEU B N 1
ATOM 3208 C CA . LEU B 1 114 ? -4.375 30.234 6.977 1 96.75 114 LEU B CA 1
ATOM 3209 C C . LEU B 1 114 ? -5.441 31.328 7.016 1 96.75 114 LEU B C 1
ATOM 3211 O O . LEU B 1 114 ? -5.902 31.703 8.094 1 96.75 114 LEU B O 1
ATOM 3215 N N . GLN B 1 115 ? -5.762 31.844 5.852 1 95.5 115 GLN B N 1
ATOM 3216 C CA . GLN B 1 115 ? -6.875 32.781 5.723 1 95.5 115 GLN B CA 1
ATOM 3217 C C . GLN B 1 115 ? -8.195 32.031 5.52 1 95.5 115 GLN B C 1
ATOM 3219 O O . GLN B 1 115 ? -8.453 31.5 4.434 1 95.5 115 GLN B O 1
ATOM 3224 N N . TRP B 1 116 ? -9.016 32.062 6.555 1 97.69 116 TRP B N 1
ATOM 3225 C CA . TRP B 1 116 ? -10.281 31.344 6.516 1 97.69 116 TRP B CA 1
ATOM 3226 C C . TRP B 1 116 ? -11.43 32.281 6.148 1 97.69 116 TRP B C 1
ATOM 3228 O O . TRP B 1 116 ? -11.469 33.438 6.586 1 97.69 116 TRP B O 1
ATOM 3238 N N . PRO B 1 117 ? -12.367 31.797 5.309 1 97.25 117 PRO B N 1
ATOM 3239 C CA . PRO B 1 117 ? -13.609 32.562 5.121 1 97.25 117 PRO B CA 1
ATOM 3240 C C . PRO B 1 117 ? -14.328 32.844 6.438 1 97.25 117 PRO B C 1
ATOM 3242 O O . PRO B 1 117 ? -14.164 32.094 7.41 1 97.25 117 PRO B O 1
ATOM 3245 N N . ALA B 1 118 ? -15.156 33.844 6.355 1 94.56 118 ALA B N 1
ATOM 3246 C CA . ALA B 1 118 ? -15.914 34.219 7.543 1 94.56 118 ALA B CA 1
ATOM 3247 C C . ALA B 1 118 ? -16.766 33.062 8.055 1 94.56 118 ALA B C 1
ATOM 3249 O O . ALA B 1 118 ? -17.328 32.281 7.258 1 94.56 118 ALA B O 1
ATOM 3250 N N . GLU B 1 119 ? -16.828 32.844 9.289 1 93.75 119 GLU B N 1
ATOM 3251 C CA . GLU B 1 119 ? -17.688 31.906 9.984 1 93.75 119 GLU B CA 1
ATOM 3252 C C . GLU B 1 119 ? -17.109 30.5 9.922 1 93.75 119 GLU B C 1
ATOM 3254 O O . GLU B 1 119 ? -17.812 29.531 10.234 1 93.75 119 GLU B O 1
ATOM 3259 N N . THR B 1 120 ? -15.875 30.391 9.422 1 98.44 120 THR B N 1
ATOM 3260 C CA . THR B 1 120 ? -15.242 29.078 9.484 1 98.44 120 THR B CA 1
ATOM 3261 C C . THR B 1 120 ? -14.945 28.688 10.93 1 98.44 120 THR B C 1
ATOM 3263 O O . THR B 1 120 ? -14.414 29.5 11.695 1 98.44 120 THR B O 1
ATOM 3266 N N . GLU B 1 121 ? -15.383 27.484 11.281 1 98.75 121 GLU B N 1
ATOM 3267 C CA . GLU B 1 121 ? -15.078 26.891 12.586 1 98.75 121 GLU B CA 1
ATOM 3268 C C . GLU B 1 121 ? -14.008 25.812 12.469 1 98.75 121 GLU B C 1
ATOM 3270 O O . GLU B 1 121 ? -14.102 24.922 11.625 1 98.75 121 GLU B O 1
ATOM 3275 N N . VAL B 1 122 ? -12.961 25.922 13.328 1 98.81 122 VAL B N 1
ATOM 3276 C CA . VAL B 1 122 ? -11.883 24.953 13.336 1 98.81 122 VAL B CA 1
ATOM 3277 C C . VAL B 1 122 ? -11.852 24.219 14.672 1 98.81 122 VAL B C 1
ATOM 3279 O O . VAL B 1 122 ? -11.594 24.828 15.719 1 98.81 122 VAL B O 1
ATOM 3282 N N . TYR B 1 123 ? -12.164 22.938 14.602 1 98.88 123 TYR B N 1
ATOM 3283 C CA . TYR B 1 123 ? -12.117 22.078 15.781 1 98.88 123 TYR B CA 1
ATOM 3284 C C . TYR B 1 123 ? -10.789 21.344 15.859 1 98.88 123 TYR B C 1
ATOM 3286 O O . TYR B 1 123 ? -10.461 20.547 14.977 1 98.88 123 TYR B O 1
ATOM 3294 N N . GLU B 1 124 ? -10.031 21.594 16.938 1 98.56 124 GLU B N 1
ATOM 3295 C CA . GLU B 1 124 ? -8.742 20.953 17.156 1 98.56 124 GLU B CA 1
ATOM 3296 C C . GLU B 1 124 ? -8.812 19.953 18.312 1 98.56 124 GLU B C 1
ATOM 3298 O O . GLU B 1 124 ? -9 20.359 19.469 1 98.56 124 GLU B O 1
ATOM 3303 N N . LEU B 1 125 ? -8.688 18.688 17.969 1 98 125 LEU B N 1
ATOM 3304 C CA . LEU B 1 125 ? -8.734 17.672 19.016 1 98 125 LEU B CA 1
ATOM 3305 C C . LEU B 1 125 ? -7.332 17.156 19.344 1 98 125 LEU B C 1
ATOM 3307 O O . LEU B 1 125 ? -6.578 16.781 18.438 1 98 125 LEU B O 1
ATOM 3311 N N . ASP B 1 126 ? -6.938 17.188 20.594 1 95.38 126 ASP B N 1
ATOM 3312 C CA . ASP B 1 126 ? -5.684 16.609 21.078 1 95.38 126 ASP B CA 1
ATOM 3313 C C . ASP B 1 126 ? -5.711 16.453 22.594 1 95.38 126 ASP B C 1
ATOM 3315 O O . ASP B 1 126 ? -6.703 16.797 23.25 1 95.38 126 ASP B O 1
ATOM 3319 N N . GLN B 1 127 ? -4.668 15.906 23.109 1 91.94 127 GLN B N 1
ATOM 3320 C CA . GLN B 1 127 ? -4.551 15.711 24.547 1 91.94 127 GLN B CA 1
ATOM 3321 C C . GLN B 1 127 ? -4.488 17.047 25.281 1 91.94 127 GLN B C 1
ATOM 3323 O O . GLN B 1 127 ? -3.959 18.031 24.75 1 91.94 127 GLN B O 1
ATOM 3328 N N . PRO B 1 128 ? -4.93 17.094 26.516 1 91 128 PRO B N 1
ATOM 3329 C CA . PRO B 1 128 ? -5.062 18.344 27.266 1 91 128 PRO B CA 1
ATOM 3330 C C . PRO B 1 128 ? -3.738 19.078 27.422 1 91 128 PRO B C 1
ATOM 3332 O O . PRO B 1 128 ? -3.682 20.297 27.219 1 91 128 PRO B O 1
ATOM 3335 N N . LEU B 1 129 ? -2.676 18.406 27.656 1 88.75 129 LEU B N 1
ATOM 3336 C CA . LEU B 1 129 ? -1.406 19.062 27.922 1 88.75 129 LEU B CA 1
ATOM 3337 C C . LEU B 1 129 ? -0.824 19.672 26.656 1 88.75 129 LEU B C 1
ATOM 3339 O O . LEU B 1 129 ? -0.168 20.719 26.703 1 88.75 129 LEU B O 1
ATOM 3343 N N . VAL B 1 130 ? -1.082 19.031 25.516 1 90.12 130 VAL B N 1
ATOM 3344 C CA . VAL B 1 130 ? -0.631 19.578 24.25 1 90.12 130 VAL B CA 1
ATOM 3345 C C . VAL B 1 130 ? -1.394 20.875 23.938 1 90.12 130 VAL B C 1
ATOM 3347 O O . VAL B 1 130 ? -0.795 21.875 23.547 1 90.12 130 VAL B O 1
ATOM 3350 N N . GLN B 1 131 ? -2.658 20.844 24.172 1 92 131 GLN B N 1
ATOM 3351 C CA . GLN B 1 131 ? -3.5 22.016 23.922 1 92 131 GLN B CA 1
ATOM 3352 C C . GLN B 1 131 ? -3.111 23.172 24.828 1 92 131 GLN B C 1
ATOM 3354 O O . GLN B 1 131 ? -3.074 24.328 24.375 1 92 131 GLN B O 1
ATOM 3359 N N . GLN B 1 132 ? -2.838 22.844 26.031 1 92.88 132 GLN B N 1
ATOM 3360 C CA . GLN B 1 132 ? -2.453 23.875 26.984 1 92.88 132 GLN B CA 1
ATOM 3361 C C . GLN B 1 132 ? -1.152 24.547 26.578 1 92.88 132 GLN B C 1
ATOM 3363 O O . GLN B 1 132 ? -1.064 25.781 26.578 1 92.88 132 GLN B O 1
ATOM 3368 N N . PHE B 1 133 ? -0.184 23.781 26.266 1 92.69 133 PHE B N 1
ATOM 3369 C CA . PHE B 1 133 ? 1.101 24.312 25.828 1 92.69 133 PHE B CA 1
ATOM 3370 C C . PHE B 1 133 ? 0.933 25.188 24.594 1 92.69 133 PHE B C 1
ATOM 3372 O O . PHE B 1 133 ? 1.487 26.281 24.531 1 92.69 133 PHE B O 1
ATOM 3379 N N . LYS B 1 134 ? 0.154 24.656 23.641 1 95.12 134 LYS B N 1
ATOM 3380 C CA . LYS B 1 134 ? -0.098 25.406 22.406 1 95.12 134 LYS B CA 1
ATOM 3381 C C . LYS B 1 134 ? -0.764 26.75 22.703 1 95.12 134 LYS B C 1
ATOM 3383 O O . LYS B 1 134 ? -0.307 27.781 22.234 1 95.12 134 LYS B O 1
ATOM 3388 N N . GLN B 1 135 ? -1.771 26.75 23.531 1 95.31 135 GLN B N 1
ATOM 3389 C CA . GLN B 1 135 ? -2.539 27.953 23.844 1 95.31 135 GLN B CA 1
ATOM 3390 C C . GLN B 1 135 ? -1.69 28.969 24.594 1 95.31 135 GLN B C 1
ATOM 3392 O O . GLN B 1 135 ? -1.688 30.156 24.25 1 95.31 135 GLN B O 1
ATOM 3397 N N . GLU B 1 136 ? -0.965 28.5 25.562 1 95.62 136 GLU B N 1
ATOM 3398 C CA . GLU B 1 136 ? -0.131 29.375 26.359 1 95.62 136 GLU B CA 1
ATOM 3399 C C . GLU B 1 136 ? 0.932 30.062 25.516 1 95.62 136 GLU B C 1
ATOM 3401 O O . GLU B 1 136 ? 1.182 31.266 25.656 1 95.62 136 GLU B O 1
ATOM 3406 N N . THR B 1 137 ? 1.522 29.25 24.672 1 95.62 137 THR B N 1
ATOM 3407 C CA . THR B 1 137 ? 2.57 29.797 23.812 1 95.62 137 THR B CA 1
ATOM 3408 C C . THR B 1 137 ? 2.008 30.844 22.875 1 95.62 137 THR B C 1
ATOM 3410 O O . THR B 1 137 ? 2.58 31.938 22.734 1 95.62 137 THR B O 1
ATOM 3413 N N . LEU B 1 138 ? 0.875 30.594 22.25 1 96.81 138 LEU B N 1
ATOM 3414 C CA . LEU B 1 138 ? 0.275 31.516 21.297 1 96.81 138 LEU B CA 1
ATOM 3415 C C . LEU B 1 138 ? -0.234 32.781 21.984 1 96.81 138 LEU B C 1
ATOM 3417 O O . LEU B 1 138 ? -0.07 33.875 21.469 1 96.81 138 LEU B O 1
ATOM 3421 N N . ASP B 1 139 ? -0.775 32.594 23.141 1 96.62 139 ASP B N 1
ATOM 3422 C CA . ASP B 1 139 ? -1.241 33.75 23.938 1 96.62 139 ASP B CA 1
ATOM 3423 C C . ASP B 1 139 ? -0.083 34.656 24.297 1 96.62 139 ASP B C 1
ATOM 3425 O O . ASP B 1 139 ? -0.213 35.875 24.234 1 96.62 139 ASP B O 1
ATOM 3429 N N . ALA B 1 140 ? 0.977 34.062 24.688 1 96.56 140 ALA B N 1
ATOM 3430 C CA . ALA B 1 140 ? 2.146 34.844 25.125 1 96.56 140 ALA B CA 1
ATOM 3431 C C . ALA B 1 140 ? 2.678 35.719 23.984 1 96.56 140 ALA B C 1
ATOM 3433 O O . ALA B 1 140 ? 3.363 36.719 24.234 1 96.56 140 ALA B O 1
ATOM 3434 N N . HIS B 1 141 ? 2.283 35.375 22.812 1 96.12 141 HIS B N 1
ATOM 3435 C CA . HIS B 1 141 ? 2.795 36.125 21.672 1 96.12 141 HIS B CA 1
ATOM 3436 C C . HIS B 1 141 ? 1.685 36.906 21 1 96.12 141 HIS B C 1
ATOM 3438 O O . HIS B 1 141 ? 1.856 37.375 19.859 1 96.12 141 HIS B O 1
ATOM 3444 N N . GLY B 1 142 ? 0.527 36.969 21.562 1 95.94 142 GLY B N 1
ATOM 3445 C CA . GLY B 1 142 ? -0.584 37.781 21.078 1 95.94 142 GLY B CA 1
ATOM 3446 C C . GLY B 1 142 ? -1.148 37.281 19.75 1 95.94 142 GLY B C 1
ATOM 3447 O O . GLY B 1 142 ? -1.657 38.094 18.969 1 95.94 142 GLY B O 1
ATOM 3448 N N . ALA B 1 143 ? -0.99 36 19.5 1 95.88 143 ALA B N 1
ATOM 3449 C CA . ALA B 1 143 ? -1.515 35.438 18.25 1 95.88 143 ALA B CA 1
ATOM 3450 C C . ALA B 1 143 ? -3.041 35.438 18.25 1 95.88 143 ALA B C 1
ATOM 3452 O O . ALA B 1 143 ? -3.672 35.188 19.281 1 95.88 143 ALA B O 1
ATOM 3453 N N . ALA B 1 144 ? -3.635 35.844 17.109 1 95.88 144 ALA B N 1
ATOM 3454 C CA . ALA B 1 144 ? -5.082 35.844 16.922 1 95.88 144 ALA B CA 1
ATOM 3455 C C . ALA B 1 144 ? -5.48 34.938 15.766 1 95.88 144 ALA B C 1
ATOM 3457 O O . ALA B 1 144 ? -4.949 35.062 14.664 1 95.88 144 ALA B O 1
ATOM 3458 N N . PRO B 1 145 ? -6.371 34.031 16.016 1 96.88 145 PRO B N 1
ATOM 3459 C CA . PRO B 1 145 ? -6.789 33.125 14.922 1 96.88 145 PRO B CA 1
ATOM 3460 C C . PRO B 1 145 ? -7.625 33.875 13.867 1 96.88 145 PRO B C 1
ATOM 3462 O O . PRO B 1 145 ? -8.258 34.875 14.164 1 96.88 145 PRO B O 1
ATOM 3465 N N . SER B 1 146 ? -7.59 33.344 12.656 1 96.38 146 SER B N 1
ATOM 3466 C CA . SER B 1 146 ? -8.375 33.875 11.547 1 96.38 146 SER B CA 1
ATOM 3467 C C . SER B 1 146 ? -9.711 33.156 11.422 1 96.38 146 SER B C 1
ATOM 3469 O O . SER B 1 146 ? -10.523 33.469 10.555 1 96.38 146 SER B O 1
ATOM 3471 N N . ALA B 1 147 ? -10 32.156 12.273 1 97.88 147 ALA B N 1
ATOM 3472 C CA . ALA B 1 147 ? -11.234 31.391 12.336 1 97.88 147 ALA B CA 1
ATOM 3473 C C . ALA B 1 147 ? -11.734 31.266 13.773 1 97.88 147 ALA B C 1
ATOM 3475 O O . ALA B 1 147 ? -11.039 31.672 14.711 1 97.88 147 ALA B O 1
ATOM 3476 N N . VAL B 1 148 ? -12.992 30.859 13.922 1 98 148 VAL B N 1
ATOM 3477 C CA . VAL B 1 148 ? -13.461 30.484 15.25 1 98 148 VAL B CA 1
ATOM 3478 C C . VAL B 1 148 ? -12.836 29.156 15.672 1 98 148 VAL B C 1
ATOM 3480 O O . VAL B 1 148 ? -13.195 28.109 15.148 1 98 148 VAL B O 1
ATOM 3483 N N . ARG B 1 149 ? -11.93 29.25 16.609 1 98.12 149 ARG B N 1
ATOM 3484 C CA . ARG B 1 149 ? -11.164 28.078 17.031 1 98.12 149 ARG B CA 1
ATOM 3485 C C . ARG B 1 149 ? -11.82 27.391 18.219 1 98.12 149 ARG B C 1
ATOM 3487 O O . ARG B 1 149 ? -12.211 28.062 19.188 1 98.12 149 ARG B O 1
ATOM 3494 N N . HIS B 1 150 ? -11.992 26.109 18.109 1 98.31 150 HIS B N 1
ATOM 3495 C CA . HIS B 1 150 ? -12.516 25.281 19.203 1 98.31 150 HIS B CA 1
ATOM 3496 C C . HIS B 1 150 ? -11.492 24.234 19.641 1 98.31 150 HIS B C 1
ATOM 3498 O O . HIS B 1 150 ? -11.516 23.109 19.156 1 98.31 150 HIS B O 1
ATOM 3504 N N . PRO B 1 151 ? -10.594 24.609 20.625 1 97.81 151 PRO B N 1
ATOM 3505 C CA . PRO B 1 151 ? -9.719 23.562 21.172 1 97.81 151 PRO B CA 1
ATOM 3506 C C . PRO B 1 151 ? -10.477 22.547 22.016 1 97.81 151 PRO B C 1
ATOM 3508 O O . PRO B 1 151 ? -11.195 22.922 22.953 1 97.81 151 PRO B O 1
ATOM 3511 N N . ILE B 1 152 ? -10.367 21.344 21.656 1 97.62 152 ILE B N 1
ATOM 3512 C CA . ILE B 1 152 ? -11.07 20.281 22.359 1 97.62 152 ILE B CA 1
ATOM 3513 C C . ILE B 1 152 ? -10.062 19.312 22.969 1 97.62 152 ILE B C 1
ATOM 3515 O O . ILE B 1 152 ? -9.359 18.594 22.25 1 97.62 152 ILE B O 1
ATOM 3519 N N . SER B 1 153 ? -10.023 19.297 24.328 1 94.69 153 SER B N 1
ATOM 3520 C CA . SER B 1 153 ? -9.141 18.391 25.062 1 94.69 153 SER B CA 1
ATOM 3521 C C . SER B 1 153 ? -9.758 17 25.203 1 94.69 153 SER B C 1
ATOM 3523 O O . SER B 1 153 ? -10.695 16.797 25.969 1 94.69 153 SER B O 1
ATOM 3525 N N . VAL B 1 154 ? -9.141 16.031 24.422 1 94.06 154 VAL B N 1
ATOM 3526 C CA . VAL B 1 154 ? -9.719 14.688 24.469 1 94.06 154 VAL B CA 1
ATOM 3527 C C . VAL B 1 154 ? -8.688 13.672 23.984 1 94.06 154 VAL B C 1
ATOM 3529 O O . VAL B 1 154 ? -7.809 13.992 23.172 1 94.06 154 VAL B O 1
ATOM 3532 N N . ASP B 1 155 ? -8.797 12.523 24.531 1 89.38 155 ASP B N 1
ATOM 3533 C CA . ASP B 1 155 ? -8.086 11.352 24.016 1 89.38 155 ASP B CA 1
ATOM 3534 C C . ASP B 1 155 ? -8.867 10.672 22.891 1 89.38 155 ASP B C 1
ATOM 3536 O O . ASP B 1 155 ? -10.016 10.266 23.094 1 89.38 155 ASP B O 1
ATOM 3540 N N . LEU B 1 156 ? -8.234 10.453 21.719 1 90.38 156 LEU B N 1
ATOM 3541 C CA . LEU B 1 156 ? -8.922 9.938 20.547 1 90.38 156 LEU B CA 1
ATOM 3542 C C . LEU B 1 156 ? -9.242 8.453 20.719 1 90.38 156 LEU B C 1
ATOM 3544 O O . LEU B 1 156 ? -9.961 7.875 19.891 1 90.38 156 LEU B O 1
ATOM 3548 N N . ARG B 1 157 ? -8.789 7.766 21.781 1 85.62 157 ARG B N 1
ATOM 3549 C CA . ARG B 1 157 ? -9.133 6.387 22.109 1 85.62 157 ARG B CA 1
ATOM 3550 C C . ARG B 1 157 ? -10.453 6.324 22.891 1 85.62 157 ARG B C 1
ATOM 3552 O O . ARG B 1 157 ? -11 5.242 23.109 1 85.62 157 ARG B O 1
ATOM 3559 N N . GLN B 1 158 ? -10.93 7.5 23.219 1 87.44 158 GLN B N 1
ATOM 3560 C CA . GLN B 1 158 ? -12.195 7.625 23.938 1 87.44 158 GLN B CA 1
ATOM 3561 C C . GLN B 1 158 ? -13.305 8.117 23.016 1 87.44 158 GLN B C 1
ATOM 3563 O O . GLN B 1 158 ? -13.195 8.016 21.781 1 87.44 158 GLN B O 1
ATOM 3568 N N . ASP B 1 159 ? -14.398 8.562 23.641 1 92.75 159 ASP B N 1
ATOM 3569 C CA . ASP B 1 159 ? -15.57 8.992 22.875 1 92.75 159 ASP B CA 1
ATOM 3570 C C . ASP B 1 159 ? -15.43 10.438 22.406 1 92.75 159 ASP B C 1
ATOM 3572 O O . ASP B 1 159 ? -16.234 11.297 22.781 1 92.75 159 ASP B O 1
ATOM 3576 N N . TRP B 1 160 ? -14.5 10.602 21.469 1 96.94 160 TRP B N 1
ATOM 3577 C CA . TRP B 1 160 ? -14.203 11.953 21 1 96.94 160 TRP B CA 1
ATOM 3578 C C . TRP B 1 160 ? -15.312 12.461 20.078 1 96.94 160 TRP B C 1
ATOM 3580 O O . TRP B 1 160 ? -15.469 13.672 19.922 1 96.94 160 TRP B O 1
ATOM 3590 N N . SER B 1 161 ? -16.109 11.562 19.422 1 97.75 161 SER B N 1
ATOM 3591 C CA . SER B 1 161 ? -17.156 11.969 18.5 1 97.75 161 SER B CA 1
ATOM 3592 C C . SER B 1 161 ? -18.266 12.727 19.219 1 97.75 161 SER B C 1
ATOM 3594 O O . SER B 1 161 ? -18.75 13.75 18.719 1 97.75 161 SER B O 1
ATOM 3596 N N . THR B 1 162 ? -18.609 12.266 20.406 1 97.69 162 THR B N 1
ATOM 3597 C CA . THR B 1 162 ? -19.641 12.922 21.203 1 97.69 162 THR B CA 1
ATOM 3598 C C . THR B 1 162 ? -19.172 14.297 21.672 1 97.69 162 THR B C 1
ATOM 3600 O O . THR B 1 162 ? -19.906 15.281 21.578 1 97.69 162 THR B O 1
ATOM 3603 N N . ILE B 1 163 ? -17.953 14.336 22.156 1 98.06 163 ILE B N 1
ATOM 3604 C CA . ILE B 1 163 ? -17.391 15.578 22.672 1 98.06 163 ILE B CA 1
ATOM 3605 C C . ILE B 1 163 ? -17.297 16.594 21.531 1 98.06 163 ILE B C 1
ATOM 3607 O O . ILE B 1 163 ? -17.562 17.781 21.734 1 98.06 163 ILE B O 1
ATOM 3611 N N . LEU B 1 164 ? -16.938 16.172 20.328 1 98.69 164 LEU B N 1
ATOM 3612 C CA . LEU B 1 164 ? -16.875 17.031 19.156 1 98.69 164 LEU B CA 1
ATOM 3613 C C . LEU B 1 164 ? -18.234 17.656 18.859 1 98.69 164 LEU B C 1
ATOM 3615 O O . LEU B 1 164 ? -18.344 18.859 18.656 1 98.69 164 LEU B O 1
ATOM 3619 N N . GLN B 1 165 ? -19.234 16.875 18.891 1 98.56 165 GLN B N 1
ATOM 3620 C CA . GLN B 1 165 ? -20.578 17.359 18.609 1 98.56 165 GLN B CA 1
ATOM 3621 C C . GLN B 1 165 ? -21.078 18.297 19.703 1 98.56 165 GLN B C 1
ATOM 3623 O O . GLN B 1 165 ? -21.703 19.328 19.422 1 98.56 165 GLN B O 1
ATOM 3628 N N . GLU B 1 166 ? -20.719 18 20.922 1 98.12 166 GLU B N 1
ATOM 3629 C CA . GLU B 1 166 ? -21.094 18.844 22.047 1 98.12 166 GLU B CA 1
ATOM 3630 C C . GLU B 1 166 ? -20.391 20.203 22 1 98.12 166 GLU B C 1
ATOM 3632 O O . GLU B 1 166 ? -20.844 21.172 22.609 1 98.12 166 GLU B O 1
ATOM 3637 N N . SER B 1 167 ? -19.328 20.219 21.25 1 98.25 167 SER B N 1
ATOM 3638 C CA . SER B 1 167 ? -18.531 21.438 21.141 1 98.25 167 SER B CA 1
ATOM 3639 C C . SER B 1 167 ? -19.031 22.312 19.984 1 98.25 167 SER B C 1
ATOM 3641 O O . SER B 1 167 ? -18.422 23.328 19.656 1 98.25 167 SER B O 1
ATOM 3643 N N . GLY B 1 168 ? -20.078 21.859 19.312 1 98.31 168 GLY B N 1
ATOM 3644 C CA . GLY B 1 168 ? -20.703 22.719 18.312 1 98.31 168 GLY B CA 1
ATOM 3645 C C . GLY B 1 168 ? -20.625 22.156 16.906 1 98.31 168 GLY B C 1
ATOM 3646 O O . GLY B 1 168 ? -21.219 22.719 15.984 1 98.31 168 GLY B O 1
ATOM 3647 N N . PHE B 1 169 ? -19.938 21.031 16.703 1 98.81 169 PHE B N 1
ATOM 3648 C CA . PHE B 1 169 ? -19.844 20.422 15.391 1 98.81 169 PHE B CA 1
ATOM 3649 C C . PHE B 1 169 ? -21.188 19.875 14.953 1 98.81 169 PHE B C 1
ATOM 3651 O O . PHE B 1 169 ? -21.891 19.203 15.727 1 98.81 169 PHE B O 1
ATOM 3658 N N . ASP B 1 170 ? -21.578 20.156 13.703 1 98.81 170 ASP B N 1
ATOM 3659 C CA . ASP B 1 170 ? -22.859 19.703 13.156 1 98.81 170 ASP B CA 1
ATOM 3660 C C . ASP B 1 170 ? -22.641 18.625 12.086 1 98.81 170 ASP B C 1
ATOM 3662 O O . ASP B 1 170 ? -22.234 18.938 10.961 1 98.81 170 ASP B O 1
ATOM 3666 N N . PRO B 1 171 ? -22.922 17.359 12.422 1 98.62 171 PRO B N 1
ATOM 3667 C CA . PRO B 1 171 ? -22.672 16.281 11.469 1 98.62 171 PRO B CA 1
ATOM 3668 C C . PRO B 1 171 ? -23.578 16.344 10.25 1 98.62 171 PRO B C 1
ATOM 3670 O O . PRO B 1 171 ? -23.359 15.625 9.273 1 98.62 171 PRO B O 1
ATOM 3673 N N . SER B 1 172 ? -24.547 17.172 10.219 1 98.5 172 SER B N 1
ATOM 3674 C CA . SER B 1 172 ? -25.469 17.297 9.086 1 98.5 172 SER B CA 1
ATOM 3675 C C . SER B 1 172 ? -24.938 18.281 8.055 1 98.5 172 SER B C 1
ATOM 3677 O O . SER B 1 172 ? -25.469 18.359 6.945 1 98.5 172 SER B O 1
ATOM 3679 N N . ARG B 1 173 ? -23.875 18.984 8.398 1 98.38 173 ARG B N 1
ATOM 3680 C CA . ARG B 1 173 ? -23.266 19.938 7.488 1 98.38 173 ARG B CA 1
ATOM 3681 C C . ARG B 1 173 ? -21.938 19.422 6.965 1 98.38 173 ARG B C 1
ATOM 3683 O O . ARG B 1 173 ? -21.203 18.75 7.684 1 98.38 173 ARG B O 1
ATOM 3690 N N . PRO B 1 174 ? -21.562 19.797 5.719 1 98.56 174 PRO B N 1
ATOM 3691 C CA . PRO B 1 174 ? -20.266 19.375 5.18 1 98.56 174 PRO B CA 1
ATOM 3692 C C . PRO B 1 174 ? -19.094 19.828 6.031 1 98.56 174 PRO B C 1
ATOM 3694 O O . PRO B 1 174 ? -19.125 20.922 6.602 1 98.56 174 PRO B O 1
ATOM 3697 N N . SER B 1 175 ? -18.094 19.031 6.078 1 98.88 175 SER B N 1
ATOM 3698 C CA . SER B 1 175 ? -16.922 19.297 6.898 1 98.88 175 SER B CA 1
ATOM 3699 C C . SER B 1 175 ? -15.641 18.875 6.188 1 98.88 175 SER B C 1
ATOM 3701 O O . SER B 1 175 ? -15.688 18.109 5.227 1 98.88 175 SER B O 1
ATOM 3703 N N . ALA B 1 176 ? -14.539 19.453 6.559 1 98.94 176 ALA B N 1
ATOM 3704 C CA . ALA B 1 176 ? -13.203 19.062 6.102 1 98.94 176 ALA B CA 1
ATOM 3705 C C . ALA B 1 176 ? -12.375 18.484 7.246 1 98.94 176 ALA B C 1
ATOM 3707 O O . ALA B 1 176 ? -12.195 19.125 8.281 1 98.94 176 ALA B O 1
ATOM 3708 N N . TRP B 1 177 ? -11.898 17.266 7.055 1 98.94 177 TRP B N 1
ATOM 3709 C CA . TRP B 1 177 ? -11.195 16.516 8.094 1 98.94 177 TRP B CA 1
ATOM 3710 C C . TRP B 1 177 ? -9.719 16.344 7.734 1 98.94 177 TRP B C 1
ATOM 3712 O O . TRP B 1 177 ? -9.383 16.078 6.582 1 98.94 177 TRP B O 1
ATOM 3722 N N . LEU B 1 178 ? -8.883 16.484 8.711 1 98.94 178 LEU B N 1
ATOM 3723 C CA . LEU B 1 178 ? -7.457 16.219 8.523 1 98.94 178 LEU B CA 1
ATOM 3724 C C . LEU B 1 178 ? -6.965 15.172 9.516 1 98.94 178 LEU B C 1
ATOM 3726 O O . LEU B 1 178 ? -7.16 15.312 10.727 1 98.94 178 LEU B O 1
ATOM 3730 N N . VAL B 1 179 ? -6.418 14.109 9.008 1 98.56 179 VAL B N 1
ATOM 3731 C CA . VAL B 1 179 ? -5.703 13.086 9.758 1 98.56 179 VAL B CA 1
ATOM 3732 C C . VAL B 1 179 ? -4.23 13.078 9.352 1 98.56 179 VAL B C 1
ATOM 3734 O O . VAL B 1 179 ? -3.84 12.352 8.438 1 98.56 179 VAL B O 1
ATOM 3737 N N . GLU B 1 180 ? -3.449 13.852 10.031 1 97.62 180 GLU B N 1
ATOM 3738 C CA . GLU B 1 180 ? -2.045 14.078 9.703 1 97.62 180 GLU B CA 1
ATOM 3739 C C . GLU B 1 180 ? -1.134 13.617 10.836 1 97.62 180 GLU B C 1
ATOM 3741 O O . GLU B 1 180 ? -1.287 14.062 11.984 1 97.62 180 GLU B O 1
ATOM 3746 N N . GLY B 1 181 ? -0.185 12.719 10.477 1 94.88 181 GLY B N 1
ATOM 3747 C CA . GLY B 1 181 ? 0.771 12.281 11.484 1 94.88 181 GLY B CA 1
ATOM 3748 C C . GLY B 1 181 ? 0.135 11.477 12.602 1 94.88 181 GLY B C 1
ATOM 3749 O O . GLY B 1 181 ? 0.533 11.594 13.766 1 94.88 181 GLY B O 1
ATOM 3750 N N . LEU B 1 182 ? -0.783 10.656 12.266 1 95.06 182 LEU B N 1
ATOM 3751 C CA . LEU B 1 182 ? -1.55 10.031 13.336 1 95.06 182 LEU B CA 1
ATOM 3752 C C . LEU B 1 182 ? -1.725 8.539 13.086 1 95.06 182 LEU B C 1
ATOM 3754 O O . LEU B 1 182 ? -1.475 7.723 13.977 1 95.06 182 LEU B O 1
ATOM 3758 N N . LEU B 1 183 ? -2.078 8.094 11.883 1 96 183 LEU B N 1
ATOM 3759 C CA . LEU B 1 183 ? -2.566 6.746 11.617 1 96 183 LEU B CA 1
ATOM 3760 C C . LEU B 1 183 ? -1.523 5.703 12.016 1 96 183 LEU B C 1
ATOM 3762 O O . LEU B 1 183 ? -1.859 4.676 12.602 1 96 183 LEU B O 1
ATOM 3766 N N . PHE B 1 184 ? -0.292 5.973 11.719 1 93.5 184 PHE B N 1
ATOM 3767 C CA . PHE B 1 184 ? 0.741 4.969 11.938 1 93.5 184 PHE B CA 1
ATOM 3768 C C . PHE B 1 184 ? 1.092 4.867 13.414 1 93.5 184 PHE B C 1
ATOM 3770 O O . PHE B 1 184 ? 1.873 4.004 13.82 1 93.5 184 PHE B O 1
ATOM 3777 N N . PHE B 1 185 ? 0.526 5.66 14.281 1 92.81 185 PHE B N 1
ATOM 3778 C CA . PHE B 1 185 ? 0.687 5.555 15.727 1 92.81 185 PHE B CA 1
ATOM 3779 C C . PHE B 1 185 ? -0.502 4.832 16.359 1 92.81 185 PHE B C 1
ATOM 3781 O O . PHE B 1 185 ? -0.565 4.672 17.578 1 92.81 185 PHE B O 1
ATOM 3788 N N . LEU B 1 186 ? -1.406 4.402 15.516 1 94.75 186 LEU B N 1
ATOM 3789 C CA . LEU B 1 186 ? -2.576 3.65 15.953 1 94.75 186 LEU B CA 1
ATOM 3790 C C . LEU B 1 186 ? -2.465 2.186 15.547 1 94.75 186 LEU B C 1
ATOM 3792 O O . LEU B 1 186 ? -1.898 1.868 14.5 1 94.75 186 LEU B O 1
ATOM 3796 N N . LYS B 1 187 ? -3.049 1.338 16.391 1 95.12 187 LYS B N 1
ATOM 3797 C CA . LYS B 1 187 ? -3.281 -0.023 15.914 1 95.12 187 LYS B CA 1
ATOM 3798 C C . LYS B 1 187 ? -4.219 -0.035 14.711 1 95.12 187 LYS B C 1
ATOM 3800 O O . LYS B 1 187 ? -5.023 0.882 14.531 1 95.12 187 LYS B O 1
ATOM 3805 N N . SER B 1 188 ? -4.109 -1.101 13.891 1 94.94 188 SER B N 1
ATOM 3806 C CA . SER B 1 188 ? -4.902 -1.213 12.672 1 94.94 188 SER B CA 1
ATOM 3807 C C . SER B 1 188 ? -6.395 -1.112 12.977 1 94.94 188 SER B C 1
ATOM 3809 O O . SER B 1 188 ? -7.133 -0.438 12.258 1 94.94 188 SER B O 1
ATOM 3811 N N . SER B 1 189 ? -6.848 -1.749 14.062 1 95.19 189 SER B N 1
ATOM 3812 C CA . SER B 1 189 ? -8.258 -1.711 14.43 1 95.19 189 SER B CA 1
ATOM 3813 C C . SER B 1 189 ? -8.688 -0.304 14.828 1 95.19 189 SER B C 1
ATOM 3815 O O . SER B 1 189 ? -9.805 0.12 14.523 1 95.19 189 SER B O 1
ATOM 3817 N N . ALA B 1 190 ? -7.801 0.418 15.5 1 95.94 190 ALA B N 1
ATOM 3818 C CA . ALA B 1 190 ? -8.086 1.79 15.906 1 95.94 190 ALA B CA 1
ATOM 3819 C C . ALA B 1 190 ? -8.164 2.719 14.703 1 95.94 190 ALA B C 1
ATOM 3821 O O . ALA B 1 190 ? -8.969 3.654 14.68 1 95.94 190 ALA B O 1
ATOM 3822 N N . GLN B 1 191 ? -7.312 2.506 13.734 1 96.31 191 GLN B N 1
ATOM 3823 C CA . GLN B 1 191 ? -7.387 3.266 12.484 1 96.31 191 GLN B CA 1
ATOM 3824 C C . GLN B 1 191 ? -8.75 3.082 11.812 1 96.31 191 GLN B C 1
ATOM 3826 O O . GLN B 1 191 ? -9.367 4.059 11.383 1 96.31 191 GLN B O 1
ATOM 3831 N N . ASP B 1 192 ? -9.164 1.826 11.648 1 96.62 192 ASP B N 1
ATOM 3832 C CA . ASP B 1 192 ? -10.445 1.566 11 1 96.62 192 ASP B CA 1
ATOM 3833 C C . ASP B 1 192 ? -11.586 2.238 11.758 1 96.62 192 ASP B C 1
ATOM 3835 O O . ASP B 1 192 ? -12.484 2.822 11.141 1 96.62 192 ASP B O 1
ATOM 3839 N N . LEU B 1 193 ? -11.523 2.135 13.094 1 97.25 193 LEU B N 1
ATOM 3840 C CA . LEU B 1 193 ? -12.555 2.76 13.906 1 97.25 193 LEU B CA 1
ATOM 3841 C C . LEU B 1 193 ? -12.555 4.273 13.727 1 97.25 193 LEU B C 1
ATOM 3843 O O . LEU B 1 193 ? -13.609 4.895 13.656 1 97.25 193 LEU B O 1
ATOM 3847 N N . LEU B 1 194 ? -11.398 4.879 13.672 1 98 194 LEU B N 1
ATOM 3848 C CA . LEU B 1 194 ? -11.273 6.316 13.445 1 98 194 LEU B CA 1
ATOM 3849 C C . LEU B 1 194 ? -11.914 6.719 12.125 1 98 194 LEU B C 1
ATOM 3851 O O . LEU B 1 194 ? -12.703 7.668 12.07 1 98 194 LEU B O 1
ATOM 3855 N N . LEU B 1 195 ? -11.617 5.996 11.047 1 98.25 195 LEU B N 1
ATOM 3856 C CA . LEU B 1 195 ? -12.156 6.301 9.727 1 98.25 195 LEU B CA 1
ATOM 3857 C C . LEU B 1 195 ? -13.672 6.094 9.695 1 98.25 195 LEU B C 1
ATOM 3859 O O . LEU B 1 195 ? -14.398 6.875 9.078 1 98.25 195 LEU B O 1
ATOM 3863 N N . GLU B 1 196 ? -14.102 5.062 10.359 1 98.12 196 GLU B N 1
ATOM 3864 C CA . GLU B 1 196 ? -15.539 4.809 10.453 1 98.12 196 GLU B CA 1
ATOM 3865 C C . GLU B 1 196 ? -16.25 5.961 11.156 1 98.12 196 GLU B C 1
ATOM 3867 O O . GLU B 1 196 ? -17.328 6.375 10.734 1 98.12 196 GLU B O 1
ATOM 3872 N N . THR B 1 197 ? -15.648 6.359 12.25 1 98.56 197 THR B N 1
ATOM 3873 C CA . THR B 1 197 ? -16.234 7.457 13.016 1 98.56 197 THR B CA 1
ATOM 3874 C C . THR B 1 197 ? -16.297 8.727 12.172 1 98.56 197 THR B C 1
ATOM 3876 O O . THR B 1 197 ? -17.328 9.398 12.125 1 98.56 197 THR B O 1
ATOM 3879 N N . ILE B 1 198 ? -15.242 9.062 11.469 1 98.81 198 ILE B N 1
ATOM 3880 C CA . ILE B 1 198 ? -15.234 10.227 10.594 1 98.81 198 ILE B CA 1
ATOM 3881 C C . ILE B 1 198 ? -16.312 10.094 9.531 1 98.81 198 ILE B C 1
ATOM 3883 O O . ILE B 1 198 ? -17.078 11.031 9.289 1 98.81 198 ILE B O 1
ATOM 3887 N N . ASP B 1 199 ? -16.359 8.898 8.914 1 98.69 199 ASP B N 1
ATOM 3888 C CA . ASP B 1 199 ? -17.344 8.641 7.871 1 98.69 199 ASP B CA 1
ATOM 3889 C C . ASP B 1 199 ? -18.766 8.875 8.398 1 98.69 199 ASP B C 1
ATOM 3891 O O . ASP B 1 199 ? -19.609 9.438 7.691 1 98.69 199 ASP B O 1
ATOM 3895 N N . SER B 1 200 ? -19 8.484 9.625 1 98.44 200 SER B N 1
ATOM 3896 C CA . SER B 1 200 ? -20.328 8.602 10.211 1 98.44 200 SER B CA 1
ATOM 3897 C C . SER B 1 200 ? -20.672 10.047 10.539 1 98.44 200 SER B C 1
ATOM 3899 O O . SER B 1 200 ? -21.844 10.43 10.586 1 98.44 200 SER B O 1
ATOM 3901 N N . LEU B 1 201 ? -19.672 10.875 10.719 1 98.75 201 LEU B N 1
ATOM 3902 C CA . LEU B 1 201 ? -19.891 12.258 11.133 1 98.75 201 LEU B CA 1
ATOM 3903 C C . LEU B 1 201 ? -19.828 13.195 9.938 1 98.75 201 LEU B C 1
ATOM 3905 O O . LEU B 1 201 ? -20.141 14.383 10.062 1 98.75 201 LEU B O 1
ATOM 3909 N N . ALA B 1 202 ? -19.438 12.711 8.789 1 98.81 202 ALA B N 1
ATOM 3910 C CA . ALA B 1 202 ? -19.266 13.539 7.605 1 98.81 202 ALA B CA 1
ATOM 3911 C C . ALA B 1 202 ? -20.5 13.492 6.715 1 98.81 202 ALA B C 1
ATOM 3913 O O . ALA B 1 202 ? -20.906 12.422 6.258 1 98.81 202 ALA B O 1
ATOM 3914 N N . ALA B 1 203 ? -21.109 14.602 6.453 1 98.62 203 ALA B N 1
ATOM 3915 C CA . ALA B 1 203 ? -22.234 14.703 5.527 1 98.62 203 ALA B CA 1
ATOM 3916 C C . ALA B 1 203 ? -21.766 14.656 4.078 1 98.62 203 ALA B C 1
ATOM 3918 O O . ALA B 1 203 ? -20.594 14.883 3.799 1 98.62 203 ALA B O 1
ATOM 3919 N N . PRO B 1 204 ? -22.688 14.289 3.131 1 98.12 204 PRO B N 1
ATOM 3920 C CA . PRO B 1 204 ? -22.312 14.445 1.724 1 98.12 204 PRO B CA 1
ATOM 3921 C C . PRO B 1 204 ? -21.75 15.828 1.413 1 98.12 204 PRO B C 1
ATOM 3923 O O . PRO B 1 204 ? -22.234 16.828 1.939 1 98.12 204 PRO B O 1
ATOM 3926 N N . GLY B 1 205 ? -20.719 15.891 0.642 1 98.25 205 GLY B N 1
ATOM 3927 C CA . GLY B 1 205 ? -20.031 17.141 0.352 1 98.25 205 GLY B CA 1
ATOM 3928 C C . GLY B 1 205 ? -18.844 17.406 1.257 1 98.25 205 GLY B C 1
ATOM 3929 O O . GLY B 1 205 ? -18.109 18.359 1.058 1 98.25 205 GLY B O 1
ATOM 3930 N N . SER B 1 206 ? -18.641 16.516 2.238 1 98.88 206 SER B N 1
ATOM 3931 C CA . SER B 1 206 ? -17.5 16.609 3.133 1 98.88 206 SER B CA 1
ATOM 3932 C C . SER B 1 206 ? -16.219 16.141 2.445 1 98.88 206 SER B C 1
ATOM 3934 O O . SER B 1 206 ? -16.266 15.523 1.386 1 98.88 206 SER B O 1
ATOM 3936 N N . HIS B 1 207 ? -15.102 16.5 3.045 1 98.94 207 HIS B N 1
ATOM 3937 C CA . HIS B 1 207 ? -13.773 16.156 2.541 1 98.94 207 HIS B CA 1
ATOM 3938 C C . HIS B 1 207 ? -12.875 15.641 3.66 1 98.94 207 HIS B C 1
ATOM 3940 O O . HIS B 1 207 ? -13.047 16.016 4.82 1 98.94 207 HIS B O 1
ATOM 3946 N N . ILE B 1 208 ? -11.969 14.758 3.266 1 98.94 208 ILE B N 1
ATOM 3947 C CA . ILE B 1 208 ? -10.977 14.273 4.223 1 98.94 208 ILE B CA 1
ATOM 3948 C C . ILE B 1 208 ? -9.602 14.234 3.568 1 98.94 208 ILE B C 1
ATOM 3950 O O . ILE B 1 208 ? -9.477 13.906 2.385 1 98.94 208 ILE B O 1
ATOM 3954 N N . ALA B 1 209 ? -8.602 14.656 4.238 1 98.94 209 ALA B N 1
ATOM 3955 C CA . ALA B 1 209 ? -7.199 14.469 3.885 1 98.94 209 ALA B CA 1
ATOM 3956 C C . ALA B 1 209 ? -6.477 13.633 4.93 1 98.94 209 ALA B C 1
ATOM 3958 O O . ALA B 1 209 ? -6.66 13.828 6.133 1 98.94 209 ALA B O 1
ATOM 3959 N N . VAL B 1 210 ? -5.676 12.625 4.465 1 98.81 210 VAL B N 1
ATOM 3960 C CA . VAL B 1 210 ? -5.047 11.648 5.348 1 98.81 210 VAL B CA 1
ATOM 3961 C C . VAL B 1 210 ? -3.586 11.453 4.941 1 98.81 210 VAL B C 1
ATOM 3963 O O . VAL B 1 210 ? -3.283 11.258 3.762 1 98.81 210 VAL B O 1
ATOM 3966 N N . GLU B 1 211 ? -2.729 11.656 5.93 1 98.38 211 GLU B N 1
ATOM 3967 C CA . GLU B 1 211 ? -1.381 11.117 5.754 1 98.38 211 GLU B CA 1
ATOM 3968 C C . GLU B 1 211 ? -1.324 9.641 6.117 1 98.38 211 GLU B C 1
ATOM 3970 O O . GLU B 1 211 ? -1.662 9.258 7.238 1 98.38 211 GLU B O 1
ATOM 3975 N N . GLN B 1 212 ? -1.009 8.844 5.195 1 96.06 212 GLN B N 1
ATOM 3976 C CA . GLN B 1 212 ? -0.846 7.422 5.496 1 96.06 212 GLN B CA 1
ATOM 3977 C C . GLN B 1 212 ? 0.559 6.941 5.141 1 96.06 212 GLN B C 1
ATOM 3979 O O . GLN B 1 212 ? 1.293 7.629 4.426 1 96.06 212 GLN B O 1
ATOM 3984 N N . ARG B 1 213 ? 0.942 5.891 5.773 1 94.62 213 ARG B N 1
ATOM 3985 C CA . ARG B 1 213 ? 2.23 5.242 5.539 1 94.62 213 ARG B CA 1
ATOM 3986 C C . ARG B 1 213 ? 2.051 3.76 5.23 1 94.62 213 ARG B C 1
ATOM 3988 O O . ARG B 1 213 ? 1.32 3.057 5.934 1 94.62 213 ARG B O 1
ATOM 3995 N N . ASP B 1 214 ? 2.688 3.387 4.133 1 93.81 214 ASP B N 1
ATOM 3996 C CA . ASP B 1 214 ? 2.715 1.955 3.852 1 93.81 214 ASP B CA 1
ATOM 3997 C C . ASP B 1 214 ? 3.496 1.2 4.926 1 93.81 214 ASP B C 1
ATOM 3999 O O . ASP B 1 214 ? 4.469 1.722 5.473 1 93.81 214 ASP B O 1
ATOM 4003 N N . THR B 1 215 ? 3.049 0.018 5.238 1 93.19 215 THR B N 1
ATOM 4004 C CA . THR B 1 215 ? 3.725 -0.811 6.23 1 93.19 215 THR B CA 1
ATOM 4005 C C . THR B 1 215 ? 5.055 -1.329 5.688 1 93.19 215 THR B C 1
ATOM 4007 O O . THR B 1 215 ? 5.141 -1.724 4.523 1 93.19 215 THR B O 1
ATOM 4010 N N . TYR B 1 216 ? 6.047 -1.303 6.555 1 94.38 216 TYR B N 1
ATOM 4011 C CA . TYR B 1 216 ? 7.301 -1.967 6.219 1 94.38 216 TYR B CA 1
ATOM 4012 C C . TYR B 1 216 ? 7.156 -3.482 6.305 1 94.38 216 TYR B C 1
ATOM 4014 O O . TYR B 1 216 ? 6.453 -3.994 7.18 1 94.38 216 TYR B O 1
ATOM 4022 N N . PRO B 1 217 ? 7.895 -4.148 5.348 1 96 217 PRO B N 1
ATOM 4023 C CA . PRO B 1 217 ? 8.148 -5.523 5.781 1 96 217 PRO B CA 1
ATOM 4024 C C . PRO B 1 217 ? 8.773 -5.598 7.172 1 96 217 PRO B C 1
ATOM 4026 O O . PRO B 1 217 ? 9.625 -4.777 7.512 1 96 217 PRO B O 1
ATOM 4029 N N . ASP B 1 218 ? 8.312 -6.535 7.98 1 96.69 218 ASP B N 1
ATOM 4030 C CA . ASP B 1 218 ? 8.773 -6.648 9.359 1 96.69 218 ASP B CA 1
ATOM 4031 C C . ASP B 1 218 ? 10.305 -6.723 9.43 1 96.69 218 ASP B C 1
ATOM 4033 O O . ASP B 1 218 ? 10.922 -6.09 10.281 1 96.69 218 ASP B O 1
ATOM 4037 N N . ILE B 1 219 ? 10.891 -7.449 8.547 1 96.44 219 ILE B N 1
ATOM 4038 C CA . ILE B 1 219 ? 12.336 -7.625 8.555 1 96.44 219 ILE B CA 1
ATOM 4039 C C . ILE B 1 219 ? 13.016 -6.293 8.258 1 96.44 219 ILE B C 1
ATOM 4041 O O . ILE B 1 219 ? 14.055 -5.977 8.844 1 96.44 219 ILE B O 1
ATOM 4045 N N . GLU B 1 220 ? 12.516 -5.578 7.371 1 95.06 220 GLU B N 1
ATOM 4046 C CA . GLU B 1 220 ? 13.062 -4.258 7.078 1 95.06 220 GLU B CA 1
ATOM 4047 C C . GLU B 1 220 ? 12.859 -3.305 8.25 1 95.06 220 GLU B C 1
ATOM 4049 O O . GLU B 1 220 ? 13.742 -2.506 8.57 1 95.06 220 GLU B O 1
ATOM 4054 N N . PHE B 1 221 ? 11.688 -3.34 8.836 1 95.94 221 PHE B N 1
ATOM 4055 C CA . PHE B 1 221 ? 11.375 -2.494 9.977 1 95.94 221 PHE B CA 1
ATOM 4056 C C . PHE B 1 221 ? 12.367 -2.725 11.109 1 95.94 221 PHE B C 1
ATOM 4058 O O . PHE B 1 221 ? 12.859 -1.771 11.719 1 95.94 221 PHE B O 1
ATOM 4065 N N . GLU B 1 222 ? 12.68 -3.961 11.344 1 95.06 222 GLU B N 1
ATOM 4066 C CA . GLU B 1 222 ? 13.633 -4.312 12.383 1 95.06 222 GLU B CA 1
ATOM 4067 C C . GLU B 1 222 ? 15.023 -3.768 12.062 1 95.06 222 GLU B C 1
ATOM 4069 O O . GLU B 1 222 ? 15.711 -3.25 12.945 1 95.06 222 GLU B O 1
ATOM 4074 N N . MET B 1 223 ? 15.398 -3.875 10.844 1 93.62 223 MET B N 1
ATOM 4075 C CA . MET B 1 223 ? 16.688 -3.355 10.414 1 93.62 223 MET B CA 1
ATOM 4076 C C . MET B 1 223 ? 16.75 -1.841 10.578 1 93.62 223 MET B C 1
ATOM 4078 O O . MET B 1 223 ? 17.766 -1.3 11.031 1 93.62 223 MET B O 1
ATOM 4082 N N . ARG B 1 224 ? 15.68 -1.197 10.25 1 92.12 224 ARG B N 1
ATOM 4083 C CA . ARG B 1 224 ? 15.625 0.259 10.336 1 92.12 224 ARG B CA 1
ATOM 4084 C C . ARG B 1 224 ? 15.656 0.727 11.781 1 92.12 224 ARG B C 1
ATOM 4086 O O . ARG B 1 224 ? 16.328 1.705 12.109 1 92.12 224 ARG B O 1
ATOM 4093 N N . ARG B 1 225 ? 14.922 0.074 12.594 1 93.06 225 ARG B N 1
ATOM 4094 C CA . ARG B 1 225 ? 14.93 0.413 14.016 1 93.06 225 ARG B CA 1
ATOM 4095 C C . ARG B 1 225 ? 16.328 0.252 14.609 1 93.06 225 ARG B C 1
ATOM 4097 O O . ARG B 1 225 ? 16.781 1.103 15.375 1 93.06 225 ARG B O 1
ATOM 4104 N N . ALA B 1 226 ? 17 -0.819 14.273 1 92.31 226 ALA B N 1
ATOM 4105 C CA . ALA B 1 226 ? 18.359 -1.073 14.773 1 92.31 226 ALA B CA 1
ATOM 4106 C C . ALA B 1 226 ? 19.328 -0.007 14.281 1 92.31 226 ALA B C 1
ATOM 4108 O O . ALA B 1 226 ? 20.141 0.51 15.055 1 92.31 226 ALA B O 1
ATOM 4109 N N . ALA B 1 227 ? 19.203 0.334 13 1 89.06 227 ALA B N 1
ATOM 4110 C CA . ALA B 1 227 ? 20.094 1.338 12.414 1 89.06 227 ALA B CA 1
ATOM 4111 C C . ALA B 1 227 ? 19.859 2.707 13.047 1 89.06 227 ALA B C 1
ATOM 4113 O O . ALA B 1 227 ? 20.812 3.443 13.312 1 89.06 227 ALA B O 1
ATOM 4114 N N . ALA B 1 228 ? 18.609 3.045 13.242 1 87.12 228 ALA B N 1
ATOM 4115 C CA . ALA B 1 228 ? 18.281 4.332 13.844 1 87.12 228 ALA B CA 1
ATOM 4116 C C . ALA B 1 228 ? 18.781 4.41 15.281 1 87.12 228 ALA B C 1
ATOM 4118 O O . ALA B 1 228 ? 19.25 5.457 15.734 1 87.12 228 ALA B O 1
ATOM 4119 N N . ALA B 1 229 ? 18.688 3.334 15.977 1 85.75 229 ALA B N 1
ATOM 4120 C CA . ALA B 1 229 ? 19.156 3.277 17.359 1 85.75 229 ALA B CA 1
ATOM 4121 C C . ALA B 1 229 ? 20.688 3.424 17.422 1 85.75 229 ALA B C 1
ATOM 4123 O O . ALA B 1 229 ? 21.203 4.109 18.312 1 85.75 229 ALA B O 1
ATOM 4124 N N . ASP B 1 230 ? 21.328 2.859 16.484 1 84.56 230 ASP B N 1
ATOM 4125 C CA . ASP B 1 230 ? 22.781 2.877 16.453 1 84.56 230 ASP B CA 1
ATOM 4126 C C . ASP B 1 230 ? 23.312 4.266 16.078 1 84.56 230 ASP B C 1
ATOM 4128 O O . ASP B 1 230 ? 24.422 4.637 16.469 1 84.56 230 ASP B O 1
ATOM 4132 N N . SER B 1 231 ? 22.5 4.984 15.312 1 76.56 231 SER B N 1
ATOM 4133 C CA . SER B 1 231 ? 22.938 6.293 14.836 1 76.56 231 SER B CA 1
ATOM 4134 C C . SER B 1 231 ? 22.5 7.398 15.789 1 76.56 231 SER B C 1
ATOM 4136 O O . SER B 1 231 ? 22.734 8.578 15.531 1 76.56 231 SER B O 1
ATOM 4138 N N . ALA B 1 232 ? 21.828 7.004 16.859 1 72 232 ALA B N 1
ATOM 4139 C CA . ALA B 1 232 ? 21.312 8.016 17.781 1 72 232 ALA B CA 1
ATOM 4140 C C . A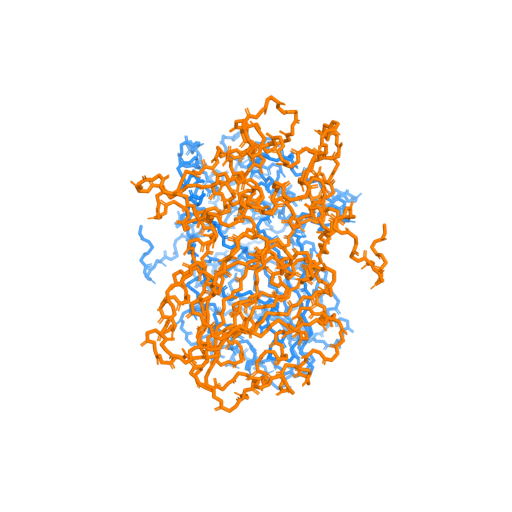LA B 1 232 ? 22.453 8.797 18.438 1 72 232 ALA B C 1
ATOM 4142 O O . ALA B 1 232 ? 23.438 8.203 18.906 1 72 232 ALA B O 1
ATOM 4143 N N . GLU B 1 233 ? 22.344 10.109 18.219 1 68.38 233 GLU B N 1
ATOM 4144 C CA . GLU B 1 233 ? 23.312 11.039 18.812 1 68.38 233 GLU B CA 1
ATOM 4145 C C . GLU B 1 233 ? 22.844 11.523 20.172 1 68.38 233 GLU B C 1
ATOM 4147 O O . GLU B 1 233 ? 21.672 11.344 20.531 1 68.38 233 GLU B O 1
ATOM 4152 N N . PRO B 1 234 ? 23.672 12.07 21 1 61.16 234 PRO B N 1
ATOM 4153 C CA . PRO B 1 234 ? 23.281 12.578 22.312 1 61.16 234 PRO B CA 1
ATOM 4154 C C . PRO B 1 234 ? 22.062 13.492 22.266 1 61.16 234 PRO B C 1
ATOM 4156 O O . PRO B 1 234 ? 21.266 13.523 23.219 1 61.16 234 PRO B O 1
ATOM 4159 N N . GLY B 1 235 ? 21.891 14.133 21.141 1 64.12 235 GLY B N 1
ATOM 4160 C CA . GLY B 1 235 ? 20.719 14.984 20.969 1 64.12 235 GLY B CA 1
ATOM 4161 C C . GLY B 1 235 ? 19.484 14.227 20.547 1 64.12 235 GLY B C 1
ATOM 4162 O O . GLY B 1 235 ? 18.391 14.805 20.422 1 64.12 235 GLY B O 1
ATOM 4163 N N . GLY B 1 236 ? 19.641 12.93 20.594 1 70.38 236 GLY B N 1
ATOM 4164 C CA . GLY B 1 236 ? 18.5 12.086 20.234 1 70.38 236 GLY B CA 1
ATOM 4165 C C . GLY B 1 236 ? 18.344 11.891 18.734 1 70.38 236 GLY B C 1
ATOM 4166 O O . GLY B 1 236 ? 19.109 12.461 17.953 1 70.38 236 GLY B O 1
ATOM 4167 N N . SER B 1 237 ? 17.594 10.93 18.359 1 78.44 237 SER B N 1
ATOM 4168 C CA . SER B 1 237 ? 17.281 10.633 16.969 1 78.44 237 SER B CA 1
ATOM 4169 C C . SER B 1 237 ? 15.766 10.648 16.734 1 78.44 237 SER B C 1
ATOM 4171 O O . SER B 1 237 ? 15.062 9.703 17.109 1 78.44 237 SER B O 1
ATOM 4173 N N . PRO B 1 238 ? 15.289 11.828 16.125 1 80.62 238 PRO B N 1
ATOM 4174 C CA . PRO B 1 238 ? 13.852 11.891 15.828 1 80.62 238 PRO B CA 1
ATOM 4175 C C . PRO B 1 238 ? 13.359 10.664 15.062 1 80.62 238 PRO B C 1
ATOM 4177 O O . PRO B 1 238 ? 12.227 10.219 15.273 1 80.62 238 PRO B O 1
ATOM 4180 N N . LEU B 1 239 ? 14.266 10.125 14.25 1 84.25 239 LEU B N 1
ATOM 4181 C CA . LEU B 1 239 ? 13.859 8.945 13.492 1 84.25 239 LEU B CA 1
ATOM 4182 C C . LEU B 1 239 ? 13.688 7.746 14.422 1 84.25 239 LEU B C 1
ATOM 4184 O O . LEU B 1 239 ? 12.727 6.984 14.281 1 84.25 239 LEU B O 1
ATOM 4188 N N . ALA B 1 240 ? 14.648 7.594 15.328 1 86.62 240 ALA B N 1
ATOM 4189 C CA . ALA B 1 240 ? 14.539 6.496 16.281 1 86.62 240 ALA B CA 1
ATOM 4190 C C . ALA B 1 240 ? 13.273 6.629 17.125 1 86.62 240 ALA B C 1
ATOM 4192 O O . ALA B 1 240 ? 12.578 5.645 17.359 1 86.62 240 ALA B O 1
ATOM 4193 N N . ASP B 1 241 ? 13.008 7.832 17.547 1 84.62 241 ASP B N 1
ATOM 4194 C CA . ASP B 1 241 ? 11.812 8.094 18.344 1 84.62 241 ASP B CA 1
ATOM 4195 C C . ASP B 1 241 ? 10.547 7.805 17.547 1 84.62 241 ASP B C 1
ATOM 4197 O O . ASP B 1 241 ? 9.602 7.195 18.047 1 84.62 241 ASP B O 1
ATOM 4201 N N . PHE B 1 242 ? 10.562 8.211 16.359 1 86.56 242 PHE B N 1
ATOM 4202 C CA . PHE B 1 242 ? 9.438 8 15.461 1 86.56 242 PHE B CA 1
ATOM 4203 C C . PHE B 1 242 ? 9.188 6.508 15.25 1 86.56 242 PHE B C 1
ATOM 4205 O O . PHE B 1 242 ? 8.062 6.035 15.422 1 86.56 242 PHE B O 1
ATOM 4212 N N . LEU B 1 243 ? 10.234 5.746 14.93 1 90.31 243 LEU B N 1
ATOM 4213 C CA . LEU B 1 243 ? 10.109 4.324 14.641 1 90.31 243 LEU B CA 1
ATOM 4214 C C . LEU B 1 243 ? 9.656 3.557 15.875 1 90.31 243 LEU B C 1
ATOM 4216 O O . LEU B 1 243 ? 8.945 2.553 15.766 1 90.31 243 LEU B O 1
ATOM 4220 N N . ALA B 1 244 ? 9.992 4.082 17 1 88.62 244 ALA B N 1
ATOM 4221 C CA . ALA B 1 244 ? 9.617 3.424 18.25 1 88.62 244 ALA B CA 1
ATOM 4222 C C . ALA B 1 244 ? 8.117 3.555 18.516 1 88.62 244 ALA B C 1
ATOM 4224 O O . ALA B 1 244 ? 7.531 2.736 19.234 1 88.62 244 ALA B O 1
ATOM 4225 N N . LEU B 1 245 ? 7.5 4.523 17.906 1 89.62 245 LEU B N 1
ATOM 4226 C CA . LEU B 1 245 ? 6.094 4.805 18.188 1 89.62 245 LEU B CA 1
ATOM 4227 C C . LEU B 1 245 ? 5.195 4.156 17.141 1 89.62 245 LEU B C 1
ATOM 4229 O O . LEU B 1 245 ? 3.982 4.051 17.344 1 89.62 245 LEU B O 1
ATOM 4233 N N . ILE B 1 246 ? 5.746 3.691 16.062 1 93 246 ILE B N 1
ATOM 4234 C CA . ILE B 1 246 ? 4.969 3.182 14.93 1 93 246 ILE B CA 1
ATOM 4235 C C . ILE B 1 246 ? 4.445 1.784 15.258 1 93 246 ILE B C 1
ATOM 4237 O O . ILE B 1 246 ? 5.176 0.951 15.797 1 93 246 ILE B O 1
ATOM 4241 N N . TYR B 1 247 ? 3.164 1.547 15.039 1 95.06 247 TYR B N 1
ATOM 4242 C CA . TYR B 1 247 ? 2.623 0.195 14.953 1 95.06 247 TYR B CA 1
ATOM 4243 C C . TYR B 1 247 ? 2.781 -0.362 13.539 1 95.06 247 TYR B C 1
ATOM 4245 O O . TYR B 1 247 ? 1.96 -0.089 12.664 1 95.06 247 TYR B O 1
ATOM 4253 N N . ASN B 1 248 ? 3.834 -1.194 13.328 1 95.44 248 ASN B N 1
ATOM 4254 C CA . ASN B 1 248 ? 4.102 -1.768 12.016 1 95.44 248 ASN B CA 1
ATOM 4255 C C . ASN B 1 248 ? 3.293 -3.041 11.781 1 95.44 248 ASN B C 1
ATOM 4257 O O . ASN B 1 248 ? 3.832 -4.145 11.852 1 95.44 248 ASN B O 1
ATOM 4261 N N . GLU B 1 249 ? 2.031 -2.912 11.461 1 94.25 249 GLU B N 1
ATOM 4262 C CA . GLU B 1 249 ? 1.151 -4.051 11.219 1 94.25 249 GLU B CA 1
ATOM 4263 C C . GLU B 1 249 ? 0.29 -3.832 9.984 1 94.25 249 GLU B C 1
ATOM 4265 O O . GLU B 1 249 ? 0.091 -2.693 9.555 1 94.25 249 GLU B O 1
ATOM 4270 N N . SER B 1 250 ?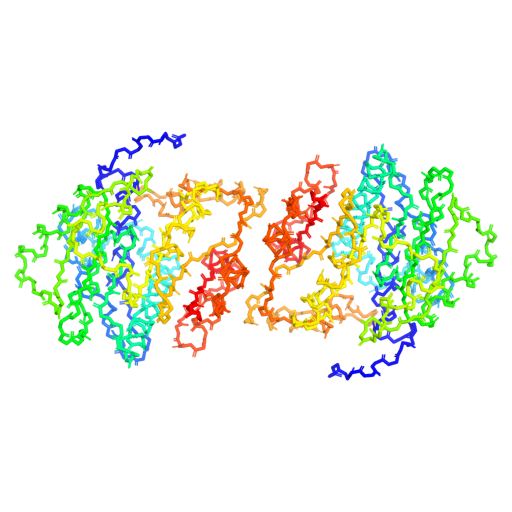 -0.121 -4.949 9.445 1 91 250 SER B N 1
ATOM 4271 C CA . SER B 1 250 ? -1.017 -4.863 8.289 1 91 250 SER B CA 1
ATOM 4272 C C . SER B 1 250 ? -2.252 -4.027 8.617 1 91 250 SER B C 1
ATOM 4274 O O . SER B 1 250 ? -2.84 -4.168 9.688 1 91 250 SER B O 1
ATOM 4276 N N . ARG B 1 251 ? -2.562 -3.115 7.727 1 94.38 251 ARG B N 1
ATOM 4277 C CA . ARG B 1 251 ? -3.664 -2.189 7.969 1 94.38 251 ARG B CA 1
ATOM 4278 C C . ARG B 1 251 ? -4.352 -1.801 6.664 1 94.38 251 ARG B C 1
ATOM 4280 O O . ARG B 1 251 ? -3.801 -2.008 5.582 1 94.38 251 ARG B O 1
ATOM 4287 N N . SER B 1 252 ? -5.582 -1.296 6.781 1 96.12 252 SER B N 1
ATOM 4288 C CA . SER B 1 252 ? -6.32 -0.84 5.609 1 96.12 252 SER B CA 1
ATOM 4289 C C . SER B 1 252 ? -5.637 0.353 4.953 1 96.12 252 SER B C 1
ATOM 4291 O O . SER B 1 252 ? -5.109 1.23 5.641 1 96.12 252 SER B O 1
ATOM 4293 N N . GLU B 1 253 ? -5.617 0.283 3.652 1 97.25 253 GLU B N 1
ATOM 4294 C CA . GLU B 1 253 ? -5.176 1.438 2.879 1 97.25 253 GLU B CA 1
ATOM 4295 C C . GLU B 1 253 ? -6.285 2.48 2.756 1 97.25 253 GLU B C 1
ATOM 4297 O O . GLU B 1 253 ? -7.375 2.178 2.27 1 97.25 253 GLU B O 1
ATOM 4302 N N . ALA B 1 254 ? -5.98 3.688 3.164 1 98 254 ALA B N 1
ATOM 4303 C CA . ALA B 1 254 ? -7.016 4.676 3.451 1 98 254 ALA B CA 1
ATOM 4304 C C . ALA B 1 254 ? -7.816 5.016 2.195 1 98 254 ALA B C 1
ATOM 4306 O O . ALA B 1 254 ? -9.047 5.113 2.24 1 98 254 ALA B O 1
ATOM 4307 N N . ALA B 1 255 ? -7.172 5.234 1.051 1 98.06 255 ALA B N 1
ATOM 4308 C CA . ALA B 1 255 ? -7.898 5.594 -0.165 1 98.06 255 ALA B CA 1
ATOM 4309 C C . ALA B 1 255 ? -8.844 4.477 -0.589 1 98.06 255 ALA B C 1
ATOM 4311 O O . ALA B 1 255 ? -10 4.73 -0.937 1 98.06 255 ALA B O 1
ATOM 4312 N N . THR B 1 256 ? -8.32 3.254 -0.555 1 97.94 256 THR B N 1
ATOM 4313 C CA . THR B 1 256 ? -9.156 2.107 -0.9 1 97.94 256 THR B CA 1
ATOM 4314 C C . THR B 1 256 ? -10.328 1.979 0.069 1 97.94 256 THR B C 1
ATOM 4316 O O . THR B 1 256 ? -11.453 1.721 -0.348 1 97.94 256 THR B O 1
ATOM 4319 N N . TRP B 1 257 ? -10.023 2.156 1.372 1 98.31 257 TRP B N 1
ATOM 4320 C CA . TRP B 1 257 ? -11.047 2.078 2.408 1 98.31 257 TRP B CA 1
ATOM 4321 C C . TRP B 1 257 ? -12.156 3.094 2.152 1 98.31 257 TRP B C 1
ATOM 4323 O O . TRP B 1 257 ? -13.344 2.752 2.191 1 98.31 257 TRP B O 1
ATOM 4333 N N . LEU B 1 258 ? -11.773 4.293 1.837 1 98.56 258 LEU B N 1
ATOM 4334 C CA . LEU B 1 258 ? -12.719 5.379 1.607 1 98.56 258 LEU B CA 1
ATOM 4335 C C . LEU B 1 258 ? -13.531 5.137 0.338 1 98.56 258 LEU B C 1
ATOM 4337 O O . LEU B 1 258 ? -14.75 5.328 0.327 1 98.56 258 LEU B O 1
ATOM 4341 N N . ARG B 1 259 ? -12.875 4.691 -0.747 1 97.19 259 ARG B N 1
ATOM 4342 C CA . ARG B 1 259 ? -13.578 4.402 -1.988 1 97.19 259 ARG B CA 1
ATOM 4343 C C . ARG B 1 259 ? -14.656 3.34 -1.771 1 97.19 259 ARG B C 1
ATOM 4345 O O . ARG B 1 259 ? -15.742 3.428 -2.34 1 97.19 259 ARG B O 1
ATOM 4352 N N . GLY B 1 260 ? -14.297 2.385 -0.938 1 95.62 260 GLY B N 1
ATOM 4353 C CA . GLY B 1 260 ? -15.242 1.321 -0.641 1 95.62 260 GLY B CA 1
ATOM 4354 C C . GLY B 1 260 ? -16.469 1.807 0.098 1 95.62 260 GLY B C 1
ATOM 4355 O O . GLY B 1 260 ? -17.453 1.069 0.237 1 95.62 260 GLY B O 1
ATOM 4356 N N . ARG B 1 261 ? -16.469 3.043 0.544 1 96.56 261 ARG B N 1
ATOM 4357 C CA . ARG B 1 261 ? -17.562 3.592 1.325 1 96.56 261 ARG B CA 1
ATOM 4358 C C . ARG B 1 261 ? -18.141 4.836 0.659 1 96.56 261 ARG B C 1
ATOM 4360 O O . ARG B 1 261 ? -18.75 5.68 1.325 1 96.56 261 ARG B O 1
ATOM 4367 N N . GLY B 1 262 ? -17.891 4.973 -0.581 1 95.31 262 GLY B N 1
ATOM 4368 C CA . GLY B 1 262 ? -18.594 5.953 -1.39 1 95.31 262 GLY B CA 1
ATOM 4369 C C . GLY B 1 262 ? -17.844 7.27 -1.522 1 95.31 262 GLY B C 1
ATOM 4370 O O . GLY B 1 262 ? -18.375 8.234 -2.08 1 95.31 262 GLY B O 1
ATOM 4371 N N . TRP B 1 263 ? -16.656 7.395 -1.02 1 98.44 263 TRP B N 1
ATOM 4372 C CA . TRP B 1 263 ? -15.836 8.586 -1.208 1 98.44 263 TRP B CA 1
ATOM 4373 C C . TRP B 1 263 ? -15.086 8.531 -2.533 1 98.44 263 TRP B C 1
ATOM 4375 O O . TRP B 1 263 ? -14.633 7.465 -2.951 1 98.44 263 TRP B O 1
ATOM 4385 N N . ALA B 1 264 ? -14.977 9.617 -3.215 1 98.25 264 ALA B N 1
ATOM 4386 C CA . ALA B 1 264 ? -14.016 9.758 -4.309 1 98.25 264 ALA B CA 1
ATOM 4387 C C . ALA B 1 264 ? -12.625 10.078 -3.777 1 98.25 264 ALA B C 1
ATOM 4389 O O . ALA B 1 264 ? -12.336 11.219 -3.41 1 98.25 264 ALA B O 1
ATOM 4390 N N . ALA B 1 265 ? -11.805 9.078 -3.752 1 98.12 265 ALA B N 1
ATOM 4391 C CA . ALA B 1 265 ? -10.516 9.227 -3.074 1 98.12 265 ALA B CA 1
ATOM 4392 C C . ALA B 1 265 ? -9.359 9.141 -4.066 1 98.12 265 ALA B C 1
ATOM 4394 O O . ALA B 1 265 ? -9.391 8.328 -5 1 98.12 265 ALA B O 1
ATOM 4395 N N . GLU B 1 266 ? -8.375 9.945 -3.852 1 97.06 266 GLU B N 1
ATOM 4396 C CA . GLU B 1 266 ? -7.125 9.922 -4.602 1 97.06 266 GLU B CA 1
ATOM 4397 C C . GLU B 1 266 ? -5.922 9.859 -3.668 1 97.06 266 GLU B C 1
ATOM 4399 O O . GLU B 1 266 ? -6.004 10.281 -2.51 1 97.06 266 GLU B O 1
ATOM 4404 N N . ARG B 1 267 ? -4.934 9.312 -4.156 1 96.81 267 ARG B N 1
ATOM 4405 C CA . ARG B 1 267 ? -3.701 9.188 -3.385 1 96.81 267 ARG B CA 1
ATOM 4406 C C . ARG B 1 267 ? -2.5 9.664 -4.191 1 96.81 267 ARG B C 1
ATOM 4408 O O . ARG B 1 267 ? -2.447 9.469 -5.41 1 96.81 267 ARG B O 1
ATOM 4415 N N . ILE B 1 268 ? -1.517 10.312 -3.545 1 97.56 268 ILE B N 1
ATOM 4416 C CA . ILE B 1 268 ? -0.262 10.719 -4.172 1 97.56 268 ILE B CA 1
ATOM 4417 C C . ILE B 1 268 ? 0.907 10.383 -3.246 1 97.56 268 ILE B C 1
ATOM 4419 O O . ILE B 1 268 ? 0.828 10.602 -2.033 1 97.56 268 ILE B O 1
ATOM 4423 N N . ALA B 1 269 ? 1.952 9.797 -3.828 1 97.62 269 ALA B N 1
ATOM 4424 C CA . ALA B 1 269 ? 3.18 9.594 -3.061 1 97.62 269 ALA B CA 1
ATOM 4425 C C . ALA B 1 269 ? 3.812 10.93 -2.676 1 97.62 269 ALA B C 1
ATOM 4427 O O . ALA B 1 269 ? 3.846 11.859 -3.48 1 97.62 269 ALA B O 1
ATOM 4428 N N . LEU B 1 270 ? 4.305 11 -1.472 1 97.94 270 LEU B N 1
ATOM 4429 C CA . LEU B 1 270 ? 4.918 12.242 -1.014 1 97.94 270 LEU B CA 1
ATOM 4430 C C . LEU B 1 270 ? 6.086 12.633 -1.91 1 97.94 270 LEU B C 1
ATOM 4432 O O . LEU B 1 270 ? 6.234 13.805 -2.27 1 97.94 270 LEU B O 1
ATOM 4436 N N . LEU B 1 271 ? 6.91 11.695 -2.314 1 97.75 271 LEU B N 1
ATOM 4437 C CA . LEU B 1 271 ? 8.047 11.961 -3.189 1 97.75 271 LEU B CA 1
ATOM 4438 C C . LEU B 1 271 ? 7.582 12.57 -4.508 1 97.75 271 LEU B C 1
ATOM 4440 O O . LEU B 1 271 ? 8.234 13.469 -5.047 1 97.75 271 LEU B O 1
ATOM 4444 N N . ASP B 1 272 ? 6.473 12.094 -4.992 1 98.19 272 ASP B N 1
ATOM 4445 C CA . ASP B 1 272 ? 5.961 12.617 -6.254 1 98.19 272 ASP B CA 1
ATOM 4446 C C . ASP B 1 272 ? 5.449 14.047 -6.082 1 98.19 272 ASP B C 1
ATOM 4448 O O . ASP B 1 272 ? 5.672 14.898 -6.945 1 98.19 272 ASP B O 1
ATOM 4452 N N . TYR B 1 273 ? 4.727 14.258 -4.996 1 98.19 273 TYR B N 1
ATOM 4453 C CA . TYR B 1 273 ? 4.285 15.625 -4.734 1 98.19 273 TYR B CA 1
ATOM 4454 C C . TYR B 1 273 ? 5.477 16.562 -4.605 1 98.19 273 TYR B C 1
ATOM 4456 O O . TYR B 1 273 ? 5.473 17.656 -5.164 1 98.19 273 TYR B O 1
ATOM 4464 N N . MET B 1 274 ? 6.508 16.141 -3.832 1 97.81 274 MET B N 1
ATOM 4465 C CA . MET B 1 274 ? 7.707 16.969 -3.674 1 97.81 274 MET B CA 1
ATOM 4466 C C . MET B 1 274 ? 8.344 17.266 -5.027 1 97.81 274 MET B C 1
ATOM 4468 O O . MET B 1 274 ? 8.641 18.422 -5.332 1 97.81 274 MET B O 1
ATOM 4472 N N . ASN B 1 275 ? 8.438 16.25 -5.805 1 97.19 275 ASN B N 1
ATOM 4473 C CA . ASN B 1 275 ? 9.07 16.391 -7.113 1 97.19 275 ASN B CA 1
ATOM 4474 C C . ASN B 1 275 ? 8.297 17.344 -8.016 1 97.19 275 ASN B C 1
ATOM 4476 O O . ASN B 1 275 ? 8.883 18.266 -8.602 1 97.19 275 ASN B O 1
ATOM 4480 N N . THR B 1 276 ? 6.973 17.219 -8.094 1 96.81 276 THR B N 1
ATOM 4481 C CA . THR B 1 276 ? 6.164 17.984 -9.047 1 96.81 276 THR B CA 1
ATOM 4482 C C . THR B 1 276 ? 5.906 19.391 -8.523 1 96.81 276 THR B C 1
ATOM 4484 O O . THR B 1 276 ? 5.598 20.297 -9.297 1 96.81 276 THR B O 1
ATOM 4487 N N . SER B 1 277 ? 6.043 19.609 -7.195 1 96.25 277 SER B N 1
ATOM 4488 C CA . SER B 1 277 ? 5.75 20.906 -6.609 1 96.25 277 SER B CA 1
ATOM 4489 C C . SER B 1 277 ? 7.031 21.703 -6.352 1 96.25 277 SER B C 1
ATOM 4491 O O . SER B 1 277 ? 6.992 22.781 -5.777 1 96.25 277 SER B O 1
ATOM 4493 N N . GLY B 1 278 ? 8.188 21.125 -6.637 1 95.5 278 GLY B N 1
ATOM 4494 C CA . GLY B 1 278 ? 9.438 21.875 -6.637 1 95.5 278 GLY B CA 1
ATOM 4495 C C . GLY B 1 278 ? 10.195 21.766 -5.324 1 95.5 278 GLY B C 1
ATOM 4496 O O . GLY B 1 278 ? 11.141 22.516 -5.086 1 95.5 278 GLY B O 1
ATOM 4497 N N . PHE B 1 279 ? 9.805 20.891 -4.422 1 96.25 279 PHE B N 1
ATOM 4498 C CA . PHE B 1 279 ? 10.555 20.672 -3.193 1 96.25 279 PHE B CA 1
ATOM 4499 C C . PHE B 1 279 ? 11.766 19.781 -3.453 1 96.25 279 PHE B C 1
ATOM 4501 O O . PHE B 1 279 ? 11.695 18.844 -4.258 1 96.25 279 PHE B O 1
ATOM 4508 N N . GLU B 1 280 ? 12.836 20.078 -2.752 1 94.88 280 GLU B N 1
ATOM 4509 C CA . GLU B 1 280 ? 14.047 19.266 -2.904 1 94.88 280 GLU B CA 1
ATOM 4510 C C . GLU B 1 280 ? 13.82 17.844 -2.402 1 94.88 280 GLU B C 1
ATOM 4512 O O . GLU B 1 280 ? 13.266 17.641 -1.322 1 94.88 280 GLU B O 1
ATOM 4517 N N . LEU B 1 281 ? 14.242 16.891 -3.191 1 95.31 281 LEU B N 1
ATOM 4518 C CA . LEU B 1 281 ? 14.156 15.484 -2.809 1 95.31 281 LEU B CA 1
ATOM 4519 C C . LEU B 1 281 ? 15.422 15.039 -2.084 1 95.31 281 LEU B C 1
ATOM 4521 O O . LEU B 1 281 ? 16.5 15.547 -2.354 1 95.31 281 LEU B O 1
ATOM 4525 N N . PRO B 1 282 ? 15.266 14.156 -1.136 1 93.75 282 PRO B N 1
ATOM 4526 C CA . PRO B 1 282 ? 16.484 13.523 -0.629 1 93.75 282 PRO B CA 1
ATOM 4527 C C . PRO B 1 282 ? 17.219 12.711 -1.695 1 93.75 282 PRO B C 1
ATOM 4529 O O . PRO B 1 282 ? 16.641 12.367 -2.723 1 93.75 282 PRO B O 1
ATOM 4532 N N . ALA B 1 283 ? 18.516 12.461 -1.35 1 91.44 283 ALA B N 1
ATOM 4533 C CA . ALA B 1 283 ? 19.266 11.602 -2.258 1 91.44 283 ALA B CA 1
ATOM 4534 C C . ALA B 1 283 ? 18.656 10.203 -2.338 1 91.44 283 ALA B C 1
ATOM 4536 O O . ALA B 1 283 ? 18.234 9.648 -1.325 1 91.44 283 ALA B O 1
ATOM 4537 N N . TYR B 1 284 ? 18.625 9.656 -3.572 1 89.56 284 TYR B N 1
ATOM 4538 C CA . TYR B 1 284 ? 18.094 8.312 -3.768 1 89.56 284 TYR B CA 1
ATOM 4539 C C . TYR B 1 284 ? 18.828 7.305 -2.885 1 89.56 284 TYR B C 1
ATOM 4541 O O . TYR B 1 284 ? 20.047 7.352 -2.76 1 89.56 284 TYR B O 1
ATOM 4549 N N . SER B 1 285 ? 18.125 6.418 -2.213 1 86.12 285 SER B N 1
ATOM 4550 C CA . SER B 1 285 ? 18.609 5.332 -1.36 1 86.12 285 SER B CA 1
ATOM 4551 C C . SER B 1 285 ? 19.172 5.867 -0.047 1 86.12 285 SER B C 1
ATOM 4553 O O . SER B 1 285 ? 19.766 5.117 0.733 1 86.12 285 SER B O 1
ATOM 4555 N N . SER B 1 286 ? 19.062 7.211 0.202 1 88.38 286 SER B N 1
ATOM 4556 C CA . SER B 1 286 ? 19.406 7.762 1.51 1 88.38 286 SER B CA 1
ATOM 4557 C C . SER B 1 286 ? 18.359 7.387 2.557 1 88.38 286 SER B C 1
ATOM 4559 O O . SER B 1 286 ? 17.297 6.871 2.221 1 88.38 286 SER B O 1
ATOM 4561 N N . VAL B 1 287 ? 18.656 7.637 3.752 1 84.38 287 VAL B N 1
ATOM 4562 C CA . VAL B 1 287 ? 17.719 7.414 4.844 1 84.38 287 VAL B CA 1
ATOM 4563 C C . VAL B 1 287 ? 16.469 8.266 4.637 1 84.38 287 VAL B C 1
ATOM 4565 O O . VAL B 1 287 ? 15.352 7.801 4.855 1 84.38 287 VAL B O 1
ATOM 4568 N N . GLY B 1 288 ? 16.688 9.484 4.199 1 88.75 288 GLY B N 1
ATOM 4569 C CA . GLY B 1 288 ? 15.562 10.359 3.906 1 88.75 288 GLY B CA 1
ATOM 4570 C C . GLY B 1 288 ? 14.648 9.812 2.83 1 88.75 288 GLY B C 1
ATOM 4571 O O . GLY B 1 288 ? 13.422 9.812 2.984 1 88.75 288 GLY B O 1
ATOM 4572 N N . TRP B 1 289 ? 15.266 9.328 1.709 1 91.12 289 TRP B N 1
ATOM 4573 C CA . TRP B 1 289 ? 14.484 8.758 0.622 1 91.12 289 TRP B CA 1
ATOM 4574 C C . TRP B 1 289 ? 13.695 7.539 1.102 1 91.12 289 TRP B C 1
ATOM 4576 O O . TRP B 1 289 ? 12.492 7.434 0.854 1 91.12 289 TRP B O 1
ATOM 4586 N N . ASP B 1 290 ? 14.352 6.68 1.849 1 87.31 290 ASP B N 1
ATOM 4587 C CA . ASP B 1 290 ? 13.75 5.43 2.311 1 87.31 290 ASP B CA 1
ATOM 4588 C C . ASP B 1 290 ? 12.625 5.691 3.307 1 87.31 290 ASP B C 1
ATOM 4590 O O . ASP B 1 290 ? 11.688 4.902 3.412 1 87.31 290 ASP B O 1
ATOM 4594 N N . THR B 1 291 ? 12.734 6.781 3.961 1 87.56 291 THR B N 1
ATOM 4595 C CA . THR B 1 291 ? 11.688 7.148 4.902 1 87.56 291 THR B CA 1
ATOM 4596 C C . THR B 1 291 ? 10.469 7.711 4.164 1 87.56 291 THR B C 1
ATOM 4598 O O . THR B 1 291 ? 9.336 7.344 4.461 1 87.56 291 THR B O 1
ATOM 4601 N N . LEU B 1 292 ? 10.727 8.531 3.178 1 93.81 292 LEU B N 1
ATOM 4602 C CA . LEU B 1 292 ? 9.656 9.258 2.51 1 93.81 292 LEU B CA 1
ATOM 4603 C C . LEU B 1 292 ? 8.961 8.375 1.483 1 93.81 292 LEU B C 1
ATOM 4605 O O . LEU B 1 292 ? 7.801 8.617 1.134 1 93.81 292 LEU B O 1
ATOM 4609 N N . ARG B 1 293 ? 9.633 7.293 1.078 1 93.75 293 ARG B N 1
ATOM 4610 C CA . ARG B 1 293 ? 9.062 6.453 0.031 1 93.75 293 ARG B CA 1
ATOM 4611 C C . ARG B 1 293 ? 7.805 5.746 0.52 1 93.75 293 ARG B C 1
ATOM 4613 O O . ARG B 1 293 ? 6.973 5.32 -0.284 1 93.75 293 ARG B O 1
ATOM 4620 N N . TYR B 1 294 ? 7.613 5.605 1.811 1 94.56 294 TYR B N 1
ATOM 4621 C CA . TYR B 1 294 ? 6.477 4.887 2.373 1 94.56 294 TYR B CA 1
ATOM 4622 C C . TYR B 1 294 ? 5.34 5.848 2.713 1 94.56 294 TYR B C 1
ATOM 4624 O O . TYR B 1 294 ? 4.266 5.418 3.143 1 94.56 294 TYR B O 1
ATOM 4632 N N . THR B 1 295 ? 5.539 7.102 2.521 1 96.12 295 THR B N 1
ATOM 4633 C CA . THR B 1 295 ? 4.551 8.102 2.906 1 96.12 295 THR B CA 1
ATOM 4634 C C . THR B 1 295 ? 3.703 8.516 1.706 1 96.12 295 THR B C 1
ATOM 4636 O O . THR B 1 295 ? 4.23 8.773 0.624 1 96.12 295 THR B O 1
ATOM 4639 N N . ASN B 1 296 ? 2.383 8.547 1.898 1 96.12 296 ASN B N 1
ATOM 4640 C CA . ASN B 1 296 ? 1.408 8.969 0.898 1 96.12 296 ASN B CA 1
ATOM 4641 C C . ASN B 1 296 ? 0.381 9.93 1.489 1 96.12 296 ASN B C 1
ATOM 4643 O O . ASN B 1 296 ? 0.141 9.922 2.697 1 96.12 296 ASN B O 1
ATOM 4647 N N . MET B 1 297 ? -0.103 10.727 0.617 1 98.19 297 MET B N 1
ATOM 4648 C CA . MET B 1 297 ? -1.188 11.625 0.993 1 98.19 297 MET B CA 1
ATOM 4649 C C . MET B 1 297 ? -2.477 11.266 0.26 1 98.19 297 MET B C 1
ATOM 4651 O O . MET B 1 297 ? -2.467 11.062 -0.956 1 98.19 297 MET B O 1
ATOM 4655 N N . VAL B 1 298 ? -3.566 11.133 1.018 1 98.62 298 VAL B N 1
ATOM 4656 C CA . VAL B 1 298 ? -4.871 10.781 0.47 1 98.62 298 VAL B CA 1
ATOM 4657 C C . VAL B 1 298 ? -5.84 11.945 0.65 1 98.62 298 VAL B C 1
ATOM 4659 O O . VAL B 1 298 ? -5.887 12.562 1.717 1 98.62 298 VAL B O 1
ATOM 4662 N N . THR B 1 299 ? -6.539 12.336 -0.381 1 98.81 299 THR B N 1
ATOM 4663 C CA . THR B 1 299 ? -7.691 13.227 -0.285 1 98.81 299 THR B CA 1
ATOM 4664 C C . THR B 1 299 ? -8.945 12.547 -0.824 1 98.81 299 THR B C 1
ATOM 4666 O O . THR B 1 299 ? -8.867 11.734 -1.75 1 98.81 299 THR B O 1
ATOM 4669 N N . ALA B 1 300 ? -10.031 12.836 -0.204 1 98.81 300 ALA B N 1
ATOM 4670 C CA . ALA B 1 300 ? -11.273 12.219 -0.644 1 98.81 300 ALA B CA 1
ATOM 4671 C C . ALA B 1 300 ? -12.461 13.156 -0.426 1 98.81 300 ALA B C 1
ATOM 4673 O O . ALA B 1 300 ? -12.438 14 0.473 1 98.81 300 ALA B O 1
ATOM 4674 N N . ALA B 1 301 ? -13.469 13.055 -1.249 1 98.81 301 ALA B N 1
ATOM 4675 C CA . ALA B 1 301 ? -14.734 13.773 -1.144 1 98.81 301 ALA B CA 1
ATOM 4676 C C . ALA B 1 301 ? -15.906 12.805 -1.016 1 98.81 301 ALA B C 1
ATOM 4678 O O . ALA B 1 301 ? -15.992 11.828 -1.763 1 98.81 301 ALA B O 1
ATOM 4679 N N . LYS B 1 302 ? -16.703 13.086 -0.09 1 98.38 302 LYS B N 1
ATOM 4680 C CA . LYS B 1 302 ? -17.859 12.234 0.113 1 98.38 302 LYS B CA 1
ATOM 4681 C C . LYS B 1 302 ? -19 12.609 -0.846 1 98.38 302 LYS B C 1
ATOM 4683 O O . LYS B 1 302 ? -19.375 13.781 -0.945 1 98.38 302 LYS B O 1
ATOM 4688 N N . ARG B 1 303 ? -19.484 11.602 -1.575 1 94.31 303 ARG B N 1
ATOM 4689 C CA . ARG B 1 303 ? -20.547 11.828 -2.553 1 94.31 303 ARG B CA 1
ATOM 4690 C C . ARG B 1 303 ? -21.922 11.727 -1.905 1 94.31 303 ARG B C 1
ATOM 4692 O O . ARG B 1 303 ? -22.094 11.039 -0.894 1 94.31 303 ARG B O 1
#

pLDDT: mean 91.3, std 11.78, range [28.5, 98.94]

Secondary structure (DSSP, 8-state):
---TT----TTSHHHHHHHHHHHHHHH-B-TTT--BS-TTHHHHHHHH-HHHHHHHTT-----GGGSTTHHHHHHHHHHHHHHHHHHHHHHHHTTT--EEEEET-TT--HHHHS-PPTT-EEEEEE-HHHHHHHHHHHHHTT---SSEEEEEE--TTS-HHHHHHHTT--TTS-EEEEE-S-GGGS-HHHHHHHHHHHHHHPPTT-EEEEEEEPPPPHHHHHHHHHHHHHT-BTTB-HHHHHHHH---S----HHHHHHTTTEEEEEEEHHHHHHHHTPPPPPTTSHHHHHHTTEEEEEEEE-/---TT----TTSHHHHHHHHHHHHHHH-B-TTT--BS-TTHHHHHHHH-HHHHHHHTT-----GGGSTTHHHHHHHHHHHHHHHHHHHHHHHHTTT--EEEEET-TT--HHHHS-PPTT-EEEEEE-HHHHHHHHHHHHHTT---SSEEEEEE--TTS-HHHHHHHTT--TTS-EEEEE-S-GGGS-HHHHHHHHHHHHHHPPTT-EEEEEEEPPPPHHHHHHHHHHHHHT-BTTB-HHHHHHHH---S----HHHHHHTTTEEEEEEEHHHHHHHHTPPPPPTTSHHHHHHTTEEEEEEEE-

Sequence (606 aa):
MRTDTDTWDIQTSVGSTALAVAAGRALARHPANGAPIDPYAELFCRAAGGQWSDLVQGKQSDHALSSEDFGRSFANFQAARTAFFDNFFTTTSDTGVRQVVLLASGLDCRAYRLQWPAETEVYELDQPLVQQFKQETLDAHGAAPSAVRHPISVDLRQDWSTILQESGFDPSRPSAWLVEGLLFFLKSSAQDLLLETIDSLAAPGSHIAVEQRDTYPDIEFEMRRAAAADSAEPGGSPLADFLALIYNESRSEAATWLRGRGWAAERIALLDYMNTSGFELPAYSSVGWDTLRYTNMVTAAKRMRTDTDTWDIQTSVGSTALAVAAGRALARHPANGAPIDPYAELFCRAAGGQWSDLVQGKQSDHALSSEDFGRSFANFQAARTAFFDNFFTTTSDTGVRQVVLLASGLDCRAYRLQWPAETEVYELDQPLVQQFKQETLDAHGAAPSAVRHPISVDLRQDWSTILQESGFDPSRPSAWLVEGLLFFLKSSAQDLLLETIDSLAAPGSHIAVEQRDTYPDIEFEMRRAAAADSAEPGGSPLADFLALIYNESRSEAATWLRGRGWAAERIALLDYMNTSGFELPAYSSVGWDTLRYTNMVTAAKR

Radius of gyration: 26.65 Å; Cα contacts (8 Å, |Δi|>4): 1102; chains: 2; bounding box: 53×75×59 Å

Organism: Mycobacteroides abscessus (strain ATCC 19977 / DSM 44196 / CCUG 20993 / CIP 104536 / JCM 13569 / NCTC 13031 / TMC 1543 / L948) (NCBI:txid561007)